Protein AF-A0A534VR44-F1 (afdb_monomer)

Foldseek 3Di:
DDDVVVVVVPDPPVVVVVVVVVVVVVVVVVVCLLVPLPPPPDPLLVQLVVVVVVLLVVQVPADPQQLDDPLLLLLLCLLANVCLQVDDLSDQPFDPVLVVVQVVVVVVVHHGDSDHLLLLLLCLSRDPDDDDDPVNSSNSRSSSSVVSNPDHSVSSSSQSLQQLLLVLLVADRGSGHSLQLSLCQFFVEGPVQADSLLSSVSSCPSNCLVVLQVCQVVSLVSSVSSQVSCVVVVVDDPVDDDLSVVDFPSNLLSPGFPCSSNCSRVVVLPVLLNLLSVLLVLLVVLLVVLCCVVPNPFAKQKKKFKAFALLGTSHIRGSSLSGPWFQFQLLLLLLLLLVCCVQPNLVRQFVDWFFFDFKAFAQDLDPVCNVVDDRIDGDDAPDGDPGIGGLLLCSQQVPLRSSLLSSLLVLVVCVPRPVVVLVVLLVLADPVSLVVLDDLVQLVSLQVSVVSVVDHDHSVRRDSSSRSHSSQLSSLSVSLVVLVVLQAHQPQQDSHSCSSRGDGGTGGQSSSFSSCCVSFADNPQFLAGDSSNLSSQVCCCVGLNVVLCVVVVQARKGWHKHDDQNQQKIKIWIWWQKQRGIMIMIMMMGTPDDDHPPPDYRSSSSSSVSSSVVSCVVVVIDTHHRHYDPVSCVVVPPDDDPPPPPPPDDDDDDDDD

Sequence (657 aa):
MMPLRRAWATFPVWGRCLVAGALGAAAAAAAAELLAPLSLSGEKVHRAAALFREDLDQYRAAPPELRGSALVSAAAAGYEDRSVFTRPGWLPPISPTGFARAIVRNLRGVPEGGSTIPQQLAKLYLRESRRGTIADKLSEASFATWLVRRASPDEMVGLYLNLSAGATLGGDRRPADGLGRLSLALFGLPLRRLSREDQLVLGAAPRGVPWLRAHPALSARRLASAREWLVQQGFWDANVRSYLDEGLDSSSAFGFVDGWIERVASGASDSADLDLVAAIDRFRDGLSEALWREFPGTGVRAAFAALGPGGAVLARSGAESALMAVNYGSVAKLEALDLAVEALGPRTVRERMLPPGGCVRWIWATKSQRGASPASYCPADVTPPARAMSFDEAVARSINSMTVRHALLLPPLLSRWRPDLLHEIAAEVPSCERAALDSPADRALAGGLLAQLGETVAPDQVAPELSYSAAGIALFRYLRARRELAGLPAERLPDDPTSLLGNSSRATAEQIGGYLHRKLLAADGSCTLSDTGALLALHRRAGTLRWLAWRWPKLVFAGKTGSSPHDDSALVGIAVCLDARPVVLVAALRPLQAPLPDGLHGSVLLRGLDAYLRELRRLDRRVTSLALPAWAEEIEAPVAAPEAISVAATPAEKEER

Mean predicted aligned error: 12.69 Å

Radius of gyration: 33.25 Å; Cα contacts (8 Å, |Δi|>4): 1113; chains: 1; bounding box: 74×115×113 Å

Solvent-accessible surface area (backbone atoms only — not comparable to full-atom values): 34466 Å² total; per-residue (Å²): 143,86,70,70,70,64,63,64,72,72,53,55,69,67,58,51,50,50,52,51,48,51,51,48,51,49,49,50,50,53,48,44,42,68,74,40,36,62,80,87,50,55,73,66,55,55,51,31,54,51,53,50,50,56,40,49,51,49,32,66,71,38,57,69,78,46,30,50,51,73,62,27,46,49,24,27,22,43,62,63,26,79,50,59,84,75,52,62,51,86,53,64,64,71,42,71,69,37,43,54,48,21,52,60,32,43,76,69,74,43,91,51,84,35,64,27,63,53,31,55,39,30,42,72,58,70,60,92,68,96,76,78,54,74,66,51,53,50,52,22,46,32,45,15,35,46,47,42,67,76,43,53,58,69,53,50,45,28,38,37,41,6,39,31,16,13,59,67,36,69,41,67,92,23,40,30,45,13,43,32,51,41,30,35,29,58,23,32,35,52,55,90,70,48,51,75,64,44,28,41,52,53,24,58,33,30,90,23,56,72,54,36,53,73,36,17,66,62,41,48,54,46,49,51,55,15,48,55,48,31,34,76,70,68,78,38,68,84,85,60,88,52,78,76,74,72,66,66,61,27,63,36,63,42,60,50,52,82,69,35,37,55,31,54,36,70,64,67,57,50,70,70,46,53,45,53,30,65,22,49,59,39,19,50,52,32,31,50,54,48,38,52,72,78,41,65,90,67,54,65,46,70,24,32,26,32,21,35,62,97,45,39,72,58,22,34,53,37,45,54,11,43,56,48,59,35,44,46,10,46,53,43,40,49,53,56,51,41,52,44,28,74,65,60,34,56,66,54,40,58,70,49,58,41,71,54,63,52,67,43,78,44,72,56,92,45,74,70,49,48,75,75,47,70,66,51,48,64,51,81,43,99,62,74,67,88,52,62,44,18,50,48,54,21,56,35,53,60,31,43,21,50,38,49,55,49,51,68,45,42,57,74,46,26,60,74,74,33,46,69,58,37,52,58,32,45,60,70,38,54,71,70,58,36,60,74,50,48,44,67,71,32,16,38,48,33,24,55,53,41,40,72,77,77,36,90,53,58,35,88,74,47,54,76,75,50,13,36,47,40,32,45,31,8,46,36,48,44,48,35,53,54,33,42,76,45,57,34,60,36,90,56,48,54,63,46,76,61,35,42,54,28,88,64,30,52,38,22,34,58,36,50,20,32,29,48,43,66,53,32,29,40,92,84,54,47,36,33,32,20,67,53,14,35,51,28,32,76,32,24,70,77,21,63,49,21,69,54,32,66,76,38,71,86,53,42,43,26,62,51,54,14,55,31,91,89,76,25,20,24,22,29,35,38,41,38,13,46,72,80,33,32,33,19,42,14,39,35,39,32,45,76,57,82,68,54,59,89,90,72,39,15,59,59,50,44,44,8,52,50,35,22,56,51,40,33,47,75,70,74,43,49,79,43,51,36,42,60,46,71,79,52,44,68,67,69,47,78,76,74,73,75,76,77,76,76,78,75,78,76,82,82,82,85,78,92,131

Structure (mmCIF, N/CA/C/O backbone):
data_AF-A0A534VR44-F1
#
_entry.id   AF-A0A534VR44-F1
#
loop_
_atom_site.group_PDB
_atom_site.id
_atom_site.type_symbol
_atom_site.label_atom_id
_atom_site.label_alt_id
_atom_site.label_comp_id
_atom_site.label_asym_id
_atom_site.label_entity_id
_atom_site.label_seq_id
_atom_site.pdbx_PDB_ins_code
_atom_site.Cartn_x
_atom_site.Cartn_y
_atom_site.Cartn_z
_atom_site.occupancy
_atom_site.B_iso_or_equiv
_atom_site.auth_seq_id
_atom_site.auth_comp_id
_atom_site.auth_asym_id
_atom_site.auth_atom_id
_atom_site.pdbx_PDB_model_num
ATOM 1 N N . MET A 1 1 ? -1.382 37.190 54.140 1.00 41.72 1 MET A N 1
ATOM 2 C CA . MET A 1 1 ? -2.811 37.187 54.538 1.00 41.72 1 MET A CA 1
ATOM 3 C C . MET A 1 1 ? -3.157 38.518 55.206 1.00 41.72 1 MET A C 1
ATOM 5 O O . MET A 1 1 ? -2.889 38.635 56.385 1.00 41.72 1 MET A O 1
ATOM 9 N N . MET A 1 2 ? -3.675 39.518 54.476 1.00 43.72 2 MET A N 1
ATOM 10 C CA . MET A 1 2 ? -4.367 40.731 54.989 1.00 43.72 2 MET A CA 1
ATOM 11 C C . MET A 1 2 ? -4.528 41.749 53.836 1.00 43.72 2 MET A C 1
ATOM 13 O O . MET A 1 2 ? -3.715 42.653 53.691 1.00 43.72 2 MET A O 1
ATOM 17 N N . PRO A 1 3 ? -5.527 41.575 52.948 1.00 46.56 3 PRO A N 1
ATOM 18 C CA . PRO A 1 3 ? -6.347 42.754 52.621 1.00 46.56 3 PRO A CA 1
ATOM 19 C C . PRO A 1 3 ? -7.860 42.479 52.513 1.00 46.56 3 PRO A C 1
ATOM 21 O O . PRO A 1 3 ? -8.659 43.403 52.617 1.00 46.56 3 PRO A O 1
ATOM 24 N N . LEU A 1 4 ? -8.296 41.218 52.403 1.00 46.31 4 LEU A N 1
ATOM 25 C CA . LEU A 1 4 ? -9.712 40.866 52.188 1.00 46.31 4 LEU A CA 1
ATOM 26 C C . LEU A 1 4 ? -10.613 41.013 53.429 1.00 46.31 4 LEU A C 1
ATOM 28 O O . LEU A 1 4 ? -11.820 41.196 53.292 1.00 46.31 4 LEU A O 1
ATOM 32 N N . ARG A 1 5 ? -10.050 40.989 54.645 1.00 47.09 5 ARG A N 1
ATOM 33 C CA . ARG A 1 5 ? -10.842 41.109 55.886 1.00 47.09 5 ARG A CA 1
ATOM 34 C C . ARG A 1 5 ? -11.399 42.517 56.132 1.00 47.09 5 ARG A C 1
ATOM 36 O O . ARG A 1 5 ? -12.441 42.630 56.767 1.00 47.09 5 ARG A O 1
ATOM 43 N N . ARG A 1 6 ? -10.751 43.579 55.630 1.00 48.47 6 ARG A N 1
ATOM 44 C CA . ARG A 1 6 ? -11.221 44.964 55.843 1.00 48.47 6 ARG A CA 1
ATOM 45 C C . ARG A 1 6 ? -12.400 45.337 54.942 1.00 48.47 6 ARG A C 1
ATOM 47 O O . ARG A 1 6 ? -13.296 46.023 55.411 1.00 48.47 6 ARG A O 1
ATOM 54 N N . ALA A 1 7 ? -12.452 44.820 53.713 1.00 51.16 7 ALA A N 1
ATOM 55 C CA . ALA A 1 7 ? -13.584 45.042 52.809 1.00 51.16 7 ALA A CA 1
ATOM 56 C C . ALA A 1 7 ? -14.850 44.298 53.265 1.00 51.16 7 ALA A C 1
ATOM 58 O O . ALA A 1 7 ? -15.947 44.829 53.166 1.00 51.16 7 ALA A O 1
ATOM 59 N N . TRP A 1 8 ? -14.714 43.098 53.839 1.00 53.06 8 TRP A N 1
ATOM 60 C CA . TRP A 1 8 ? -15.858 42.363 54.389 1.00 53.06 8 TRP A CA 1
ATOM 61 C C . TRP A 1 8 ? -16.483 43.047 55.606 1.00 53.06 8 TRP A C 1
ATOM 63 O O . TRP A 1 8 ? -17.671 42.871 55.825 1.00 53.06 8 TRP A O 1
ATOM 73 N N . ALA A 1 9 ? -15.721 43.835 56.374 1.00 54.81 9 ALA A N 1
ATOM 74 C CA . ALA A 1 9 ? -16.186 44.503 57.590 1.00 54.81 9 ALA A CA 1
ATOM 75 C C . ALA A 1 9 ? -16.973 45.809 57.343 1.00 54.81 9 ALA A C 1
ATOM 77 O O . ALA A 1 9 ? -17.646 46.270 58.264 1.00 54.81 9 ALA A O 1
ATOM 78 N N . THR A 1 10 ? -16.969 46.352 56.121 1.00 54.47 10 THR A N 1
ATOM 79 C CA . THR A 1 10 ? -17.712 47.568 55.734 1.00 54.47 10 THR A CA 1
ATOM 80 C C . THR A 1 10 ? -18.994 47.287 54.943 1.00 54.47 10 THR A C 1
ATOM 82 O O . THR A 1 10 ? -19.771 48.205 54.699 1.00 54.47 10 THR A O 1
ATOM 85 N N . PHE A 1 11 ? -19.276 46.026 54.588 1.00 48.94 11 PHE A N 1
ATOM 86 C CA . PHE A 1 11 ? -20.556 45.653 53.975 1.00 48.94 11 PHE A CA 1
ATOM 87 C C . PHE A 1 11 ? -21.700 45.718 55.002 1.00 48.94 11 PHE A C 1
ATOM 89 O O . PHE A 1 11 ? -21.532 45.153 56.091 1.00 48.94 11 PHE A O 1
ATOM 96 N N . PRO A 1 12 ? -22.857 46.332 54.680 1.00 60.88 12 PRO A N 1
ATOM 97 C CA . PRO A 1 12 ? -24.022 46.357 55.564 1.00 60.88 12 PRO A CA 1
ATOM 98 C C . PRO A 1 12 ? -24.468 44.931 55.915 1.00 60.88 12 PRO A C 1
ATOM 100 O O . PRO A 1 12 ? -24.388 44.026 55.083 1.00 60.88 12 PRO A O 1
ATOM 103 N N . VAL A 1 13 ? -24.934 44.727 57.154 1.00 59.75 13 VAL A N 1
ATOM 104 C CA . VAL A 1 13 ? -25.298 43.404 57.708 1.00 59.75 13 VAL A CA 1
ATOM 105 C C . VAL A 1 13 ? -26.269 42.653 56.788 1.00 59.75 13 VAL A C 1
ATOM 107 O O . VAL A 1 13 ? -26.057 41.478 56.506 1.00 59.75 13 VAL A O 1
ATOM 110 N N . TRP A 1 14 ? -27.245 43.356 56.206 1.00 55.38 14 TRP A N 1
ATOM 111 C CA . TRP A 1 14 ? -28.180 42.798 55.222 1.00 55.38 14 TRP A CA 1
ATOM 112 C C . TRP A 1 14 ? -27.500 42.296 53.939 1.00 55.38 14 TRP A C 1
ATOM 114 O O . TRP A 1 14 ? -27.862 41.239 53.434 1.00 55.38 14 TRP A O 1
ATOM 124 N N . GLY A 1 15 ? -26.469 42.985 53.443 1.00 57.53 15 GLY A N 1
ATOM 125 C CA . GLY A 1 15 ? -25.690 42.544 52.281 1.00 57.53 15 GLY A CA 1
ATOM 126 C C . GLY A 1 15 ? -24.864 41.287 52.565 1.00 57.53 15 GLY A C 1
ATOM 127 O O . GLY A 1 15 ? -24.755 40.414 51.708 1.00 57.53 15 GLY A O 1
ATOM 128 N N . ARG A 1 16 ? -24.343 41.133 53.791 1.00 54.69 16 ARG A N 1
ATOM 129 C CA . ARG A 1 16 ? -23.652 39.898 54.209 1.00 54.69 16 ARG A CA 1
ATOM 130 C C . ARG A 1 16 ? -24.618 38.738 54.392 1.00 54.69 16 ARG A C 1
ATOM 132 O O . ARG A 1 16 ? -24.280 37.629 54.001 1.00 54.69 16 ARG A O 1
ATOM 139 N N . CYS A 1 17 ? -25.809 38.987 54.935 1.00 54.78 17 CYS A N 1
ATOM 140 C CA . CYS A 1 17 ? -26.868 37.985 55.044 1.00 54.78 17 CYS A CA 1
ATOM 141 C C . CYS A 1 17 ? -27.400 37.560 53.669 1.00 54.78 17 CYS A C 1
ATOM 143 O O . CYS A 1 17 ? -27.642 36.377 53.467 1.00 54.78 17 CYS A O 1
ATOM 145 N N . LEU A 1 18 ? -27.511 38.480 52.704 1.00 59.69 18 LEU A N 1
ATOM 146 C CA . LEU A 1 18 ? -27.892 38.164 51.323 1.00 59.69 18 LEU A CA 1
ATOM 147 C C . LEU A 1 18 ? -26.810 37.365 50.593 1.00 59.69 18 LEU A C 1
ATOM 149 O O . LEU A 1 18 ? -27.132 36.387 49.931 1.00 59.69 18 LEU A O 1
ATOM 153 N N . VAL A 1 19 ? -25.531 37.723 50.739 1.00 59.97 19 VAL A N 1
ATOM 154 C CA . VAL A 1 19 ? -24.423 36.961 50.135 1.00 59.97 19 VAL A CA 1
ATOM 155 C C . VAL A 1 19 ? -24.256 35.598 50.810 1.00 59.97 19 VAL A C 1
ATOM 157 O O . VAL A 1 19 ? -24.088 34.603 50.117 1.00 59.97 19 VAL A O 1
ATOM 160 N N . ALA A 1 20 ? -24.355 35.513 52.139 1.00 58.44 20 ALA A N 1
ATOM 161 C CA . ALA A 1 20 ? -24.319 34.244 52.866 1.00 58.44 20 ALA A CA 1
ATOM 162 C C . ALA A 1 20 ? -25.551 33.374 52.575 1.00 58.44 20 ALA A C 1
ATOM 164 O O . ALA A 1 20 ? -25.417 32.164 52.438 1.00 58.44 20 ALA A O 1
ATOM 165 N N . GLY A 1 21 ? -26.730 33.982 52.421 1.00 62.00 21 GLY A N 1
ATOM 166 C CA . GLY A 1 21 ? -27.963 33.312 52.012 1.00 62.00 21 GLY A CA 1
ATOM 167 C C . GLY A 1 21 ? -27.903 32.822 50.568 1.00 62.00 21 GLY A C 1
ATOM 168 O O . GLY A 1 21 ? -28.275 31.687 50.300 1.00 62.00 21 GLY A O 1
ATOM 169 N N . ALA A 1 22 ? -27.351 33.618 49.649 1.00 59.81 22 ALA A N 1
ATOM 170 C CA . ALA A 1 22 ? -27.112 33.216 48.265 1.00 59.81 22 ALA A CA 1
ATOM 171 C C . ALA A 1 22 ? -26.053 32.108 48.166 1.00 59.81 22 ALA A C 1
ATOM 173 O O . ALA A 1 22 ? -26.239 31.155 47.417 1.00 59.81 22 ALA A O 1
ATOM 174 N N . LEU A 1 23 ? -24.974 32.182 48.953 1.00 57.00 23 LEU A N 1
ATOM 175 C CA . LEU A 1 23 ? -23.962 31.124 49.050 1.00 57.00 23 LEU A CA 1
ATOM 176 C C . LEU A 1 23 ? -24.525 29.853 49.696 1.00 57.00 23 LEU A C 1
ATOM 178 O O . LEU A 1 23 ? -24.211 28.759 49.241 1.00 57.00 23 LEU A O 1
ATOM 182 N N . GLY A 1 24 ? -25.374 29.982 50.716 1.00 61.19 24 GLY A N 1
ATOM 183 C CA . GLY A 1 24 ? -26.063 28.867 51.364 1.00 61.19 24 GLY A CA 1
ATOM 184 C C . GLY A 1 24 ? -27.078 28.196 50.440 1.00 61.19 24 GLY A C 1
ATOM 185 O O . GLY A 1 24 ? -27.099 26.974 50.344 1.00 61.19 24 GLY A O 1
ATOM 186 N N . ALA A 1 25 ? -27.856 28.981 49.692 1.00 57.78 25 ALA A N 1
ATOM 187 C CA . ALA A 1 25 ? -28.774 28.483 48.671 1.00 57.78 25 ALA A CA 1
ATOM 188 C C . ALA A 1 25 ? -28.023 27.829 47.502 1.00 57.78 25 ALA A C 1
ATOM 190 O O . ALA A 1 25 ? -28.418 26.760 47.048 1.00 57.78 25 ALA A O 1
ATOM 191 N N . ALA A 1 26 ? -26.903 28.408 47.058 1.00 57.94 26 ALA A N 1
ATOM 192 C CA . ALA A 1 26 ? -26.040 27.809 46.043 1.00 57.94 26 ALA A CA 1
ATOM 193 C C . ALA A 1 26 ? -25.388 26.506 46.535 1.00 57.94 26 ALA A C 1
ATOM 195 O O . ALA A 1 26 ? -25.323 25.538 45.784 1.00 57.94 26 ALA A O 1
ATOM 196 N N . ALA A 1 27 ? -24.955 26.445 47.797 1.00 58.84 27 ALA A N 1
ATOM 197 C CA . ALA A 1 27 ? -24.413 25.233 48.407 1.00 58.84 27 ALA A CA 1
ATOM 198 C C . ALA A 1 27 ? -25.485 24.145 48.576 1.00 58.84 27 ALA A C 1
ATOM 200 O O . ALA A 1 27 ? -25.212 22.981 48.301 1.00 58.84 27 ALA A O 1
ATOM 201 N N . ALA A 1 28 ? -26.708 24.514 48.967 1.00 59.69 28 ALA A N 1
ATOM 202 C CA . ALA A 1 28 ? -27.840 23.597 49.066 1.00 59.69 28 ALA A CA 1
ATOM 203 C C . ALA A 1 28 ? -28.291 23.086 47.688 1.00 59.69 28 ALA A C 1
ATOM 205 O O . ALA A 1 28 ? -28.551 21.897 47.542 1.00 59.69 28 ALA A O 1
ATOM 206 N N . ALA A 1 29 ? -28.318 23.945 46.666 1.00 57.84 29 ALA A N 1
ATOM 207 C CA . ALA A 1 29 ? -28.605 23.555 45.287 1.00 57.84 29 ALA A CA 1
ATOM 208 C C . ALA A 1 29 ? -27.511 22.638 44.716 1.00 57.84 29 ALA A C 1
ATOM 210 O O . ALA A 1 29 ? -27.826 21.612 44.123 1.00 57.84 29 ALA A O 1
ATOM 211 N N . ALA A 1 30 ? -26.234 22.941 44.970 1.00 59.69 30 ALA A N 1
ATOM 212 C CA . ALA A 1 30 ? -25.114 22.081 44.589 1.00 59.69 30 ALA A CA 1
ATOM 213 C C . ALA A 1 30 ? -25.139 20.733 45.332 1.00 59.69 30 ALA A C 1
ATOM 215 O O . ALA A 1 30 ? -24.843 19.698 44.740 1.00 59.69 30 ALA A O 1
ATOM 216 N N . ALA A 1 31 ? -25.528 20.720 46.612 1.00 60.84 31 ALA A N 1
ATOM 217 C CA . ALA A 1 31 ? -25.722 19.496 47.388 1.00 60.84 31 ALA A CA 1
ATOM 218 C C . ALA A 1 31 ? -26.926 18.679 46.884 1.00 60.84 31 ALA A C 1
ATOM 220 O O . ALA A 1 31 ? -26.843 17.454 46.806 1.00 60.84 31 ALA A O 1
ATOM 221 N N . ALA A 1 32 ? -28.019 19.339 46.492 1.00 59.31 32 ALA A N 1
ATOM 222 C CA . ALA A 1 32 ? -29.187 18.706 45.889 1.00 59.31 32 ALA A CA 1
ATOM 223 C C . ALA A 1 32 ? -28.876 18.125 44.499 1.00 59.31 32 ALA A C 1
ATOM 225 O O . ALA A 1 32 ? -29.267 16.994 44.232 1.00 59.31 32 ALA A O 1
ATOM 226 N N . GLU A 1 33 ? -28.105 18.817 43.652 1.00 60.16 33 GLU A N 1
ATOM 227 C CA . GLU A 1 33 ? -27.577 18.256 42.396 1.00 60.16 33 GLU A CA 1
ATOM 228 C C . GLU A 1 33 ? -26.651 17.057 42.643 1.00 60.16 33 GLU A C 1
ATOM 230 O O . GLU A 1 33 ? -26.674 16.078 41.899 1.00 60.16 33 GLU A O 1
ATOM 235 N N . LEU A 1 34 ? -25.853 17.093 43.712 1.00 63.38 34 LEU A N 1
ATOM 236 C CA . LEU A 1 34 ? -25.020 15.965 44.114 1.00 63.38 34 LEU A CA 1
ATOM 237 C C . LEU A 1 34 ? -25.857 14.777 44.590 1.00 63.38 34 LEU A C 1
ATOM 239 O O . LEU A 1 34 ? -25.494 13.642 44.311 1.00 63.38 34 LEU A O 1
ATOM 243 N N . LEU A 1 35 ? -26.964 14.979 45.297 1.00 64.62 35 LEU A N 1
ATOM 244 C CA . LEU A 1 35 ? -27.775 13.882 45.836 1.00 64.62 35 LEU A CA 1
ATOM 245 C C . LEU A 1 35 ? -28.780 13.339 44.810 1.00 64.62 35 LEU A C 1
ATOM 247 O O . LEU A 1 35 ? -28.947 12.124 44.700 1.00 64.62 35 LEU A O 1
ATOM 251 N N . ALA A 1 36 ? -29.375 14.216 44.006 1.00 65.75 36 ALA A N 1
ATOM 252 C CA . ALA A 1 36 ? -30.397 13.908 43.016 1.00 65.75 36 ALA A CA 1
ATOM 253 C C . ALA A 1 36 ? -30.119 14.648 41.685 1.00 65.75 36 ALA A C 1
ATOM 255 O O . ALA A 1 36 ? -30.848 15.562 41.308 1.00 65.75 36 ALA A O 1
ATOM 256 N N . PRO A 1 37 ? -29.098 14.229 40.912 1.00 65.38 37 PRO A N 1
ATOM 257 C CA . PRO A 1 37 ? -28.629 14.950 39.717 1.00 65.38 37 PRO A CA 1
ATOM 258 C C . PRO A 1 37 ? -29.663 15.116 38.589 1.00 65.38 37 PRO A C 1
ATOM 260 O O . PRO A 1 37 ? -29.436 15.886 37.660 1.00 65.38 37 PRO A O 1
ATOM 263 N N . LEU A 1 38 ? -30.798 14.410 38.659 1.00 69.50 38 LEU A N 1
ATOM 264 C CA . LEU A 1 38 ? -31.913 14.537 37.717 1.00 69.50 38 LEU A CA 1
ATOM 265 C C . LEU A 1 38 ? -33.116 15.321 38.266 1.00 69.50 38 LEU A C 1
ATOM 267 O O . LEU A 1 38 ? -33.980 15.695 37.480 1.00 69.50 38 LEU A O 1
ATOM 271 N N . SER A 1 39 ? -33.218 15.576 39.576 1.00 62.72 39 SER A N 1
ATOM 272 C CA . SER A 1 39 ? -34.452 16.126 40.171 1.00 62.72 39 SER A CA 1
ATOM 273 C C . SER A 1 39 ? -34.733 17.577 39.785 1.00 62.72 39 SER A C 1
ATOM 275 O O . SER A 1 39 ? -35.862 18.035 39.912 1.00 62.72 39 SER A O 1
ATOM 277 N N . LEU A 1 40 ? -33.710 18.298 39.326 1.00 58.19 40 LEU A N 1
ATOM 278 C CA . LEU A 1 40 ? -33.795 19.683 38.851 1.00 58.19 40 LEU A CA 1
ATOM 279 C C . LEU A 1 40 ? -33.622 19.779 37.326 1.00 58.19 40 LEU A C 1
ATOM 281 O O . LEU A 1 40 ? -33.444 20.868 36.783 1.00 58.19 40 LEU A O 1
ATOM 285 N N . SER A 1 41 ? -33.628 18.637 36.630 1.00 68.94 41 SER A N 1
ATOM 286 C CA . SER A 1 41 ? -33.313 18.559 35.207 1.00 68.94 41 SER A CA 1
ATOM 287 C C . SER A 1 41 ? -34.573 18.621 34.336 1.00 68.94 41 SER A C 1
ATOM 289 O O . SER A 1 41 ? -35.623 18.099 34.696 1.00 68.94 41 SER A O 1
ATOM 291 N N . GLY A 1 42 ? -34.489 19.293 33.185 1.00 74.81 42 GLY A N 1
ATOM 292 C CA . GLY A 1 42 ? -35.625 19.426 32.268 1.00 74.81 42 GLY A CA 1
ATOM 293 C C . GLY A 1 42 ? -35.975 18.123 31.538 1.00 74.81 42 GLY A C 1
ATOM 294 O O . GLY A 1 42 ? -35.191 17.174 31.499 1.00 74.81 42 GLY A O 1
ATOM 295 N N . GLU A 1 43 ? -37.127 18.108 30.864 1.00 81.12 43 GLU A N 1
ATOM 296 C CA . GLU A 1 43 ? -37.656 16.964 30.094 1.00 81.12 43 GLU A CA 1
ATOM 297 C C . GLU A 1 43 ? -36.626 16.334 29.135 1.00 81.12 43 GLU A C 1
ATOM 299 O O . GLU A 1 43 ? -36.5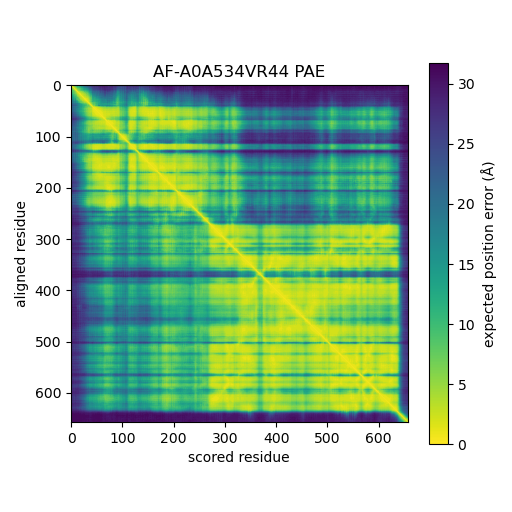74 15.120 28.941 1.00 81.12 43 GLU A O 1
ATOM 304 N N . LYS A 1 44 ? -35.746 17.161 28.564 1.00 80.31 44 LYS A N 1
ATOM 305 C CA . LYS A 1 44 ? -34.645 16.729 27.699 1.00 80.31 44 LYS A CA 1
ATOM 306 C C . LYS A 1 44 ? -33.672 15.769 28.392 1.00 80.31 44 LYS A C 1
ATOM 308 O O . LYS A 1 44 ? -33.281 14.766 27.801 1.00 80.31 44 LYS A O 1
ATOM 313 N N . VAL A 1 45 ? -33.287 16.055 29.636 1.00 82.44 45 VAL A N 1
ATOM 314 C CA . VAL A 1 45 ? -32.365 15.205 30.406 1.00 82.44 45 VAL A CA 1
ATOM 315 C C . VAL A 1 45 ? -33.061 13.904 30.809 1.00 82.44 45 VAL A C 1
ATOM 317 O O . VAL A 1 45 ? -32.448 12.841 30.765 1.00 82.44 45 VAL A O 1
ATOM 320 N N . HIS A 1 46 ? -34.363 13.948 31.104 1.00 84.56 46 HIS A N 1
ATOM 321 C CA . HIS A 1 46 ? -35.154 12.742 31.354 1.00 84.56 46 HIS A CA 1
ATOM 322 C C . HIS A 1 46 ? -35.262 11.833 30.121 1.00 84.56 46 HIS A C 1
ATOM 324 O O . HIS A 1 46 ? -35.080 10.620 30.247 1.00 84.56 46 HIS A O 1
ATOM 330 N N . ARG A 1 47 ? -35.476 12.398 28.924 1.00 86.38 47 ARG A N 1
ATOM 331 C CA . ARG A 1 47 ? -35.427 11.643 27.659 1.00 86.38 47 ARG A CA 1
ATOM 332 C C . ARG A 1 47 ? -34.042 11.045 27.407 1.00 86.38 47 ARG A C 1
ATOM 334 O O . ARG A 1 47 ? -33.938 9.860 27.108 1.00 86.38 47 ARG A O 1
ATOM 341 N N . ALA A 1 48 ? -32.980 11.821 27.625 1.00 88.19 48 ALA A N 1
ATOM 342 C CA . ALA A 1 48 ? -31.602 11.332 27.559 1.00 88.19 48 ALA A CA 1
ATOM 343 C C . ALA A 1 48 ? -31.332 10.180 28.547 1.00 88.19 48 ALA A C 1
ATOM 345 O O . ALA A 1 48 ? -30.660 9.215 28.195 1.00 88.19 48 ALA A O 1
ATOM 346 N N . ALA A 1 49 ? -31.880 10.245 29.763 1.00 90.12 49 ALA A N 1
ATOM 347 C CA . ALA A 1 49 ? -31.756 9.193 30.771 1.00 90.12 49 ALA A CA 1
ATOM 348 C C . ALA A 1 49 ? -32.532 7.914 30.408 1.00 90.12 49 ALA A C 1
ATOM 350 O O . ALA A 1 49 ? -32.121 6.817 30.790 1.00 90.12 49 ALA A O 1
ATOM 351 N N . ALA A 1 50 ? -33.667 8.029 29.710 1.00 90.06 50 ALA A N 1
ATOM 352 C CA . ALA A 1 50 ? -34.383 6.878 29.157 1.00 90.06 50 ALA A CA 1
ATOM 353 C C . ALA A 1 50 ? -33.564 6.215 28.042 1.00 90.06 50 ALA A C 1
ATOM 355 O O . ALA A 1 50 ? -33.236 5.038 28.165 1.00 90.06 50 ALA A O 1
ATOM 356 N N . LEU A 1 51 ? -33.116 7.003 27.061 1.00 91.62 51 LEU A N 1
ATOM 357 C CA . LEU A 1 51 ? -32.290 6.515 25.955 1.00 91.62 51 LEU A CA 1
ATOM 358 C C . LEU A 1 51 ? -30.983 5.872 26.444 1.00 91.62 51 LEU A C 1
ATOM 360 O O . LEU A 1 51 ? -30.587 4.821 25.958 1.00 91.62 51 LEU A O 1
ATOM 364 N N . PHE A 1 52 ? -30.325 6.458 27.451 1.00 94.06 52 PHE A N 1
ATOM 365 C CA . PHE A 1 52 ? -29.120 5.871 28.042 1.00 94.06 52 PHE A CA 1
ATOM 366 C C . PHE A 1 52 ? -29.373 4.497 28.663 1.00 94.06 52 PHE A C 1
ATOM 368 O O . PHE A 1 52 ? -28.512 3.626 28.574 1.00 94.06 52 PHE A O 1
ATOM 375 N N . ARG A 1 53 ? -30.526 4.290 29.310 1.00 94.38 53 ARG A N 1
ATOM 376 C CA . ARG A 1 53 ? -30.859 2.981 29.887 1.00 94.38 53 ARG A CA 1
ATOM 377 C C . ARG A 1 53 ? -31.042 1.935 28.794 1.00 94.38 53 ARG A C 1
ATOM 379 O O . ARG A 1 53 ? -30.469 0.862 28.916 1.00 94.38 53 ARG A O 1
ATOM 386 N N . GLU A 1 54 ? -31.756 2.279 27.727 1.00 94.38 54 GLU A N 1
ATOM 387 C CA . GLU A 1 54 ? -31.939 1.398 26.568 1.00 94.38 54 GLU A CA 1
ATOM 388 C C . GLU A 1 54 ? -30.597 1.032 25.922 1.00 94.38 54 GLU A C 1
ATOM 390 O O . GLU A 1 54 ? -30.308 -0.144 25.710 1.00 94.38 54 GLU A O 1
ATOM 395 N N . ASP A 1 55 ? -29.740 2.025 25.677 1.00 94.94 55 ASP A N 1
ATOM 396 C CA . ASP A 1 55 ? -28.402 1.818 25.122 1.00 94.94 55 ASP A CA 1
ATOM 397 C C . ASP A 1 55 ? -27.519 0.953 26.034 1.00 94.94 55 ASP A C 1
ATOM 399 O O . ASP A 1 55 ? -26.777 0.093 25.557 1.00 94.94 55 ASP A O 1
ATOM 403 N N . LEU A 1 56 ? -27.587 1.169 27.352 1.00 95.00 56 LEU A N 1
ATOM 404 C CA . LEU A 1 56 ? -26.837 0.391 28.335 1.00 95.00 56 LEU A CA 1
ATOM 405 C C . LEU A 1 56 ? -27.307 -1.068 28.373 1.00 95.00 56 LEU A C 1
ATOM 407 O O . LEU A 1 56 ? -26.475 -1.972 28.460 1.00 95.00 56 LEU A O 1
ATOM 411 N N . ASP A 1 57 ? -28.613 -1.308 28.280 1.00 95.00 57 ASP A N 1
ATOM 412 C CA . ASP A 1 57 ? -29.174 -2.658 28.240 1.00 95.00 57 ASP A CA 1
ATOM 413 C C . ASP A 1 57 ? -28.783 -3.376 26.938 1.00 95.00 57 ASP A C 1
ATOM 415 O O . ASP A 1 57 ? -28.340 -4.526 26.983 1.00 95.00 57 ASP A O 1
ATOM 419 N N . GLN A 1 58 ? -28.812 -2.682 25.794 1.00 93.44 58 GLN A N 1
ATOM 420 C CA . GLN A 1 58 ? -28.294 -3.213 24.525 1.00 93.44 58 GLN A CA 1
ATOM 421 C C . GLN A 1 58 ? -26.795 -3.542 24.605 1.00 93.44 58 GLN A C 1
ATOM 423 O O . GLN A 1 58 ? -26.368 -4.614 24.176 1.00 93.44 58 GLN A O 1
ATOM 428 N N . TYR A 1 59 ? -25.989 -2.655 25.194 1.00 93.31 59 TYR A N 1
ATOM 429 C CA . TYR A 1 59 ? -24.554 -2.875 25.396 1.00 93.31 59 TYR A CA 1
ATOM 430 C C . TYR A 1 59 ? -24.263 -4.078 26.306 1.00 93.31 59 TYR A C 1
ATOM 432 O O . TYR A 1 59 ? -23.289 -4.803 26.094 1.00 93.31 59 TYR A O 1
ATOM 440 N N . ARG A 1 60 ? -25.095 -4.308 27.328 1.00 93.88 60 ARG A N 1
ATOM 441 C CA . ARG A 1 60 ? -24.985 -5.466 28.230 1.00 93.88 60 ARG A CA 1
ATOM 442 C C . ARG A 1 60 ? -25.425 -6.771 27.577 1.00 93.88 60 ARG A C 1
ATOM 444 O O . ARG A 1 60 ? -24.834 -7.803 27.876 1.00 93.88 60 ARG A O 1
ATOM 451 N N . ALA A 1 61 ? -26.430 -6.724 26.705 1.00 92.94 61 ALA A N 1
ATOM 452 C CA . ALA A 1 61 ? -26.912 -7.886 25.963 1.00 92.94 61 ALA A CA 1
ATOM 453 C C . ALA A 1 61 ? -25.936 -8.337 24.860 1.00 92.94 61 ALA A C 1
ATOM 455 O O . ALA A 1 61 ? -25.945 -9.501 24.460 1.00 92.94 61 ALA A O 1
ATOM 456 N N . ALA A 1 62 ? -25.093 -7.429 24.363 1.00 88.69 62 ALA A N 1
ATOM 457 C CA . ALA A 1 62 ? -24.132 -7.727 23.313 1.00 88.69 62 ALA A CA 1
ATOM 458 C C . ALA A 1 62 ? -22.962 -8.612 23.803 1.00 88.69 62 ALA A C 1
ATOM 460 O O . ALA A 1 62 ? -22.439 -8.403 24.903 1.00 88.69 62 ALA A O 1
ATOM 461 N N . PRO A 1 63 ? -22.476 -9.553 22.969 1.00 86.94 63 PRO A N 1
ATOM 462 C CA . PRO A 1 63 ? -21.267 -10.321 23.245 1.00 86.94 63 PRO A CA 1
ATOM 463 C C . PRO A 1 63 ? -20.065 -9.427 23.610 1.00 86.94 63 PRO A C 1
ATOM 465 O O . PRO A 1 63 ? -19.857 -8.394 22.961 1.00 86.94 63 PRO A O 1
ATOM 468 N N . PRO A 1 64 ? -19.218 -9.828 24.583 1.00 82.38 64 PRO A N 1
ATOM 469 C CA . PRO A 1 64 ? -18.064 -9.037 25.018 1.00 82.38 64 PRO A CA 1
ATOM 470 C C . PRO A 1 64 ? -17.134 -8.590 23.882 1.00 82.38 64 PRO A C 1
ATOM 472 O O . PRO A 1 64 ? -16.626 -7.474 23.913 1.00 82.38 64 PRO A O 1
ATOM 475 N N . GLU A 1 65 ? -16.960 -9.434 22.865 1.00 77.00 65 GLU A N 1
ATOM 476 C CA . GLU A 1 65 ? -16.085 -9.184 21.714 1.00 77.00 65 GLU A CA 1
ATOM 477 C C . GLU A 1 65 ? -16.612 -8.110 20.752 1.00 77.00 65 GLU A C 1
ATOM 479 O O . GLU A 1 65 ? -15.829 -7.488 20.035 1.00 77.00 65 GLU A O 1
ATOM 484 N N . LEU A 1 66 ? -17.933 -7.903 20.715 1.00 75.19 66 LEU A N 1
ATOM 485 C CA . LEU A 1 66 ? -18.565 -6.895 19.862 1.00 75.19 66 LEU A CA 1
ATOM 486 C C . LEU A 1 66 ? -18.564 -5.524 20.535 1.00 75.19 66 LEU A C 1
ATOM 488 O O . LEU A 1 66 ? -18.317 -4.515 19.876 1.00 75.19 66 LEU A O 1
ATOM 492 N N . ARG A 1 67 ? -18.779 -5.506 21.855 1.00 80.25 67 ARG A N 1
ATOM 493 C CA . ARG A 1 67 ? -18.983 -4.274 22.617 1.00 80.25 67 ARG A CA 1
ATOM 494 C C . ARG A 1 67 ? -17.699 -3.527 22.979 1.00 80.25 67 ARG A C 1
ATOM 496 O O . ARG A 1 67 ? -17.765 -2.327 23.221 1.00 80.25 67 ARG A O 1
ATOM 503 N N . GLY A 1 68 ? -16.523 -4.159 23.004 1.00 84.06 68 GLY A N 1
ATOM 504 C CA . GLY A 1 68 ? -15.295 -3.410 23.283 1.00 84.06 68 GLY A CA 1
ATOM 505 C C . GLY A 1 68 ? -14.003 -4.215 23.365 1.00 84.06 68 GLY A C 1
ATOM 506 O O . GLY A 1 68 ? -13.984 -5.436 23.267 1.00 84.06 68 GLY A O 1
ATOM 507 N N . SER A 1 69 ? -12.902 -3.491 23.573 1.00 89.00 69 SER A N 1
ATOM 508 C CA . SER A 1 69 ? -11.590 -4.041 23.924 1.00 89.00 69 SER A CA 1
ATOM 509 C C . SER A 1 69 ? -11.079 -3.335 25.178 1.00 89.00 69 SER A C 1
ATOM 511 O O . SER A 1 69 ? -11.161 -2.105 25.282 1.00 89.00 69 SER A O 1
ATOM 513 N N . ALA A 1 70 ? -10.531 -4.106 26.120 1.00 89.88 70 ALA A N 1
ATOM 514 C CA . ALA A 1 70 ? -9.926 -3.568 27.335 1.00 89.88 70 ALA A CA 1
ATOM 515 C C . ALA A 1 70 ? -8.761 -2.620 27.008 1.00 89.88 70 ALA A C 1
ATOM 517 O O . ALA A 1 70 ? -8.674 -1.533 27.573 1.00 89.88 70 ALA A O 1
ATOM 518 N N . LEU A 1 71 ? -7.917 -2.981 26.034 1.00 90.88 71 LEU A N 1
ATOM 519 C CA . LEU A 1 71 ? -6.792 -2.143 25.623 1.00 90.88 71 LEU A CA 1
ATOM 520 C C . LEU A 1 71 ? -7.259 -0.868 24.912 1.00 90.88 71 LEU A C 1
ATOM 522 O O . LEU A 1 71 ? -6.698 0.191 25.165 1.00 90.88 71 LEU A O 1
ATOM 526 N N . VAL A 1 72 ? -8.304 -0.932 24.081 1.00 92.50 72 VAL A N 1
ATOM 527 C CA . VAL A 1 72 ? -8.865 0.274 23.438 1.00 92.50 72 VAL A CA 1
ATOM 528 C C . VAL A 1 72 ? -9.495 1.208 24.473 1.00 92.50 72 VAL A C 1
ATOM 530 O O . VAL A 1 72 ? -9.322 2.423 24.398 1.00 92.50 72 VAL A O 1
ATOM 533 N N . SER A 1 73 ? -10.164 0.649 25.481 1.00 92.56 73 SER A N 1
ATOM 534 C CA . SER A 1 73 ? -10.736 1.412 26.597 1.00 92.56 73 SER A CA 1
ATOM 535 C C . SER A 1 73 ? -9.646 2.075 27.443 1.00 92.56 73 SER A C 1
ATOM 537 O O . SER A 1 73 ? -9.727 3.266 27.748 1.00 92.56 73 SER A O 1
ATOM 539 N N . ALA A 1 74 ? -8.577 1.338 27.753 1.00 92.12 74 ALA A N 1
ATOM 540 C CA . ALA A 1 74 ? -7.402 1.877 28.425 1.00 92.12 74 ALA A CA 1
ATOM 541 C C . ALA A 1 74 ? -6.702 2.949 27.574 1.00 92.12 74 ALA A C 1
ATOM 543 O O . ALA A 1 74 ? -6.293 3.980 28.104 1.00 92.12 74 ALA A O 1
ATOM 544 N N . ALA A 1 75 ? -6.598 2.757 26.257 1.00 91.62 75 ALA A N 1
ATOM 545 C CA . ALA A 1 75 ? -6.015 3.734 25.343 1.00 91.62 75 ALA A CA 1
ATOM 546 C C . ALA A 1 75 ? -6.825 5.037 25.306 1.00 91.62 75 ALA A C 1
ATOM 548 O O . ALA A 1 75 ? -6.244 6.116 25.418 1.00 91.62 75 ALA A O 1
ATOM 549 N N . ALA A 1 76 ? -8.156 4.946 25.238 1.00 91.50 76 ALA A N 1
ATOM 550 C CA . ALA A 1 76 ? -9.045 6.103 25.324 1.00 91.50 76 ALA A CA 1
ATOM 551 C C . ALA A 1 76 ? -8.901 6.838 26.664 1.00 91.50 76 ALA A C 1
ATOM 553 O O . ALA A 1 76 ? -8.846 8.065 26.694 1.00 91.50 76 ALA A O 1
ATOM 554 N N . ALA A 1 77 ? -8.750 6.112 27.775 1.00 90.50 77 ALA A N 1
ATOM 555 C CA . ALA A 1 77 ? -8.441 6.717 29.068 1.00 90.50 77 ALA A CA 1
ATOM 556 C C . ALA A 1 77 ? -7.067 7.411 29.066 1.00 90.50 77 ALA A C 1
ATOM 558 O O . ALA A 1 77 ? -6.952 8.567 29.466 1.00 90.50 77 ALA A O 1
ATOM 559 N N . GLY A 1 78 ? -6.024 6.752 28.559 1.00 88.56 78 GLY A N 1
ATOM 560 C CA . GLY A 1 78 ? -4.677 7.317 28.452 1.00 88.56 78 GLY A CA 1
ATOM 561 C C . GLY A 1 78 ? -4.619 8.598 27.613 1.00 88.56 78 GLY A C 1
ATOM 562 O O . GLY A 1 78 ? -3.861 9.519 27.949 1.00 88.56 78 GLY A O 1
ATOM 563 N N . TYR A 1 79 ? -5.439 8.650 26.557 1.00 86.88 79 TYR A N 1
ATOM 564 C CA . TYR A 1 79 ? -5.537 9.749 25.598 1.00 86.88 79 TYR A CA 1
ATOM 565 C C . TYR A 1 79 ? -6.463 10.890 26.065 1.00 86.88 79 TYR A C 1
ATOM 567 O O . TYR A 1 79 ? -6.110 12.056 25.883 1.00 86.88 79 TYR A O 1
ATOM 575 N N . GLU A 1 80 ? -7.612 10.585 26.685 1.00 85.44 80 GLU A N 1
ATOM 576 C CA . GLU A 1 80 ? -8.664 11.566 27.017 1.00 85.44 80 GLU A CA 1
ATOM 577 C C . GLU A 1 80 ? -8.920 11.765 28.526 1.00 85.44 80 GLU A C 1
ATOM 579 O O . GLU A 1 80 ? -9.066 12.904 28.969 1.00 85.44 80 GLU A O 1
ATOM 584 N N . ASP A 1 81 ? -8.981 10.701 29.338 1.00 88.69 81 ASP A N 1
ATOM 585 C CA . ASP A 1 81 ? -9.285 10.777 30.783 1.00 88.69 81 ASP A CA 1
ATOM 586 C C . ASP A 1 81 ? -8.569 9.684 31.598 1.00 88.69 81 ASP A C 1
ATOM 588 O O . ASP A 1 81 ? -9.134 8.636 31.915 1.00 88.69 81 ASP A O 1
ATOM 592 N N . ARG A 1 82 ? -7.325 9.963 32.016 1.00 89.12 82 ARG A N 1
ATOM 593 C CA . ARG A 1 82 ? -6.466 9.021 32.771 1.00 89.12 82 ARG A CA 1
ATOM 594 C C . ARG A 1 82 ? -7.029 8.601 34.131 1.00 89.12 82 ARG A C 1
ATOM 596 O O . ARG A 1 82 ? -6.509 7.679 34.747 1.00 89.12 82 ARG A O 1
ATOM 603 N N . SER A 1 83 ? -8.047 9.303 34.626 1.00 86.69 83 SER A N 1
ATOM 604 C CA . SER A 1 83 ? -8.648 9.049 35.938 1.00 86.69 83 SER A CA 1
ATOM 605 C C . SER A 1 83 ? -9.974 8.293 35.865 1.00 86.69 83 SER A C 1
ATOM 607 O O . SER A 1 83 ? -10.566 8.030 36.906 1.00 86.69 83 SER A O 1
ATOM 609 N N . VAL A 1 84 ? -10.460 7.937 34.670 1.00 88.38 84 VAL A N 1
ATOM 610 C CA . VAL A 1 84 ? -11.800 7.346 34.500 1.00 88.38 84 VAL A CA 1
ATOM 611 C C . VAL A 1 84 ? -11.993 6.044 35.288 1.00 88.38 84 VAL A C 1
ATOM 613 O O . VAL A 1 84 ? -13.065 5.838 35.849 1.00 88.38 84 VAL A O 1
ATOM 616 N N . PHE A 1 85 ? -10.951 5.213 35.398 1.00 88.88 85 PHE A N 1
ATOM 617 C CA . PHE A 1 85 ? -11.001 3.923 36.101 1.00 88.88 85 PHE A CA 1
ATOM 618 C C . PHE A 1 85 ? -10.711 4.016 37.604 1.00 88.88 85 PHE A C 1
ATOM 620 O O . PHE A 1 85 ? -11.051 3.105 38.350 1.00 88.88 85 PHE A O 1
ATOM 627 N N . THR A 1 86 ? -10.087 5.102 38.063 1.00 86.81 86 THR A N 1
ATOM 628 C CA . THR A 1 86 ? -9.699 5.289 39.473 1.00 86.81 86 THR A CA 1
ATOM 629 C C . THR A 1 86 ? -10.601 6.272 40.214 1.00 86.81 86 THR A C 1
ATOM 631 O O . THR A 1 86 ? -10.573 6.337 41.443 1.00 86.81 86 THR A O 1
ATOM 634 N N . ARG A 1 87 ? -11.412 7.053 39.490 1.00 85.44 87 ARG A N 1
ATOM 635 C CA . ARG A 1 87 ? -12.326 8.036 40.073 1.00 85.44 87 ARG A CA 1
ATOM 636 C C . ARG A 1 87 ? -13.455 7.333 40.844 1.00 85.44 87 ARG A C 1
ATOM 638 O O . ARG A 1 87 ? -14.108 6.453 40.286 1.00 85.44 87 ARG A O 1
ATOM 645 N N . PRO A 1 88 ? -13.767 7.760 42.081 1.00 80.62 88 PRO A N 1
ATOM 646 C CA . PRO A 1 88 ? -14.911 7.227 42.812 1.00 80.62 88 PRO A CA 1
ATOM 647 C C . PRO A 1 88 ? -16.233 7.538 42.093 1.00 80.62 88 PRO A C 1
ATOM 649 O O . PRO A 1 88 ? -16.500 8.695 41.770 1.00 80.62 88 PRO A O 1
ATOM 652 N N . GLY A 1 89 ? -17.089 6.531 41.893 1.00 71.06 89 GLY A N 1
ATOM 653 C CA . GLY A 1 89 ? -18.354 6.659 41.144 1.00 71.06 89 GLY A CA 1
ATOM 654 C C . GLY A 1 89 ? -19.430 7.548 41.790 1.00 71.06 89 GLY A C 1
ATOM 655 O O . GLY A 1 89 ? -20.455 7.831 41.179 1.00 71.06 89 GLY A O 1
ATOM 656 N N . TRP A 1 90 ? -19.213 8.014 43.021 1.00 71.62 90 TRP A N 1
ATOM 657 C CA . TRP A 1 90 ? -20.092 8.971 43.701 1.00 71.62 90 TRP A CA 1
ATOM 658 C C . TRP A 1 90 ? -19.671 10.432 43.491 1.00 71.62 90 TRP A C 1
ATOM 660 O O . TRP A 1 90 ? -20.487 11.331 43.720 1.00 71.62 90 TRP A O 1
ATOM 670 N N . LEU A 1 91 ? -18.429 10.668 43.051 1.00 74.00 91 LEU A N 1
ATOM 671 C CA . LEU A 1 91 ? -17.870 11.999 42.850 1.00 74.00 91 LEU A CA 1
ATOM 672 C C . LEU A 1 91 ? -18.260 12.536 41.459 1.00 74.00 91 LEU A C 1
ATOM 674 O O . LEU A 1 91 ? -18.132 11.805 40.473 1.00 74.00 91 LEU A O 1
ATOM 678 N N . PRO A 1 92 ? -18.678 13.812 41.338 1.00 73.75 92 PRO A N 1
ATOM 679 C CA . PRO A 1 92 ? -18.932 14.433 40.045 1.00 73.75 92 PRO A CA 1
ATOM 680 C C . PRO A 1 92 ? -17.708 14.289 39.125 1.00 73.75 92 PRO A C 1
ATOM 682 O O . PRO A 1 92 ? -16.589 14.590 39.557 1.00 73.75 92 PRO A O 1
ATOM 685 N N . PRO A 1 93 ? -17.871 13.847 37.863 1.00 73.88 93 PRO A N 1
ATOM 686 C CA . PRO A 1 93 ? -16.765 13.577 36.948 1.00 73.88 93 PRO A CA 1
ATOM 687 C C . PRO A 1 93 ? -16.214 14.874 36.339 1.00 73.88 93 PRO A C 1
ATOM 689 O O . PRO A 1 93 ? -16.196 15.062 35.124 1.00 73.88 93 PRO A O 1
ATOM 692 N N . ILE A 1 94 ? -15.768 15.786 37.195 1.00 73.38 94 ILE A N 1
ATOM 693 C CA . ILE A 1 94 ? -15.106 17.037 36.839 1.00 73.38 94 ILE A CA 1
ATOM 694 C C . ILE A 1 94 ? -13.606 16.819 37.043 1.00 73.38 94 ILE A C 1
ATOM 696 O O . ILE A 1 94 ? -13.197 16.224 38.036 1.00 73.38 94 ILE A O 1
ATOM 700 N N . SER A 1 95 ? -12.777 17.287 36.107 1.00 67.06 95 SER A N 1
ATOM 701 C CA . SER A 1 95 ? -11.317 17.253 36.240 1.00 67.06 95 SER A CA 1
ATOM 702 C C . SER A 1 95 ? -10.795 18.646 36.615 1.00 67.06 95 SER A C 1
ATOM 704 O O . SER A 1 95 ? -10.658 19.488 35.724 1.00 67.06 95 SER A O 1
ATOM 706 N N . PRO A 1 96 ? -10.482 18.934 37.897 1.00 61.97 96 PRO A N 1
ATOM 707 C CA . PRO A 1 96 ? -9.955 20.241 38.300 1.00 61.97 96 PRO A CA 1
ATOM 708 C C . PRO A 1 96 ? -8.608 20.541 37.634 1.00 61.97 96 PRO A C 1
ATOM 710 O O . PRO A 1 96 ? -8.355 21.658 37.184 1.00 61.97 96 PRO A O 1
ATOM 713 N N . THR A 1 97 ? -7.763 19.515 37.501 1.00 61.22 97 THR A N 1
ATOM 714 C CA . THR A 1 97 ? -6.464 19.605 36.826 1.00 61.22 97 THR A CA 1
ATOM 715 C C . THR A 1 97 ? -6.621 19.765 35.316 1.00 61.22 97 THR A C 1
ATOM 717 O O . THR A 1 97 ? -5.881 20.539 34.719 1.00 61.22 97 THR A O 1
ATOM 720 N N . GLY A 1 98 ? -7.584 19.082 34.685 1.00 59.53 98 GLY A N 1
ATOM 721 C CA . GLY A 1 98 ? -7.916 19.244 33.265 1.00 59.53 98 GLY A CA 1
ATOM 722 C C . GLY A 1 98 ? -8.470 20.633 32.949 1.00 59.53 98 GLY A C 1
ATOM 723 O O . GLY A 1 98 ? -8.047 21.259 31.981 1.00 59.53 98 GLY A O 1
ATOM 724 N N . PHE A 1 99 ? -9.339 21.157 33.813 1.00 63.81 99 PHE A N 1
ATOM 725 C CA . PHE A 1 99 ? -9.894 22.504 33.704 1.00 63.81 99 PHE A CA 1
ATOM 726 C C . PHE A 1 99 ? -8.817 23.590 33.850 1.00 63.81 99 PHE A C 1
ATOM 728 O O . PHE A 1 99 ? -8.719 24.476 33.001 1.00 63.81 99 PHE A O 1
ATOM 735 N N . ALA A 1 100 ? -7.947 23.487 34.862 1.00 59.12 100 ALA A N 1
ATOM 736 C CA . ALA A 1 100 ? -6.843 24.428 35.062 1.00 59.12 100 ALA A CA 1
ATOM 737 C C . ALA A 1 100 ? -5.839 24.417 33.891 1.00 59.12 100 ALA A C 1
ATOM 739 O O . ALA A 1 100 ? -5.418 25.476 33.422 1.00 59.12 100 ALA A O 1
ATOM 740 N N . ARG A 1 101 ? -5.499 23.232 33.360 1.00 63.78 101 ARG A N 1
ATOM 741 C CA . ARG A 1 101 ? -4.621 23.087 32.182 1.00 63.78 101 ARG A CA 1
ATOM 742 C C . ARG A 1 101 ? -5.233 23.702 30.930 1.00 63.78 101 ARG A C 1
ATOM 744 O O . ARG A 1 101 ? -4.547 24.433 30.220 1.00 63.78 101 ARG A O 1
ATOM 751 N N . ALA A 1 102 ? -6.517 23.428 30.697 1.00 61.47 102 ALA A N 1
ATOM 752 C CA . ALA A 1 102 ? -7.259 23.953 29.561 1.00 61.47 102 ALA A CA 1
ATOM 753 C C . ALA A 1 102 ? -7.303 25.484 29.586 1.00 61.47 102 ALA A C 1
ATOM 755 O O . ALA A 1 102 ? -7.081 26.109 28.556 1.00 61.47 102 ALA A O 1
ATOM 756 N N . ILE A 1 103 ? -7.504 26.103 30.755 1.00 64.19 103 ILE A N 1
ATOM 757 C CA . ILE A 1 103 ? -7.437 27.565 30.900 1.00 64.19 103 ILE A CA 1
ATOM 758 C C . ILE A 1 103 ? -6.042 28.080 30.528 1.00 64.19 103 ILE A C 1
ATOM 760 O O . ILE A 1 103 ? -5.922 28.939 29.658 1.00 64.19 103 ILE A O 1
ATOM 764 N N . VAL A 1 104 ? -4.980 27.530 31.126 1.00 65.31 104 VAL A N 1
ATOM 765 C CA . VAL A 1 104 ? -3.600 27.988 30.884 1.00 65.31 104 VAL A CA 1
ATOM 766 C C . VAL A 1 104 ? -3.180 27.818 29.419 1.00 65.31 104 VAL A C 1
ATOM 768 O O . VAL A 1 104 ? -2.499 28.684 28.874 1.00 65.31 104 VAL A O 1
ATOM 771 N N . ARG A 1 105 ? -3.571 26.720 28.761 1.00 61.56 105 ARG A N 1
ATOM 772 C CA . ARG A 1 105 ? -3.190 26.444 27.366 1.00 61.56 105 ARG A CA 1
ATOM 773 C C . ARG A 1 105 ? -4.067 27.157 26.343 1.00 61.56 105 ARG A C 1
ATOM 775 O O . ARG A 1 105 ? -3.509 27.663 25.372 1.00 61.56 105 ARG A O 1
ATOM 782 N N . ASN A 1 106 ? -5.364 27.334 26.604 1.00 56.50 106 ASN A N 1
ATOM 783 C CA . ASN A 1 106 ? -6.222 28.184 25.771 1.00 56.50 106 ASN A CA 1
ATOM 784 C C . ASN A 1 106 ? -5.765 29.652 25.812 1.00 56.50 106 ASN A C 1
ATOM 786 O O . ASN A 1 106 ? -5.752 30.303 24.774 1.00 56.50 106 ASN A O 1
ATOM 790 N N . LEU A 1 107 ? -5.303 30.153 26.968 1.00 60.09 107 LEU A N 1
ATOM 791 C CA . LEU A 1 107 ? -4.690 31.488 27.081 1.00 60.09 107 LEU A CA 1
ATOM 792 C C . LEU A 1 107 ? -3.387 31.626 26.272 1.00 60.09 107 LEU A C 1
ATOM 794 O O . LEU A 1 107 ? -3.013 32.729 25.893 1.00 60.09 107 LEU A O 1
ATOM 798 N N . ARG A 1 108 ? -2.710 30.509 25.976 1.00 56.28 108 ARG A N 1
ATOM 799 C CA . ARG A 1 108 ? -1.531 30.434 25.095 1.00 56.28 108 ARG A CA 1
ATOM 800 C C . ARG A 1 108 ? -1.889 30.090 23.641 1.00 56.28 108 ARG A C 1
ATOM 802 O O . ARG A 1 108 ? -1.001 29.752 22.867 1.00 56.28 108 ARG A O 1
ATOM 809 N N . GLY A 1 109 ? -3.174 30.123 23.278 1.00 36.97 109 GLY A N 1
ATOM 810 C CA . GLY A 1 109 ? -3.652 29.833 21.924 1.00 36.97 109 GLY A CA 1
ATOM 811 C C . GLY A 1 109 ? -3.630 28.352 21.528 1.00 36.97 109 GLY A C 1
ATOM 812 O O . GLY A 1 109 ? -3.788 28.048 20.351 1.00 36.97 109 GLY A O 1
ATOM 813 N N . VAL A 1 110 ? -3.446 27.421 22.474 1.00 44.00 110 VAL A N 1
ATOM 814 C CA . VAL A 1 110 ? -3.458 25.971 22.213 1.00 44.00 110 VAL A CA 1
ATOM 815 C C . VAL A 1 110 ? -4.767 25.370 22.735 1.00 44.00 110 VAL A C 1
ATOM 817 O O . VAL A 1 110 ? -4.903 25.234 23.953 1.00 44.00 110 VAL A O 1
ATOM 820 N N . PRO A 1 111 ? -5.710 24.971 21.856 1.00 41.69 111 PRO A N 1
ATOM 821 C CA . PRO A 1 111 ? -6.964 24.354 22.270 1.00 41.69 111 PRO A CA 1
ATOM 822 C C . PRO A 1 111 ? -6.719 23.041 23.023 1.00 41.69 111 PRO A C 1
ATOM 824 O O . PRO A 1 111 ? -6.280 22.044 22.443 1.00 41.69 111 PRO A O 1
ATOM 827 N N . GLU A 1 112 ? -7.025 23.018 24.320 1.00 50.16 112 GLU A N 1
ATOM 828 C CA . GLU A 1 112 ? -7.067 21.788 25.116 1.00 50.16 112 GLU A CA 1
ATOM 829 C C . GLU A 1 112 ? -8.442 21.580 25.750 1.00 50.16 112 GLU A C 1
ATOM 831 O O . GLU A 1 112 ? -9.012 22.477 26.374 1.00 50.16 112 GLU A O 1
ATOM 836 N N . GLY A 1 113 ? -8.984 20.371 25.586 1.00 57.38 113 GLY A N 1
ATOM 837 C CA . GLY A 1 113 ? -10.226 19.952 26.225 1.00 57.38 113 GLY A CA 1
ATOM 838 C C . GLY A 1 113 ? -9.957 19.412 27.627 1.00 57.38 113 GLY A C 1
ATOM 839 O O . GLY A 1 113 ? -9.156 18.502 27.791 1.00 57.38 113 GLY A O 1
ATOM 840 N N . GLY A 1 114 ? -10.641 19.958 28.634 1.00 62.88 114 GLY A N 1
ATOM 841 C CA . GLY A 1 114 ? -10.629 19.445 30.013 1.00 62.88 114 GLY A CA 1
ATOM 842 C C . GLY A 1 114 ? -11.798 18.505 30.342 1.00 62.88 114 GLY A C 1
ATOM 843 O O . GLY A 1 114 ? -12.046 18.253 31.519 1.00 62.88 114 GLY A O 1
ATOM 844 N N . SER A 1 115 ? -12.560 18.060 29.335 1.00 74.31 115 SER A N 1
ATOM 845 C CA . SER A 1 115 ? -13.779 17.262 29.517 1.00 74.31 115 SER A CA 1
ATOM 846 C C . SER A 1 115 ? -13.467 15.787 29.752 1.00 74.31 115 SER A C 1
ATOM 848 O O . SER A 1 115 ? -12.697 15.186 29.011 1.00 74.31 115 SER A O 1
ATOM 850 N N . THR A 1 116 ? -14.105 15.199 30.759 1.00 87.38 116 THR A N 1
ATOM 851 C CA . THR A 1 116 ? -13.950 13.783 31.126 1.00 87.38 116 THR A CA 1
ATOM 852 C C . THR A 1 116 ? -14.771 12.870 30.212 1.00 87.38 116 THR A C 1
ATOM 854 O O . THR A 1 116 ? -15.746 13.321 29.607 1.00 87.38 116 THR A O 1
ATOM 857 N N . ILE A 1 117 ? -14.432 11.579 30.119 1.00 89.75 117 ILE A N 1
ATOM 858 C CA . ILE A 1 117 ? -15.207 10.616 29.308 1.00 89.75 117 ILE A CA 1
ATOM 859 C C . ILE A 1 117 ? -16.704 10.603 29.698 1.00 89.75 117 ILE A C 1
ATOM 861 O O . ILE A 1 117 ? -17.539 10.700 28.799 1.00 89.75 117 ILE A O 1
ATOM 865 N N . PRO A 1 118 ? -17.095 10.606 30.992 1.00 90.81 118 PRO A N 1
ATOM 866 C CA . PRO A 1 118 ? -18.506 10.713 31.375 1.00 90.81 118 PRO A CA 1
ATOM 867 C C . PRO A 1 118 ? -19.196 11.995 30.884 1.00 90.81 118 PRO A C 1
ATOM 869 O O . PRO A 1 118 ? -20.339 11.943 30.435 1.00 90.81 118 PRO A O 1
ATOM 872 N N . GLN A 1 119 ? -18.511 13.145 30.906 1.00 87.88 119 GLN A N 1
ATOM 873 C CA . GLN A 1 119 ? -19.043 14.397 30.343 1.00 87.88 119 GLN A CA 1
ATOM 874 C C . GLN A 1 119 ? -19.183 14.312 28.822 1.00 87.88 119 GLN A C 1
ATOM 876 O O . GLN A 1 119 ? -20.150 14.797 28.233 1.00 87.88 119 GLN A O 1
ATOM 881 N N . GLN A 1 120 ? -18.223 13.669 28.167 1.00 88.12 120 GLN A N 1
ATOM 882 C CA . GLN A 1 120 ? -18.254 13.459 26.731 1.00 88.12 120 GLN A CA 1
ATOM 883 C C . GLN A 1 120 ? -19.370 12.506 26.295 1.00 88.12 120 GLN A C 1
ATOM 885 O O . GLN A 1 120 ? -19.973 12.755 25.244 1.00 88.12 120 GLN A O 1
ATOM 890 N N . LEU A 1 121 ? -19.661 11.483 27.102 1.00 91.25 121 LEU A N 1
ATOM 891 C CA . LEU A 1 121 ? -20.800 10.586 26.949 1.00 91.25 121 LEU A CA 1
ATOM 892 C C . LEU A 1 121 ? -22.113 11.342 27.164 1.00 91.25 121 LEU A C 1
ATOM 894 O O . LEU A 1 121 ? -22.962 11.315 26.281 1.00 91.25 121 LEU A O 1
ATOM 898 N N . ALA A 1 122 ? -22.249 12.101 28.257 1.00 90.12 122 ALA A N 1
ATOM 899 C CA . ALA A 1 122 ? -23.415 12.951 28.516 1.00 90.12 122 ALA A CA 1
ATOM 900 C C . ALA A 1 122 ? -23.728 13.873 27.327 1.00 90.12 122 ALA A C 1
ATOM 902 O O . ALA A 1 122 ? -24.868 13.963 26.869 1.00 90.12 122 ALA A O 1
ATOM 903 N N . LYS A 1 123 ? -22.689 14.478 26.746 1.00 87.75 123 LYS A N 1
ATOM 904 C CA . LYS A 1 123 ? -22.793 15.305 25.543 1.00 87.75 123 LYS A CA 1
ATOM 905 C C . LYS A 1 123 ? -23.395 14.564 24.335 1.00 87.75 123 LYS A C 1
ATOM 907 O O . LYS A 1 123 ? -24.104 15.202 23.565 1.00 87.75 123 LYS A O 1
ATOM 912 N N . LEU A 1 124 ? -23.149 13.258 24.152 1.00 88.50 124 LEU A N 1
ATOM 913 C CA . LEU A 1 124 ? -23.740 12.466 23.049 1.00 88.50 124 LEU A CA 1
ATOM 914 C C . LEU A 1 124 ? -25.251 12.263 23.185 1.00 88.50 124 LEU A C 1
ATOM 916 O O . LEU A 1 124 ? -25.909 11.996 22.185 1.00 88.50 124 LEU A O 1
ATOM 920 N N . TYR A 1 125 ? -25.791 12.349 24.401 1.00 89.19 125 TYR A N 1
ATOM 921 C CA . TYR A 1 125 ? -27.230 12.235 24.647 1.00 89.19 125 TYR A CA 1
ATOM 922 C C . TYR A 1 125 ? -27.928 13.595 24.684 1.00 89.19 125 TYR A C 1
ATOM 924 O O . TYR A 1 125 ? -29.115 13.689 24.394 1.00 89.19 125 TYR A O 1
ATOM 932 N N . LEU A 1 126 ? -27.207 14.652 25.071 1.00 84.06 126 LEU A N 1
ATOM 933 C CA . LEU A 1 126 ? -27.798 15.966 25.318 1.00 84.06 126 LEU A CA 1
ATOM 934 C C . LEU A 1 126 ? -27.686 16.944 24.142 1.00 84.06 126 LEU A C 1
ATOM 936 O O . LEU A 1 126 ? -28.410 17.938 24.126 1.00 84.06 126 LEU A O 1
ATOM 940 N N . ARG A 1 127 ? -26.785 16.758 23.172 1.00 73.75 127 ARG A N 1
ATOM 941 C CA . ARG A 1 127 ? -26.601 17.754 22.101 1.00 73.75 127 ARG A CA 1
ATOM 942 C C . ARG A 1 127 ? -27.401 17.460 20.832 1.00 73.75 127 ARG A C 1
ATOM 944 O O . ARG A 1 127 ? -27.197 16.436 20.200 1.00 73.75 127 ARG A O 1
ATOM 951 N N . GLU A 1 128 ? -28.152 18.474 20.398 1.00 57.38 128 GLU A N 1
ATOM 952 C CA . GLU A 1 128 ? -28.716 18.620 19.042 1.00 57.38 128 GLU A CA 1
ATOM 953 C C . GLU A 1 128 ? -28.020 19.753 18.242 1.00 57.38 128 GLU A C 1
ATOM 955 O O . GLU A 1 128 ? -28.160 19.825 17.026 1.00 57.38 128 GLU A O 1
ATOM 960 N N . SER A 1 129 ? -27.226 20.636 18.882 1.00 45.31 129 SER A N 1
ATOM 961 C CA . SER A 1 129 ? -26.617 21.822 18.240 1.00 45.31 129 SER A CA 1
ATOM 962 C C . SER A 1 129 ? -25.105 22.004 18.517 1.00 45.31 129 SER A C 1
ATOM 964 O O . SER A 1 129 ? -24.548 21.535 19.518 1.00 45.31 129 SER A O 1
ATOM 966 N N . ARG A 1 130 ? -24.403 22.695 17.594 1.00 48.53 130 ARG A N 1
ATOM 967 C CA . ARG A 1 130 ? -22.923 22.806 17.553 1.00 48.53 130 ARG A CA 1
ATOM 968 C C . ARG A 1 130 ? -22.297 23.780 18.571 1.00 48.53 130 ARG A C 1
ATOM 970 O O . ARG A 1 130 ? -21.112 23.635 18.864 1.00 48.53 130 ARG A O 1
ATOM 977 N N . ARG A 1 131 ? -23.034 24.734 19.160 1.00 48.03 131 ARG A N 1
ATOM 978 C CA . ARG A 1 131 ? -22.505 25.689 20.168 1.00 48.03 131 ARG A CA 1
ATOM 979 C C . ARG A 1 131 ? -23.171 25.451 21.521 1.00 48.03 131 ARG A C 1
ATOM 981 O O . ARG A 1 131 ? -24.386 25.454 21.598 1.00 48.03 131 ARG A O 1
ATOM 988 N N . GLY A 1 132 ? -22.370 25.203 22.559 1.00 58.19 132 GLY A N 1
ATOM 989 C CA . GLY A 1 132 ? -22.877 24.968 23.915 1.00 58.19 132 GLY A CA 1
ATOM 990 C C . GLY A 1 132 ? -22.797 26.239 24.750 1.00 58.19 132 GLY A C 1
ATOM 991 O O . GLY A 1 132 ? -21.748 26.884 24.778 1.00 58.19 132 GLY A O 1
ATOM 992 N N . THR A 1 133 ? -23.890 26.580 25.419 1.00 67.50 133 THR A N 1
ATOM 993 C CA . THR A 1 133 ? -23.961 27.625 26.444 1.00 67.50 133 THR A CA 1
ATOM 994 C C . THR A 1 133 ? -23.343 27.137 27.765 1.00 67.50 133 THR A C 1
ATOM 996 O O . THR A 1 133 ? -23.040 25.954 27.935 1.00 67.50 133 THR A O 1
ATOM 999 N N . ILE A 1 134 ? -23.136 28.038 28.732 1.00 68.81 134 ILE A N 1
ATOM 1000 C CA . ILE A 1 134 ? -22.687 27.656 30.087 1.00 68.81 134 ILE A CA 1
ATOM 1001 C C . ILE A 1 134 ? -23.715 26.727 30.760 1.00 68.81 134 ILE A C 1
ATOM 1003 O O . ILE A 1 134 ? -23.325 25.772 31.429 1.00 68.81 134 ILE A O 1
ATOM 1007 N N . ALA A 1 135 ? -25.011 26.950 30.518 1.00 70.56 135 ALA A N 1
ATOM 1008 C CA . ALA A 1 135 ? -26.092 26.105 31.022 1.00 70.56 135 ALA A CA 1
ATOM 1009 C C . ALA A 1 135 ? -26.045 24.677 30.444 1.00 70.56 135 ALA A C 1
ATOM 1011 O O . ALA A 1 135 ? -26.268 23.709 31.174 1.00 70.56 135 ALA A O 1
ATOM 1012 N N . ASP A 1 136 ? -25.670 24.527 29.168 1.00 72.62 136 ASP A N 1
ATOM 1013 C CA . ASP A 1 136 ? -25.479 23.206 28.554 1.00 72.62 136 ASP A CA 1
ATOM 1014 C C . ASP A 1 136 ? -24.326 22.445 29.214 1.00 72.62 136 ASP A C 1
ATOM 1016 O O . ASP A 1 136 ? -24.438 21.250 29.462 1.00 72.62 136 ASP A O 1
ATOM 1020 N N . LYS A 1 137 ? -23.228 23.133 29.559 1.00 74.69 137 LYS A N 1
ATOM 1021 C CA . LYS A 1 137 ? -22.102 22.509 30.273 1.00 74.69 137 LYS A CA 1
ATOM 1022 C C . LYS A 1 137 ? -22.463 22.075 31.690 1.00 74.69 137 LYS A C 1
ATOM 1024 O O . LYS A 1 137 ? -21.961 21.047 32.142 1.00 74.69 137 LYS A O 1
ATOM 1029 N N . LEU A 1 138 ? -23.306 22.840 32.385 1.00 75.00 138 LEU A N 1
ATOM 1030 C CA . LEU A 1 138 ? -23.801 22.448 33.704 1.00 75.00 138 LEU A CA 1
ATOM 1031 C C . LEU A 1 138 ? -24.704 21.214 33.583 1.00 75.00 138 LEU A C 1
ATOM 1033 O O . LEU A 1 138 ? -24.479 20.227 34.271 1.00 75.00 138 LEU A O 1
ATOM 1037 N N . SER A 1 139 ? -25.613 21.210 32.604 1.00 78.19 139 SER A N 1
ATOM 1038 C CA . SER A 1 139 ? -26.471 20.055 32.303 1.00 78.19 139 SER A CA 1
ATOM 1039 C C . SER A 1 139 ? -25.660 18.806 31.924 1.00 78.19 139 SER A C 1
ATOM 1041 O O . SER A 1 139 ? -25.966 17.709 32.388 1.00 78.19 139 SER A O 1
ATOM 1043 N N . GLU A 1 140 ? -24.593 18.961 31.128 1.00 82.62 140 GLU A N 1
ATOM 1044 C CA . GLU A 1 140 ? -23.640 17.889 30.806 1.00 82.62 140 GLU A CA 1
ATOM 1045 C C . GLU A 1 140 ? -22.958 17.342 32.073 1.00 82.62 140 GLU A C 1
ATOM 1047 O O . GLU A 1 140 ? -22.818 16.128 32.210 1.00 82.62 140 GLU A O 1
ATOM 1052 N N . ALA A 1 141 ? -22.556 18.203 33.015 1.00 80.19 141 ALA A N 1
ATOM 1053 C CA . ALA A 1 141 ? -21.904 17.792 34.260 1.00 80.19 141 ALA A CA 1
ATOM 1054 C C . ALA A 1 141 ? -22.864 17.085 35.236 1.00 80.19 141 ALA A C 1
ATOM 1056 O O . ALA A 1 141 ? -22.501 16.048 35.804 1.00 80.19 141 ALA A O 1
ATOM 1057 N N . SER A 1 142 ? -24.087 17.594 35.399 1.00 80.56 142 SER A N 1
ATOM 1058 C CA . SER A 1 142 ? -25.112 16.992 36.263 1.00 80.56 142 SER A CA 1
ATOM 1059 C C . SER A 1 142 ? -25.564 15.646 35.697 1.00 80.56 142 SER A C 1
ATOM 1061 O O . SER A 1 142 ? -25.557 14.638 36.407 1.00 80.56 142 SER A O 1
ATOM 1063 N N . PHE A 1 143 ? -25.809 15.566 34.383 1.00 87.12 143 PHE A N 1
ATOM 1064 C CA . PHE A 1 143 ? -26.122 14.295 33.732 1.00 87.12 143 PHE A CA 1
ATOM 1065 C C . PHE A 1 143 ? -24.950 13.308 33.807 1.00 87.12 143 PHE A C 1
ATOM 1067 O O . PHE A 1 143 ? -25.157 12.150 34.152 1.00 87.12 143 PHE A O 1
ATOM 1074 N N . ALA A 1 144 ? -23.704 13.749 33.602 1.00 88.00 144 ALA A N 1
ATOM 1075 C CA . ALA A 1 144 ? -22.531 12.889 33.770 1.00 88.00 144 ALA A CA 1
ATOM 1076 C C . ALA A 1 144 ? -22.397 12.332 35.196 1.00 88.00 144 ALA A C 1
ATOM 1078 O O . ALA A 1 144 ? -22.002 11.181 35.367 1.00 88.00 144 ALA A O 1
ATOM 1079 N N . THR A 1 145 ? -22.767 13.115 36.213 1.00 86.19 145 THR A N 1
ATOM 1080 C CA . THR A 1 145 ? -22.814 12.661 37.614 1.00 86.19 145 THR A CA 1
ATOM 1081 C C . THR A 1 145 ? -23.872 11.577 37.827 1.00 86.19 145 THR A C 1
ATOM 1083 O O . THR A 1 145 ? -23.665 10.646 38.601 1.00 86.19 145 THR A O 1
ATOM 1086 N N . TRP A 1 146 ? -24.997 11.651 37.116 1.00 88.69 146 TRP A N 1
ATOM 1087 C CA . TRP A 1 146 ? -25.982 10.574 37.118 1.00 88.69 146 TRP A CA 1
ATOM 1088 C C . TRP A 1 146 ? -25.467 9.313 36.400 1.00 88.69 146 TRP A C 1
ATOM 1090 O O . TRP A 1 146 ? -25.624 8.208 36.921 1.00 88.69 146 TRP A O 1
ATOM 1100 N N . LEU A 1 147 ? -24.793 9.467 35.252 1.00 90.62 147 LEU A N 1
ATOM 1101 C CA . LEU A 1 147 ? -24.247 8.351 34.466 1.00 90.62 147 LEU A CA 1
ATOM 1102 C C . LEU A 1 147 ? -23.257 7.492 35.270 1.00 90.62 147 LEU A C 1
ATOM 1104 O O . LEU A 1 147 ? -23.398 6.269 35.294 1.00 90.62 147 LEU A O 1
ATOM 1108 N N . VAL A 1 148 ? -22.314 8.122 35.988 1.00 89.94 148 VAL A N 1
ATOM 1109 C CA . VAL A 1 148 ? -21.289 7.415 36.791 1.00 89.94 148 VAL A CA 1
ATOM 1110 C C . VAL A 1 148 ? -21.863 6.579 37.937 1.00 89.94 148 VAL A C 1
ATOM 1112 O O . VAL A 1 148 ? -21.182 5.697 38.451 1.00 89.94 148 VAL A O 1
ATOM 1115 N N . ARG A 1 149 ? -23.119 6.824 38.331 1.00 88.56 149 ARG A N 1
ATOM 1116 C CA . ARG A 1 149 ? -23.824 6.039 39.356 1.00 88.56 149 ARG A CA 1
ATOM 1117 C C . ARG A 1 149 ? -24.582 4.848 38.786 1.00 88.56 149 ARG A C 1
ATOM 1119 O O . ARG A 1 149 ? -25.003 3.981 39.548 1.00 88.56 149 ARG A O 1
ATOM 1126 N N . ARG A 1 150 ? -24.821 4.822 37.472 1.00 90.56 150 ARG A N 1
ATOM 1127 C CA . ARG A 1 150 ? -25.695 3.833 36.827 1.00 90.56 150 ARG A CA 1
ATOM 1128 C C . ARG A 1 150 ? -24.934 2.751 36.063 1.00 90.56 150 ARG A C 1
ATOM 1130 O O . ARG A 1 150 ? -25.464 1.647 35.926 1.00 90.56 150 ARG A O 1
ATOM 1137 N N . ALA A 1 151 ? -23.730 3.066 35.593 1.00 91.12 151 ALA A N 1
ATOM 1138 C CA . ALA A 1 151 ? -22.871 2.175 34.821 1.00 91.12 151 ALA A CA 1
ATOM 1139 C C . ALA A 1 151 ? -21.462 2.097 35.422 1.00 91.12 151 ALA A C 1
ATOM 1141 O O . ALA A 1 151 ? -20.980 3.062 36.020 1.00 91.12 151 ALA A O 1
ATOM 1142 N N . SER A 1 152 ? -20.797 0.953 35.253 1.00 92.44 152 SER A N 1
ATOM 1143 C CA . SER A 1 152 ? -19.397 0.796 35.658 1.00 92.44 152 SER A CA 1
ATOM 1144 C C . SER A 1 152 ? -18.461 1.646 34.779 1.00 92.44 152 SER A C 1
ATOM 1146 O O . SER A 1 152 ? -18.839 2.030 33.667 1.00 92.44 152 SER A O 1
ATOM 1148 N N . PRO A 1 153 ? -17.223 1.942 35.225 1.00 91.06 153 PRO A N 1
ATOM 1149 C CA . PRO A 1 153 ? -16.233 2.629 34.393 1.00 91.06 153 PRO A CA 1
ATOM 1150 C C . PRO A 1 153 ? -16.026 1.979 33.018 1.00 91.06 153 PRO A C 1
ATOM 1152 O O . PRO A 1 153 ? -16.007 2.687 32.012 1.00 91.06 153 PRO A O 1
ATOM 1155 N N . ASP A 1 154 ? -15.962 0.648 32.959 1.00 91.56 154 ASP A N 1
ATOM 1156 C CA . ASP A 1 154 ? -15.806 -0.095 31.703 1.00 91.56 154 ASP A CA 1
ATOM 1157 C C . ASP A 1 154 ? -17.022 0.053 30.785 1.00 91.56 154 ASP A C 1
ATOM 1159 O O . ASP A 1 154 ? -16.875 0.246 29.578 1.00 91.56 154 ASP A O 1
ATOM 1163 N N . GLU A 1 155 ? -18.233 0.005 31.347 1.00 93.69 155 GLU A N 1
ATOM 1164 C CA . GLU A 1 155 ? -19.472 0.220 30.597 1.00 93.69 155 GLU A CA 1
ATOM 1165 C C . GLU A 1 155 ? -19.550 1.649 30.055 1.00 93.69 155 GLU A C 1
ATOM 1167 O O . GLU A 1 155 ? -19.909 1.850 28.898 1.00 93.69 155 GLU A O 1
ATOM 1172 N N . MET A 1 156 ? -19.163 2.649 30.853 1.00 92.25 156 MET A N 1
ATOM 1173 C CA . MET A 1 156 ? -19.152 4.045 30.417 1.00 92.25 156 MET A CA 1
ATOM 1174 C C . MET A 1 156 ? -18.168 4.286 29.277 1.00 92.25 156 MET A C 1
ATOM 1176 O O . MET A 1 156 ? -18.526 4.934 28.292 1.00 92.25 156 MET A O 1
ATOM 1180 N N . VAL A 1 157 ? -16.936 3.786 29.404 1.00 93.25 157 VAL A N 1
ATOM 1181 C CA . VAL A 1 157 ? -15.910 3.946 28.367 1.00 93.25 157 VAL A CA 1
ATOM 1182 C C . VAL A 1 157 ? -16.314 3.180 27.110 1.00 93.25 157 VAL A C 1
ATOM 1184 O O . VAL A 1 157 ? -16.297 3.755 26.025 1.00 93.25 157 VAL A O 1
ATOM 1187 N N . GLY A 1 158 ? -16.752 1.926 27.239 1.00 93.12 158 GLY A N 1
ATOM 1188 C CA . GLY A 1 158 ? -17.199 1.122 26.104 1.00 93.12 158 GLY A CA 1
ATOM 1189 C C . GLY A 1 158 ? -18.381 1.746 25.363 1.00 93.12 158 GLY A C 1
ATOM 1190 O O . GLY A 1 158 ? -18.347 1.873 24.138 1.00 93.12 158 GLY A O 1
ATOM 1191 N N . LEU A 1 159 ? -19.396 2.224 26.085 1.00 93.69 159 LEU A N 1
ATOM 1192 C CA . LEU A 1 159 ? -20.549 2.881 25.472 1.00 93.69 159 LEU A CA 1
ATOM 1193 C C . LEU A 1 159 ? -20.159 4.210 24.809 1.00 93.69 159 LEU A C 1
ATOM 1195 O O . LEU A 1 159 ? -20.600 4.505 23.699 1.00 93.69 159 LEU A O 1
ATOM 1199 N N . TYR A 1 160 ? -19.280 4.993 25.444 1.00 93.06 160 TYR A N 1
ATOM 1200 C CA . TYR A 1 160 ? -18.712 6.207 24.851 1.00 93.06 160 TYR A CA 1
ATOM 1201 C C . TYR A 1 160 ? -17.997 5.9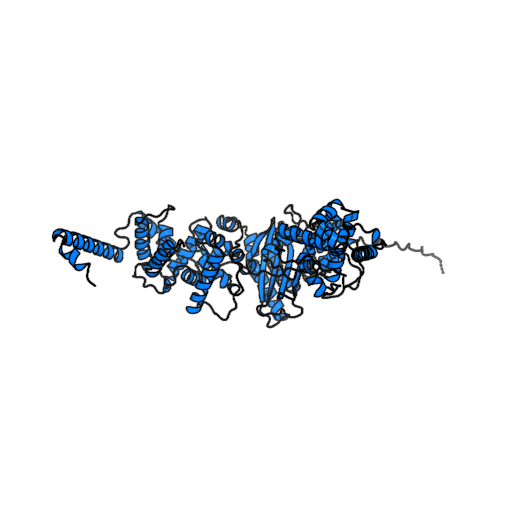29 23.527 1.00 93.06 160 TYR A C 1
ATOM 1203 O O . TYR A 1 160 ? -18.246 6.634 22.544 1.00 93.06 160 TYR A O 1
ATOM 1211 N N . LEU A 1 161 ? -17.144 4.905 23.497 1.00 92.94 161 LEU A N 1
ATOM 1212 C CA . LEU A 1 161 ? -16.398 4.491 22.313 1.00 92.94 161 LEU A CA 1
ATOM 1213 C C . LEU A 1 161 ? -17.339 4.094 21.170 1.00 92.94 161 LEU A C 1
ATOM 1215 O O . LEU A 1 161 ? -17.193 4.603 20.062 1.00 92.94 161 LEU A O 1
ATOM 1219 N N . ASN A 1 162 ? -18.327 3.239 21.443 1.00 92.12 162 ASN A N 1
ATOM 1220 C CA . ASN A 1 162 ? -19.268 2.751 20.431 1.00 92.12 162 ASN A CA 1
ATOM 1221 C C . ASN A 1 162 ? -20.146 3.863 19.853 1.00 92.12 162 ASN A C 1
ATOM 1223 O O . ASN A 1 162 ? -20.250 4.007 18.635 1.00 92.12 162 ASN A O 1
ATOM 1227 N N . LEU A 1 163 ? -20.729 4.696 20.716 1.00 91.06 163 LEU A N 1
ATOM 1228 C CA . LEU A 1 163 ? -21.605 5.780 20.278 1.00 91.06 163 LEU A CA 1
ATOM 1229 C C . LEU A 1 163 ? -20.842 6.868 19.518 1.00 91.06 163 LEU A C 1
ATOM 1231 O O . LEU A 1 163 ? -21.334 7.388 18.518 1.00 91.06 163 LEU A O 1
ATOM 1235 N N . SER A 1 164 ? -19.631 7.203 19.968 1.00 88.44 164 SER A N 1
ATOM 1236 C CA . SER A 1 164 ? -18.771 8.157 19.262 1.00 88.44 164 SER A CA 1
ATOM 1237 C C . SER A 1 164 ? -18.334 7.607 17.903 1.00 88.44 164 SER A C 1
ATOM 1239 O O . SER A 1 164 ? -18.386 8.321 16.903 1.00 88.44 164 SER A O 1
ATOM 1241 N N . ALA A 1 165 ? -17.983 6.322 17.846 1.00 85.31 165 ALA A N 1
ATOM 1242 C CA . ALA A 1 165 ? -17.646 5.636 16.609 1.00 85.31 165 ALA A CA 1
ATOM 1243 C C . ALA A 1 165 ? -18.809 5.629 15.601 1.00 85.31 165 ALA A C 1
ATOM 1245 O O . ALA A 1 165 ? -18.601 5.984 14.442 1.00 85.31 165 ALA A O 1
ATOM 1246 N N . GLY A 1 166 ? -20.034 5.320 16.042 1.00 78.25 166 GLY A N 1
ATOM 1247 C CA . GLY A 1 166 ? -21.235 5.411 15.203 1.00 78.25 166 GLY A CA 1
ATOM 1248 C C . GLY A 1 166 ? -21.471 6.827 14.668 1.00 78.25 166 GLY A C 1
ATOM 1249 O O . GLY A 1 166 ? -21.699 7.009 13.473 1.00 78.25 166 GLY A O 1
ATOM 1250 N N . ALA A 1 167 ? -21.305 7.843 15.522 1.00 78.50 167 ALA A N 1
ATOM 1251 C CA . ALA A 1 167 ? -21.407 9.243 15.110 1.00 78.50 167 ALA A CA 1
ATOM 1252 C C . ALA A 1 167 ? -20.329 9.651 14.088 1.00 78.50 167 ALA A C 1
ATOM 1254 O O . ALA A 1 167 ? -20.621 10.419 13.176 1.00 78.50 167 ALA A O 1
ATOM 1255 N N . THR A 1 168 ? -19.101 9.136 14.216 1.00 77.19 168 THR A N 1
ATOM 1256 C CA . THR A 1 168 ? -18.011 9.366 13.249 1.00 77.19 168 THR A CA 1
ATOM 1257 C C . THR A 1 168 ? -18.291 8.715 11.897 1.00 77.19 168 THR A C 1
ATOM 1259 O O . THR A 1 168 ? -17.951 9.289 10.868 1.00 77.19 168 THR A O 1
ATOM 1262 N N . LEU A 1 169 ? -18.922 7.540 11.891 1.00 74.12 169 LEU A N 1
ATOM 1263 C CA . LEU A 1 169 ? -19.332 6.862 10.662 1.00 74.12 169 LEU A CA 1
ATOM 1264 C C . LEU A 1 169 ? -20.492 7.600 9.966 1.00 74.12 169 LEU A C 1
ATOM 1266 O O . LEU A 1 169 ? -20.602 7.544 8.751 1.00 74.12 169 LEU A O 1
ATOM 1270 N N . GLY A 1 170 ? -21.328 8.337 10.703 1.00 71.12 170 GLY A N 1
ATOM 1271 C CA . GLY A 1 170 ? -22.480 9.047 10.132 1.00 71.12 170 GLY A CA 1
ATOM 1272 C C . GLY A 1 170 ? -23.701 8.152 9.887 1.00 71.12 170 GLY A C 1
ATOM 1273 O O . GLY A 1 170 ? -24.571 8.520 9.102 1.00 71.12 170 GLY A O 1
ATOM 1274 N N . GLY A 1 171 ? -23.760 6.989 10.546 1.00 69.00 171 GLY A N 1
ATOM 1275 C CA . GLY A 1 171 ? -24.890 6.055 10.505 1.00 69.00 171 GLY A CA 1
ATOM 1276 C C . GLY A 1 171 ? -25.750 6.083 11.774 1.00 69.00 171 GLY A C 1
ATOM 1277 O O . GLY A 1 171 ? -25.637 6.990 12.602 1.00 69.00 171 GLY A O 1
ATOM 1278 N N . ASP A 1 172 ? -26.597 5.061 11.937 1.00 76.44 172 ASP A N 1
ATOM 1279 C CA . ASP A 1 172 ? -27.476 4.911 13.103 1.00 76.44 172 ASP A CA 1
ATOM 1280 C C . ASP A 1 172 ? -26.715 4.889 14.435 1.00 76.44 172 ASP A C 1
ATOM 1282 O O . ASP A 1 172 ? -25.527 4.563 14.520 1.00 76.44 172 ASP A O 1
ATOM 1286 N N . ARG A 1 173 ? -27.444 5.180 15.514 1.00 85.25 173 ARG A N 1
ATOM 1287 C CA . ARG A 1 173 ? -26.947 5.052 16.882 1.00 85.25 173 ARG A CA 1
ATOM 1288 C C . ARG A 1 173 ? -26.630 3.584 17.189 1.00 85.25 173 ARG A C 1
ATOM 1290 O O . ARG A 1 173 ? -27.504 2.729 17.131 1.00 85.25 173 ARG A O 1
ATOM 1297 N N . ARG A 1 174 ? -25.365 3.300 17.510 1.00 87.56 174 ARG A N 1
ATOM 1298 C CA . ARG A 1 174 ? -24.820 1.935 17.619 1.00 87.56 174 ARG A CA 1
ATOM 1299 C C . ARG A 1 174 ? -24.174 1.731 18.988 1.00 87.56 174 ARG A C 1
ATOM 1301 O O . ARG A 1 174 ? -22.962 1.900 19.101 1.00 87.56 174 ARG A O 1
ATOM 1308 N N . PRO A 1 175 ? -24.946 1.418 20.043 1.00 90.31 175 PRO A N 1
ATOM 1309 C CA . PRO A 1 175 ? -24.397 1.267 21.388 1.00 90.31 175 PRO A CA 1
ATOM 1310 C C . PRO A 1 175 ? -23.516 0.020 21.533 1.00 90.31 175 PRO A C 1
ATOM 1312 O O . PRO A 1 175 ? -22.620 0.029 22.368 1.00 90.31 175 PRO A O 1
ATOM 1315 N N . ALA A 1 176 ? -23.724 -1.017 20.714 1.00 88.50 176 ALA A N 1
ATOM 1316 C CA . ALA A 1 176 ? -23.098 -2.330 20.884 1.00 88.50 176 ALA A CA 1
ATOM 1317 C C . ALA A 1 176 ? -21.983 -2.686 19.882 1.00 88.50 176 ALA A C 1
ATOM 1319 O O . ALA A 1 176 ? -21.109 -3.464 20.238 1.00 88.50 176 ALA A O 1
ATOM 1320 N N . ASP A 1 177 ? -22.014 -2.182 18.643 1.00 86.44 177 ASP A N 1
ATOM 1321 C CA . ASP A 1 177 ? -21.099 -2.602 17.562 1.00 86.44 177 ASP A CA 1
ATOM 1322 C C . ASP A 1 177 ? -20.386 -1.432 16.853 1.00 86.44 177 ASP A C 1
ATOM 1324 O O . ASP A 1 177 ? -19.615 -1.645 15.911 1.00 86.44 177 ASP A O 1
ATOM 1328 N N . GLY A 1 178 ? -20.609 -0.189 17.293 1.00 88.00 178 GLY A N 1
ATOM 1329 C CA . GLY A 1 178 ? -20.055 1.009 16.657 1.00 88.00 178 GLY A CA 1
ATOM 1330 C C . GLY A 1 178 ? -18.525 1.014 16.612 1.00 88.00 178 GLY A C 1
ATOM 1331 O O . GLY A 1 178 ? -17.934 1.325 15.577 1.00 88.00 178 GLY A O 1
ATOM 1332 N N . LEU A 1 179 ? -17.867 0.600 17.699 1.00 88.56 179 LEU A N 1
ATOM 1333 C CA . LEU A 1 179 ? -16.407 0.539 17.783 1.00 88.56 179 LEU A CA 1
ATOM 1334 C C . LEU A 1 179 ? -15.829 -0.521 16.837 1.00 88.56 179 LEU A C 1
ATOM 1336 O O . LEU A 1 179 ? -14.823 -0.276 16.171 1.00 88.56 179 LEU A O 1
ATOM 1340 N N . GLY A 1 180 ? -16.480 -1.683 16.745 1.00 85.19 180 GLY A N 1
ATOM 1341 C CA . GLY A 1 180 ? -16.096 -2.747 15.817 1.00 85.19 180 GLY A CA 1
ATOM 1342 C C . GLY A 1 180 ? -16.204 -2.307 14.356 1.00 85.19 180 GLY A C 1
ATOM 1343 O O . GLY A 1 180 ? -15.304 -2.574 13.560 1.00 85.19 180 GLY A O 1
ATOM 1344 N N . ARG A 1 181 ? -17.254 -1.554 14.012 1.00 81.00 181 ARG A N 1
ATOM 1345 C CA . ARG A 1 181 ? -17.414 -0.962 12.676 1.00 81.00 181 ARG A CA 1
ATOM 1346 C C . ARG A 1 181 ? -16.363 0.094 12.380 1.00 81.00 181 ARG A C 1
ATOM 1348 O O . ARG A 1 181 ? -15.813 0.091 11.286 1.00 81.00 181 ARG A O 1
ATOM 1355 N N . LEU A 1 182 ? -16.039 0.958 13.341 1.00 82.88 182 LEU A N 1
ATOM 1356 C CA . LEU A 1 182 ? -14.974 1.944 13.157 1.00 82.88 182 LEU A CA 1
ATOM 1357 C C . LEU A 1 182 ? -13.607 1.269 13.001 1.00 82.88 182 LEU A C 1
ATOM 1359 O O . LEU A 1 182 ? -12.808 1.709 12.185 1.00 82.88 182 LEU A O 1
ATOM 1363 N N . SER A 1 183 ? -13.355 0.168 13.712 1.00 83.00 183 SER A N 1
ATOM 1364 C CA . SER A 1 183 ? -12.162 -0.658 13.503 1.00 83.00 183 SER A CA 1
ATOM 1365 C C . SER A 1 183 ? -12.064 -1.141 12.053 1.00 83.00 183 SER A C 1
ATOM 1367 O O . SER A 1 183 ? -11.049 -0.928 11.392 1.00 83.00 183 SER A O 1
ATOM 1369 N N . LEU A 1 184 ? -13.143 -1.720 11.518 1.00 76.81 184 LEU A N 1
ATOM 1370 C CA . LEU A 1 184 ? -13.209 -2.131 10.113 1.00 76.81 184 LEU A CA 1
ATOM 1371 C C . LEU A 1 184 ? -13.059 -0.937 9.161 1.00 76.81 184 LEU A C 1
ATOM 1373 O O . LEU A 1 184 ? -12.395 -1.051 8.135 1.00 76.81 184 LEU A O 1
ATOM 1377 N N . ALA A 1 185 ? -13.627 0.215 9.517 1.00 74.38 185 ALA A N 1
ATOM 1378 C CA . ALA A 1 185 ? -13.580 1.418 8.701 1.00 74.38 185 ALA A CA 1
ATOM 1379 C C . ALA A 1 185 ? -12.182 2.069 8.650 1.00 74.38 185 ALA A C 1
ATOM 1381 O O . ALA A 1 185 ? -11.779 2.634 7.639 1.00 74.38 185 ALA A O 1
ATOM 1382 N N . LEU A 1 186 ? -11.419 2.014 9.739 1.00 76.12 186 LEU A N 1
ATOM 1383 C CA . LEU A 1 186 ? -10.098 2.644 9.797 1.00 76.12 186 LEU A CA 1
ATOM 1384 C C . LEU A 1 186 ? -8.983 1.689 9.385 1.00 76.12 186 LEU A C 1
ATOM 1386 O O . LEU A 1 186 ? -8.012 2.109 8.757 1.00 76.12 186 LEU A O 1
ATOM 1390 N N . PHE A 1 187 ? -9.110 0.413 9.734 1.00 73.88 187 PHE A N 1
ATOM 1391 C CA . PHE A 1 187 ? -8.019 -0.555 9.654 1.00 73.88 187 PHE A CA 1
ATOM 1392 C C . PHE A 1 187 ? -8.300 -1.700 8.692 1.00 73.88 187 PHE A C 1
ATOM 1394 O O . PHE A 1 187 ? -7.378 -2.450 8.396 1.00 73.88 187 PHE A O 1
ATOM 1401 N N . GLY A 1 188 ? -9.543 -1.856 8.224 1.00 70.00 188 GLY A N 1
ATOM 1402 C CA . GLY A 1 188 ? -9.942 -3.042 7.473 1.00 70.00 188 GLY A CA 1
ATOM 1403 C C . GLY A 1 188 ? -9.770 -4.313 8.300 1.00 70.00 188 GLY A C 1
ATOM 1404 O O . GLY A 1 188 ? -9.455 -5.347 7.742 1.00 70.00 188 GLY A O 1
ATOM 1405 N N . LEU A 1 189 ? -9.896 -4.245 9.631 1.00 74.44 189 LEU A N 1
ATOM 1406 C CA . LEU A 1 189 ? -9.737 -5.386 10.533 1.00 74.44 189 LEU A CA 1
ATOM 1407 C C . LEU A 1 189 ? -10.770 -5.312 11.667 1.00 74.44 189 LEU A C 1
ATOM 1409 O O . LEU A 1 189 ? -11.053 -4.218 12.168 1.00 74.44 189 LEU A O 1
ATOM 1413 N N . PRO A 1 190 ? -11.337 -6.449 12.109 1.00 77.56 190 PRO A N 1
ATOM 1414 C CA . PRO A 1 190 ? -12.213 -6.468 13.273 1.00 77.56 190 PRO A CA 1
ATOM 1415 C C . PRO A 1 190 ? -11.421 -6.161 14.551 1.00 77.56 190 PRO A C 1
ATOM 1417 O O . PRO A 1 190 ? -10.246 -6.510 14.663 1.00 77.56 190 PRO A O 1
ATOM 1420 N N . LEU A 1 191 ? -12.096 -5.577 15.545 1.00 81.50 191 LEU A N 1
ATOM 1421 C CA . LEU A 1 191 ? -11.503 -5.079 16.794 1.00 81.50 191 LEU A CA 1
ATOM 1422 C C . LEU A 1 191 ? -10.558 -6.082 17.479 1.00 81.50 191 LEU A C 1
ATOM 1424 O O . LEU A 1 191 ? -9.445 -5.732 17.860 1.00 81.50 191 LEU A O 1
ATOM 1428 N N . ARG A 1 192 ? -10.981 -7.348 17.582 1.00 81.25 192 ARG A N 1
ATOM 1429 C CA . ARG A 1 192 ? -10.211 -8.436 18.212 1.00 81.25 192 ARG A CA 1
ATOM 1430 C C . ARG A 1 192 ? -8.894 -8.780 17.501 1.00 81.25 192 ARG A C 1
ATOM 1432 O O . ARG A 1 192 ? -8.073 -9.489 18.068 1.00 81.25 192 ARG A O 1
ATOM 1439 N N . ARG A 1 193 ? -8.720 -8.335 16.251 1.00 76.69 193 ARG A N 1
ATOM 1440 C CA . ARG A 1 193 ? -7.557 -8.630 15.396 1.00 76.69 193 ARG A CA 1
ATOM 1441 C C . ARG A 1 193 ? -6.630 -7.437 15.197 1.00 76.69 193 ARG A C 1
ATOM 1443 O O . ARG A 1 193 ? -5.597 -7.585 14.546 1.00 76.69 193 ARG A O 1
ATOM 1450 N N . LEU A 1 194 ? -6.988 -6.274 15.733 1.00 79.38 194 LEU A N 1
ATOM 1451 C CA . LEU A 1 194 ? -6.114 -5.114 15.697 1.00 79.38 194 LEU A CA 1
ATOM 1452 C C . LEU A 1 194 ? -4.829 -5.385 16.478 1.00 79.38 194 LEU A C 1
ATOM 1454 O O . LEU A 1 194 ? -4.868 -5.937 17.585 1.00 79.38 194 LEU A O 1
ATOM 1458 N N . SER A 1 195 ? -3.700 -4.940 15.921 1.00 78.50 195 SER A N 1
ATOM 1459 C CA . SER A 1 195 ? -2.446 -4.862 16.672 1.00 78.50 195 SER A CA 1
ATOM 1460 C C . SER A 1 195 ? -2.642 -4.002 17.926 1.00 78.50 195 SER A C 1
ATOM 1462 O O . SER A 1 195 ? -3.588 -3.212 18.020 1.00 78.50 195 SER A O 1
ATOM 1464 N N . ARG A 1 196 ? -1.773 -4.149 18.931 1.00 84.62 196 ARG A N 1
ATOM 1465 C CA . ARG A 1 196 ? -1.882 -3.330 20.149 1.00 84.62 196 ARG A CA 1
ATOM 1466 C C . ARG A 1 196 ? -1.795 -1.842 19.810 1.00 84.62 196 ARG A C 1
ATOM 1468 O O . ARG A 1 196 ? -2.487 -1.020 20.404 1.00 84.62 196 ARG A O 1
ATOM 1475 N N . GLU A 1 197 ? -0.982 -1.509 18.823 1.00 81.56 197 GLU A N 1
ATOM 1476 C CA . GLU A 1 197 ? -0.785 -0.162 18.321 1.00 81.56 197 GLU A CA 1
ATOM 1477 C C . GLU A 1 197 ? -2.001 0.365 17.563 1.00 81.56 197 GLU A C 1
ATOM 1479 O O . GLU A 1 197 ? -2.417 1.498 17.805 1.00 81.56 197 GLU A O 1
ATOM 1484 N N . ASP A 1 198 ? -2.628 -0.454 16.718 1.00 82.25 198 ASP A N 1
ATOM 1485 C CA . ASP A 1 198 ? -3.883 -0.085 16.059 1.00 82.25 198 ASP A CA 1
ATOM 1486 C C . ASP A 1 198 ? -5.001 0.117 17.083 1.00 82.25 198 ASP A C 1
ATOM 1488 O O . ASP A 1 198 ? -5.816 1.022 16.938 1.00 82.25 198 ASP A O 1
ATOM 1492 N N . GLN A 1 199 ? -5.025 -0.678 18.158 1.00 88.31 199 GLN A N 1
ATOM 1493 C CA . GLN A 1 199 ? -5.951 -0.484 19.277 1.00 88.31 199 GLN A CA 1
ATOM 1494 C C . GLN A 1 199 ? -5.687 0.836 20.013 1.00 88.31 199 GLN A C 1
ATOM 1496 O O . GLN A 1 199 ? -6.631 1.527 20.401 1.00 88.31 199 GLN A O 1
ATOM 1501 N N . LEU A 1 200 ? -4.419 1.224 20.166 1.00 87.44 200 LEU A N 1
ATOM 1502 C CA . LEU A 1 200 ? -4.038 2.526 20.709 1.00 87.44 200 LEU A CA 1
ATOM 1503 C C . LEU A 1 200 ? -4.497 3.676 19.795 1.00 87.44 200 LEU A C 1
ATOM 1505 O O . LEU A 1 200 ? -5.068 4.650 20.288 1.00 87.44 200 LEU A O 1
ATOM 1509 N N . VAL A 1 201 ? -4.321 3.552 18.474 1.00 85.50 201 VAL A N 1
ATOM 1510 C CA . VAL A 1 201 ? -4.827 4.530 17.494 1.00 85.50 201 VAL A CA 1
ATOM 1511 C C . VAL A 1 201 ? -6.358 4.586 17.519 1.00 85.50 201 VAL A C 1
ATOM 1513 O O . VAL A 1 201 ? -6.931 5.675 17.566 1.00 85.50 201 VAL A O 1
ATOM 1516 N N . LEU A 1 202 ? -7.030 3.430 17.554 1.00 87.62 202 LEU A N 1
ATOM 1517 C CA . LEU A 1 202 ? -8.487 3.329 17.621 1.00 87.62 202 LEU A CA 1
ATOM 1518 C C . LEU A 1 202 ? -9.043 3.975 18.892 1.00 87.62 202 LEU A C 1
ATOM 1520 O O . LEU A 1 202 ? -10.088 4.611 18.824 1.00 87.62 202 LEU A O 1
ATOM 1524 N N . GLY A 1 203 ? -8.347 3.862 20.027 1.00 88.81 203 GLY A N 1
ATOM 1525 C CA . GLY A 1 203 ? -8.741 4.509 21.282 1.00 88.81 203 GLY A CA 1
ATOM 1526 C C . GLY A 1 203 ? -8.755 6.040 21.206 1.00 88.81 203 GLY A C 1
ATOM 1527 O O . GLY A 1 203 ? -9.531 6.675 21.913 1.00 88.81 203 GLY A O 1
ATOM 1528 N N . ALA A 1 204 ? -7.955 6.634 20.315 1.00 83.69 204 ALA A N 1
ATOM 1529 C CA . ALA A 1 204 ? -7.920 8.079 20.066 1.00 83.69 204 ALA A CA 1
ATOM 1530 C C . ALA A 1 204 ? -8.855 8.547 18.929 1.00 83.69 204 ALA A C 1
ATOM 1532 O O . ALA A 1 204 ? -9.059 9.747 18.737 1.00 83.69 204 ALA A O 1
ATOM 1533 N N . ALA A 1 205 ? -9.404 7.617 18.144 1.00 76.06 205 ALA A N 1
ATOM 1534 C CA . ALA A 1 205 ? -10.220 7.886 16.962 1.00 76.06 205 ALA A CA 1
ATOM 1535 C C . ALA A 1 205 ? -11.706 8.285 17.157 1.00 76.06 205 ALA A C 1
ATOM 1537 O O . ALA A 1 205 ? -12.206 8.994 16.282 1.00 76.06 205 ALA A O 1
ATOM 1538 N N . PRO A 1 206 ? -12.454 7.921 18.222 1.00 62.28 206 PRO A N 1
ATOM 1539 C CA . PRO A 1 206 ? -13.925 7.908 18.189 1.00 62.28 206 PRO A CA 1
ATOM 1540 C C . PRO A 1 206 ? -14.617 9.258 17.961 1.00 62.28 206 PRO A C 1
ATOM 1542 O O . PRO A 1 206 ? -15.746 9.275 17.491 1.00 62.28 206 PRO A O 1
ATOM 1545 N N . ARG A 1 207 ? -13.981 10.397 18.263 1.00 61.06 207 ARG A N 1
ATOM 1546 C CA . ARG A 1 207 ? -14.448 11.744 17.850 1.00 61.06 207 ARG A CA 1
ATOM 1547 C C . ARG A 1 207 ? -13.443 12.488 16.975 1.00 61.06 207 ARG A C 1
ATOM 1549 O O . ARG A 1 207 ? -13.632 13.657 16.639 1.00 61.06 207 ARG A O 1
ATOM 1556 N N . GLY A 1 208 ? -12.337 11.823 16.683 1.00 62.59 208 GLY A N 1
ATOM 1557 C CA . GLY A 1 208 ? -11.081 12.442 16.330 1.00 62.59 208 GLY A CA 1
ATOM 1558 C C . GLY A 1 208 ? -10.623 12.140 14.922 1.00 62.59 208 GLY A C 1
ATOM 1559 O O . GLY A 1 208 ? -9.639 12.743 14.544 1.00 62.59 208 GLY A O 1
ATOM 1560 N N . VAL A 1 209 ? -11.275 11.285 14.126 1.00 71.25 209 VAL A N 1
ATOM 1561 C CA . VAL A 1 209 ? -10.747 10.921 12.792 1.00 71.25 209 VAL A CA 1
ATOM 1562 C C . VAL A 1 209 ? -10.384 12.153 11.938 1.00 71.25 209 VAL A C 1
ATOM 1564 O O . VAL A 1 209 ? -9.235 12.225 11.493 1.00 71.25 209 VAL A O 1
ATOM 1567 N N . PRO A 1 210 ? -11.246 13.186 11.795 1.00 72.88 210 PRO A N 1
ATOM 1568 C CA . PRO A 1 210 ? -10.856 14.417 11.101 1.00 72.88 210 PRO A CA 1
ATOM 1569 C C . PRO A 1 210 ? -9.709 15.174 11.790 1.00 72.88 210 PRO A C 1
ATOM 1571 O O . PRO A 1 210 ? -8.858 15.749 11.122 1.00 72.88 210 PRO A O 1
ATOM 1574 N N . TRP A 1 211 ? -9.655 15.169 13.126 1.00 76.06 211 TRP A N 1
ATOM 1575 C CA . TRP A 1 211 ? -8.606 15.840 13.904 1.00 76.06 211 TRP A CA 1
ATOM 1576 C C . TRP A 1 211 ? -7.248 15.133 13.812 1.00 76.06 211 TRP A C 1
ATOM 1578 O O . TRP A 1 211 ? -6.225 15.798 13.666 1.00 76.06 211 TRP A O 1
ATOM 1588 N N . LEU A 1 212 ? -7.249 13.801 13.871 1.00 75.31 212 LEU A N 1
ATOM 1589 C CA . LEU A 1 212 ? -6.097 12.927 13.698 1.00 75.31 212 LEU A CA 1
ATOM 1590 C C . LEU A 1 212 ? -5.487 13.148 12.309 1.00 75.31 212 LEU A C 1
ATOM 1592 O O . LEU A 1 212 ? -4.281 13.359 12.211 1.00 75.31 212 LEU A O 1
ATOM 1596 N N . ARG A 1 213 ? -6.334 13.212 11.267 1.00 71.56 213 ARG A N 1
ATOM 1597 C CA . ARG A 1 213 ? -5.936 13.557 9.891 1.00 71.56 213 ARG A CA 1
ATOM 1598 C C . ARG A 1 213 ? -5.391 14.983 9.771 1.00 71.56 213 ARG A C 1
ATOM 1600 O O . ARG A 1 213 ? -4.372 15.189 9.126 1.00 71.56 213 ARG A O 1
ATOM 1607 N N . ALA A 1 214 ? -6.050 15.967 10.386 1.00 77.31 214 ALA A N 1
ATOM 1608 C CA . ALA A 1 214 ? -5.667 17.376 10.264 1.00 77.31 214 ALA A CA 1
ATOM 1609 C C . ALA A 1 214 ? -4.404 17.746 11.065 1.00 77.31 214 ALA A C 1
ATOM 1611 O O . ALA A 1 214 ? -3.677 18.658 10.683 1.00 77.31 214 ALA A O 1
ATOM 1612 N N . HIS A 1 215 ? -4.135 17.054 12.178 1.00 79.62 215 HIS A N 1
ATOM 1613 C CA . HIS A 1 215 ? -3.012 17.347 13.077 1.00 79.62 215 HIS A CA 1
ATOM 1614 C C . HIS A 1 215 ? -2.189 16.092 13.384 1.00 79.62 215 HIS A C 1
ATOM 1616 O O . HIS A 1 215 ? -2.079 15.688 14.551 1.00 79.62 215 HIS A O 1
ATOM 1622 N N . PRO A 1 216 ? -1.578 15.475 12.364 1.00 73.81 216 PRO A N 1
ATOM 1623 C CA . PRO A 1 216 ? -0.919 14.188 12.502 1.00 73.81 216 PRO A CA 1
ATOM 1624 C C . PRO A 1 216 ? 0.222 14.235 13.528 1.00 73.81 216 PRO A C 1
ATOM 1626 O O . PRO A 1 216 ? 0.258 13.436 14.465 1.00 73.81 216 PRO A O 1
ATOM 1629 N N . ALA A 1 217 ? 1.110 15.230 13.449 1.00 76.06 217 ALA A N 1
ATOM 1630 C CA . ALA A 1 217 ? 2.266 15.328 14.344 1.00 76.06 217 ALA A CA 1
ATOM 1631 C C . ALA A 1 217 ? 1.867 15.494 15.822 1.00 76.06 217 ALA A C 1
ATOM 1633 O O . ALA A 1 217 ? 2.465 14.894 16.718 1.00 76.06 217 ALA A O 1
ATOM 1634 N N . LEU A 1 218 ? 0.828 16.292 16.093 1.00 78.44 218 LEU A N 1
ATOM 1635 C CA . LEU A 1 218 ? 0.303 16.464 17.449 1.00 78.44 218 LEU A CA 1
ATOM 1636 C C . LEU A 1 218 ? -0.356 15.175 17.952 1.00 78.44 218 LEU A C 1
ATOM 1638 O O . LEU A 1 218 ? -0.185 14.803 19.113 1.00 78.44 218 LEU A O 1
ATOM 1642 N N . SER A 1 219 ? -1.093 14.496 17.077 1.00 79.06 219 SER A N 1
ATOM 1643 C CA . SER A 1 219 ? -1.787 13.250 17.387 1.00 79.06 219 SER A CA 1
ATOM 1644 C C . SER A 1 219 ? -0.804 12.127 17.708 1.00 79.06 219 SER A C 1
ATOM 1646 O O . SER A 1 219 ? -0.968 11.462 18.728 1.00 79.06 219 SER A O 1
ATOM 1648 N N . ALA A 1 220 ? 0.278 12.001 16.937 1.00 77.62 220 ALA A N 1
ATOM 1649 C CA . ALA A 1 220 ? 1.367 11.066 17.205 1.00 77.62 220 ALA A CA 1
ATOM 1650 C C . ALA A 1 220 ? 2.014 11.308 18.581 1.00 77.62 220 ALA A C 1
ATOM 1652 O O . ALA A 1 220 ? 2.171 10.374 19.366 1.00 77.62 220 ALA A O 1
ATOM 1653 N N . ARG A 1 221 ? 2.304 12.570 18.937 1.00 79.31 221 ARG A N 1
ATOM 1654 C CA . ARG A 1 221 ? 2.843 12.921 20.268 1.00 79.31 221 ARG A CA 1
ATOM 1655 C C . ARG A 1 221 ? 1.885 12.557 21.405 1.00 79.31 221 ARG A C 1
ATOM 1657 O O . ARG A 1 221 ? 2.320 12.093 22.457 1.00 79.31 221 ARG A O 1
ATOM 1664 N N . ARG A 1 222 ? 0.578 12.762 21.214 1.00 81.44 222 ARG A N 1
ATOM 1665 C CA . ARG A 1 222 ? -0.437 12.387 22.211 1.00 81.44 222 ARG A CA 1
ATOM 1666 C C . ARG A 1 222 ? -0.560 10.871 22.363 1.00 81.44 222 ARG A C 1
ATOM 1668 O O . ARG A 1 222 ? -0.644 10.401 23.493 1.00 81.44 222 ARG A O 1
ATOM 1675 N N . LEU A 1 223 ? -0.513 10.119 21.262 1.00 83.25 223 LEU A N 1
ATOM 1676 C CA . LEU A 1 223 ? -0.500 8.653 21.290 1.00 83.25 223 LEU A CA 1
ATOM 1677 C C . LEU A 1 223 ? 0.743 8.107 21.995 1.00 83.25 223 LEU A C 1
ATOM 1679 O O . LEU A 1 223 ? 0.613 7.199 22.810 1.00 83.25 223 LEU A O 1
ATOM 1683 N N . ALA A 1 224 ? 1.921 8.693 21.758 1.00 83.19 224 ALA A N 1
ATOM 1684 C CA . ALA A 1 224 ? 3.142 8.324 22.474 1.00 83.19 224 ALA A CA 1
ATOM 1685 C C . ALA A 1 224 ? 2.982 8.516 23.993 1.00 83.19 224 ALA A C 1
ATOM 1687 O O . ALA A 1 224 ? 3.239 7.594 24.763 1.00 83.19 224 ALA A O 1
ATOM 1688 N N . SER A 1 225 ? 2.439 9.660 24.428 1.00 85.50 225 SER A N 1
ATOM 1689 C CA . SER A 1 225 ? 2.174 9.894 25.855 1.00 85.50 225 SER A CA 1
ATOM 1690 C C . SER A 1 225 ? 1.095 8.966 26.433 1.00 85.50 225 SER A C 1
ATOM 1692 O O . SER A 1 225 ? 1.167 8.580 27.600 1.00 85.50 225 SER A O 1
ATOM 1694 N N . ALA A 1 226 ? 0.081 8.597 25.645 1.00 87.88 226 ALA A N 1
ATOM 1695 C CA . ALA A 1 226 ? -0.912 7.607 26.053 1.00 87.88 226 ALA A CA 1
ATOM 1696 C C . ALA A 1 226 ? -0.279 6.214 26.203 1.00 87.88 226 ALA A C 1
ATOM 1698 O O . ALA A 1 226 ? -0.556 5.534 27.187 1.00 87.88 226 ALA A O 1
ATOM 1699 N N . ARG A 1 227 ? 0.629 5.818 25.300 1.00 88.50 227 ARG A N 1
ATOM 1700 C CA . ARG A 1 227 ? 1.399 4.569 25.407 1.00 88.50 227 ARG A CA 1
ATOM 1701 C C . ARG A 1 227 ? 2.280 4.540 26.648 1.00 88.50 227 ARG A C 1
ATOM 1703 O O . ARG A 1 227 ? 2.243 3.553 27.369 1.00 88.50 227 ARG A O 1
ATOM 1710 N N . GLU A 1 228 ? 3.029 5.604 26.927 1.00 88.31 228 GLU A N 1
ATOM 1711 C CA . GLU A 1 228 ? 3.836 5.709 28.154 1.00 88.31 228 GLU A CA 1
ATOM 1712 C C . GLU A 1 228 ? 2.978 5.496 29.404 1.00 88.31 228 GLU A C 1
ATOM 1714 O O . GLU A 1 228 ? 3.359 4.766 30.318 1.00 88.31 228 GLU A O 1
ATOM 1719 N N . TRP A 1 229 ? 1.785 6.094 29.426 1.00 91.00 229 TRP A N 1
ATOM 1720 C CA . TRP A 1 229 ? 0.834 5.876 30.507 1.00 91.00 229 TRP A CA 1
ATOM 1721 C C . TRP A 1 229 ? 0.348 4.419 30.561 1.00 91.00 229 TRP A C 1
ATOM 1723 O O . TRP A 1 229 ? 0.336 3.835 31.640 1.00 91.00 229 TRP A O 1
ATOM 1733 N N . LEU A 1 230 ? 0.017 3.793 29.425 1.00 91.19 230 LEU A N 1
ATOM 1734 C CA . LEU A 1 230 ? -0.373 2.376 29.372 1.00 91.19 230 LEU A CA 1
ATOM 1735 C C . LEU A 1 230 ? 0.731 1.441 29.881 1.00 91.19 230 LEU A C 1
ATOM 1737 O O . LEU A 1 230 ? 0.424 0.474 30.575 1.00 91.19 230 LEU A O 1
ATOM 1741 N N . VAL A 1 231 ? 1.996 1.742 29.576 1.00 90.50 231 VAL A N 1
ATOM 1742 C CA . VAL A 1 231 ? 3.160 1.015 30.104 1.00 90.50 231 VAL A CA 1
ATOM 1743 C C . VAL A 1 231 ? 3.211 1.128 31.626 1.00 90.50 231 VAL A C 1
ATOM 1745 O O . VAL A 1 231 ? 3.302 0.116 32.313 1.00 90.50 231 VAL A O 1
ATOM 1748 N N . GLN A 1 232 ? 3.072 2.342 32.169 1.00 90.50 232 GLN A N 1
ATOM 1749 C CA . GLN A 1 232 ? 3.061 2.571 33.621 1.00 90.50 232 GLN A CA 1
ATOM 1750 C C . GLN A 1 232 ? 1.914 1.841 34.331 1.00 90.50 232 GLN A C 1
ATOM 1752 O O . GLN A 1 232 ? 2.066 1.433 35.477 1.00 90.50 232 GLN A O 1
ATOM 1757 N N . GLN A 1 233 ? 0.767 1.694 33.667 1.00 90.81 233 GLN A N 1
ATOM 1758 C CA . GLN A 1 233 ? -0.387 0.967 34.200 1.00 90.81 233 GLN A CA 1
ATOM 1759 C C . GLN A 1 233 ? -0.317 -0.556 33.971 1.00 90.81 233 GLN A C 1
ATOM 1761 O O . GLN A 1 233 ? -1.227 -1.268 34.382 1.00 90.81 233 GLN A O 1
ATOM 1766 N N . GLY A 1 234 ? 0.719 -1.073 33.299 1.00 89.69 234 GLY A N 1
ATOM 1767 C CA . GLY A 1 234 ? 0.858 -2.502 32.995 1.00 89.69 234 GLY A CA 1
ATOM 1768 C C . GLY A 1 234 ? -0.040 -3.016 31.861 1.00 89.69 234 GLY A C 1
ATOM 1769 O O . GLY A 1 234 ? -0.084 -4.217 31.611 1.00 89.69 234 GLY A O 1
ATOM 1770 N N . PHE A 1 235 ? -0.730 -2.130 31.133 1.00 87.44 235 PHE A N 1
ATOM 1771 C CA . PHE A 1 235 ? -1.524 -2.493 29.950 1.00 87.44 235 PHE A CA 1
ATOM 1772 C C . PHE A 1 235 ? -0.669 -2.665 28.685 1.00 87.44 235 PHE A C 1
ATOM 1774 O O . PHE A 1 235 ? -1.156 -3.175 27.674 1.00 87.44 235 PHE A O 1
ATOM 1781 N N . TRP A 1 236 ? 0.602 -2.254 28.722 1.00 86.00 236 TRP A N 1
ATOM 1782 C CA . TRP A 1 236 ? 1.533 -2.340 27.600 1.00 86.00 236 TRP A CA 1
ATOM 1783 C C . TRP A 1 236 ? 2.919 -2.813 28.053 1.00 86.00 236 TRP A C 1
ATOM 1785 O O . TRP A 1 236 ? 3.473 -2.273 29.004 1.00 86.00 236 TRP A O 1
ATOM 1795 N N . ASP A 1 237 ? 3.500 -3.789 27.349 1.00 83.38 237 ASP A N 1
ATOM 1796 C CA . ASP A 1 237 ? 4.863 -4.263 27.621 1.00 83.38 237 ASP A CA 1
ATOM 1797 C C . ASP A 1 237 ? 5.885 -3.373 26.901 1.00 83.38 237 ASP A C 1
ATOM 1799 O O . ASP A 1 237 ? 5.875 -3.268 25.672 1.00 83.38 237 ASP A O 1
ATOM 1803 N N . ALA A 1 238 ? 6.752 -2.718 27.673 1.00 80.06 238 ALA A N 1
ATOM 1804 C CA . ALA A 1 238 ? 7.788 -1.826 27.158 1.00 80.06 238 ALA A CA 1
ATOM 1805 C C . ALA A 1 238 ? 8.856 -2.551 26.321 1.00 80.06 238 ALA A C 1
ATOM 1807 O O . ALA A 1 238 ? 9.512 -1.914 25.502 1.00 80.06 238 ALA A O 1
ATOM 1808 N N . ASN A 1 239 ? 9.026 -3.864 26.503 1.00 76.50 239 ASN A N 1
ATOM 1809 C CA . ASN A 1 239 ? 10.047 -4.643 25.799 1.00 76.50 239 ASN A CA 1
ATOM 1810 C C . ASN A 1 239 ? 9.635 -5.016 24.367 1.00 76.50 239 ASN A C 1
ATOM 1812 O O . ASN A 1 239 ? 10.478 -5.405 23.557 1.00 76.50 239 ASN A O 1
ATOM 1816 N N . VAL A 1 240 ? 8.348 -4.891 24.032 1.00 66.38 240 VAL A N 1
ATOM 1817 C CA . VAL A 1 240 ? 7.849 -5.139 22.678 1.00 66.38 240 VAL A CA 1
ATOM 1818 C C . VAL A 1 240 ? 8.114 -3.904 21.818 1.00 66.38 240 VAL A C 1
ATOM 1820 O O . VAL A 1 240 ? 7.500 -2.852 22.018 1.00 66.38 240 VAL A O 1
ATOM 1823 N N . ARG A 1 241 ? 9.023 -4.043 20.841 1.00 64.06 241 ARG A N 1
ATOM 1824 C CA . ARG A 1 241 ? 9.315 -2.998 19.845 1.00 64.06 241 ARG A CA 1
ATOM 1825 C C . ARG A 1 241 ? 8.049 -2.634 19.074 1.00 64.06 241 ARG A C 1
ATOM 1827 O O . ARG A 1 241 ? 7.510 -3.457 18.333 1.00 64.06 241 ARG A O 1
ATOM 1834 N N . SER A 1 242 ? 7.627 -1.383 19.197 1.00 65.81 242 SER A N 1
ATOM 1835 C CA . SER A 1 242 ? 6.457 -0.851 18.510 1.00 65.81 242 SER A CA 1
ATOM 1836 C C . SER A 1 242 ? 6.860 -0.156 17.212 1.00 65.81 242 SER A C 1
ATOM 1838 O O . SER A 1 242 ? 7.950 0.404 17.117 1.00 65.81 242 SER A O 1
ATOM 1840 N N . TYR A 1 243 ? 5.984 -0.125 16.201 1.00 63.19 243 TYR A N 1
ATOM 1841 C CA . TYR A 1 243 ? 6.233 0.735 15.033 1.00 63.19 243 TYR A CA 1
ATOM 1842 C C . TYR A 1 243 ? 6.196 2.221 15.402 1.00 63.19 243 TYR A C 1
ATOM 1844 O O . TYR A 1 243 ? 6.744 3.056 14.689 1.00 63.19 243 TYR A O 1
ATOM 1852 N N . LEU A 1 244 ? 5.585 2.554 16.542 1.00 63.69 244 LEU A N 1
ATOM 1853 C CA . LEU A 1 244 ? 5.574 3.905 17.090 1.00 63.69 244 LEU A CA 1
ATOM 1854 C C . LEU A 1 244 ? 6.977 4.370 17.531 1.00 63.69 244 LEU A C 1
ATOM 1856 O O . LEU A 1 244 ? 7.187 5.573 17.668 1.00 63.69 244 LEU A O 1
ATOM 1860 N N . ASP A 1 245 ? 7.927 3.445 17.726 1.00 63.53 245 ASP A N 1
ATOM 1861 C CA . ASP A 1 245 ? 9.301 3.741 18.157 1.00 63.53 245 ASP A CA 1
ATOM 1862 C C . ASP A 1 245 ? 10.220 4.170 16.995 1.00 63.53 245 ASP A C 1
ATOM 1864 O O . ASP A 1 245 ? 11.267 4.770 17.226 1.00 63.53 245 ASP A O 1
ATOM 1868 N N . GLU A 1 246 ? 9.839 3.907 15.739 1.00 59.72 246 GLU A N 1
ATOM 1869 C CA . GLU A 1 246 ? 10.699 4.093 14.553 1.00 59.72 246 GLU A CA 1
ATOM 1870 C C . GLU A 1 246 ? 10.601 5.483 13.897 1.00 59.72 246 GLU A C 1
ATOM 1872 O O . GLU A 1 246 ? 11.013 5.664 12.753 1.00 59.72 246 GLU A O 1
ATOM 1877 N N . GLY A 1 247 ? 10.097 6.489 14.618 1.00 54.38 247 GLY A N 1
ATOM 1878 C CA . GLY A 1 247 ? 9.899 7.830 14.067 1.00 54.38 247 GLY A CA 1
ATOM 1879 C C . GLY A 1 247 ? 8.721 7.843 13.096 1.00 54.38 247 GLY A C 1
ATOM 1880 O O . GLY A 1 247 ? 8.882 7.718 11.887 1.00 54.38 247 GLY A O 1
ATOM 1881 N N . LEU A 1 248 ? 7.517 7.991 13.647 1.00 53.91 248 LEU A N 1
ATOM 1882 C CA . LEU A 1 248 ? 6.278 8.067 12.878 1.00 53.91 248 LEU A CA 1
ATOM 1883 C C . LEU A 1 248 ? 6.359 9.174 11.824 1.00 53.91 248 LEU A C 1
ATOM 1885 O O . LEU A 1 248 ? 6.409 10.356 12.179 1.00 53.91 248 LEU A O 1
ATOM 1889 N N . ASP A 1 249 ? 6.236 8.819 10.543 1.00 60.72 249 ASP A N 1
ATOM 1890 C CA . ASP A 1 249 ? 5.597 9.744 9.618 1.00 60.72 249 ASP A CA 1
ATOM 1891 C C . ASP A 1 249 ? 4.138 9.853 10.056 1.00 60.72 249 ASP A C 1
ATOM 1893 O O . ASP A 1 249 ? 3.277 9.013 9.805 1.00 60.72 249 ASP A O 1
ATOM 1897 N N . SER A 1 250 ? 3.884 10.894 10.833 1.00 58.78 250 SER A N 1
ATOM 1898 C CA . SER A 1 250 ? 2.590 11.078 11.457 1.00 58.78 250 SER A CA 1
ATOM 1899 C C . SER A 1 250 ? 1.455 11.189 10.433 1.00 58.78 250 SER A C 1
ATOM 1901 O O . SER A 1 250 ? 0.317 10.895 10.782 1.00 58.78 250 SER A O 1
ATOM 1903 N N . SER A 1 251 ? 1.739 11.599 9.190 1.00 61.19 251 SER A N 1
ATOM 1904 C CA . SER A 1 251 ? 0.719 11.751 8.150 1.00 61.19 251 SER A CA 1
ATOM 1905 C C . SER A 1 251 ? 0.187 10.399 7.665 1.00 61.19 251 SER A C 1
ATOM 1907 O O . SER A 1 251 ? -1.025 10.227 7.541 1.00 61.19 251 SER A O 1
ATOM 1909 N N . SER A 1 252 ? 1.061 9.404 7.514 1.00 59.06 252 SER A N 1
ATOM 1910 C CA . SER A 1 252 ? 0.688 8.044 7.123 1.00 59.06 252 SER A CA 1
ATOM 1911 C C . SER A 1 252 ? 0.001 7.259 8.248 1.00 59.06 252 SER A C 1
ATOM 1913 O O . SER A 1 252 ? -0.901 6.472 7.962 1.00 59.06 252 SER A O 1
ATOM 1915 N N . ALA A 1 253 ? 0.293 7.551 9.526 1.00 60.53 253 ALA A N 1
ATOM 1916 C CA . ALA A 1 253 ? -0.402 6.953 10.684 1.00 60.53 253 ALA A CA 1
ATOM 1917 C C . ALA A 1 253 ? -1.922 7.165 10.657 1.00 60.53 253 ALA A C 1
ATOM 1919 O O . ALA A 1 253 ? -2.693 6.342 11.154 1.00 60.53 253 ALA A O 1
ATOM 1920 N N . PHE A 1 254 ? -2.333 8.304 10.101 1.00 67.44 254 PHE A N 1
ATOM 1921 C CA . PHE A 1 254 ? -3.724 8.733 10.001 1.00 67.44 254 PHE A CA 1
ATOM 1922 C C . PHE A 1 254 ? -4.191 8.814 8.543 1.00 67.44 254 PHE A C 1
ATOM 1924 O O . PHE A 1 254 ? -5.263 9.357 8.268 1.00 67.44 254 PHE A O 1
ATOM 1931 N N . GLY A 1 255 ? -3.421 8.222 7.620 1.00 57.78 255 GLY A N 1
ATOM 1932 C CA . GLY A 1 255 ? -3.821 7.903 6.253 1.00 57.78 255 GLY A CA 1
ATOM 1933 C C . GLY A 1 255 ? -4.876 6.799 6.275 1.00 57.78 255 GLY A C 1
ATOM 1934 O O . GLY A 1 255 ? -4.610 5.625 6.002 1.00 57.78 255 GLY A O 1
ATOM 1935 N N . PHE A 1 256 ? -6.074 7.152 6.727 1.00 64.25 256 PHE A N 1
ATOM 1936 C CA . PHE A 1 256 ? -7.233 6.269 6.724 1.00 64.25 256 PHE A CA 1
ATOM 1937 C C . PHE A 1 256 ? -7.807 6.206 5.310 1.00 64.25 256 PHE A C 1
ATOM 1939 O O . PHE A 1 256 ? -7.812 7.220 4.621 1.00 64.25 256 PHE A O 1
ATOM 1946 N N . VAL A 1 257 ? -8.326 5.048 4.908 1.00 54.91 257 VAL A N 1
ATOM 1947 C CA . VAL A 1 257 ? -8.857 4.817 3.559 1.00 54.91 257 VAL A CA 1
ATOM 1948 C C . VAL A 1 257 ? -9.948 5.836 3.214 1.00 54.91 257 VAL A C 1
ATOM 1950 O O . VAL A 1 257 ? -10.972 5.911 3.895 1.00 54.91 257 VAL A O 1
ATOM 1953 N N . ASP A 1 258 ? -9.745 6.621 2.158 1.00 50.53 258 ASP A N 1
ATOM 1954 C CA . ASP A 1 258 ? -10.742 7.593 1.711 1.00 50.53 258 ASP A CA 1
ATOM 1955 C C . ASP A 1 258 ? -11.985 6.902 1.126 1.00 50.53 258 ASP A C 1
ATOM 1957 O O . ASP A 1 258 ? -11.912 5.911 0.389 1.00 50.53 258 ASP A O 1
ATOM 1961 N N . GLY A 1 259 ? -13.162 7.401 1.511 1.00 53.00 259 GLY A N 1
ATOM 1962 C CA . GLY A 1 259 ? -14.460 6.868 1.099 1.00 53.00 259 GLY A CA 1
ATOM 1963 C C . GLY A 1 259 ? -14.899 5.586 1.820 1.00 53.00 259 GLY A C 1
ATOM 1964 O O . GLY A 1 259 ? -16.022 5.132 1.617 1.00 53.00 259 GLY A O 1
ATOM 1965 N N . TRP A 1 260 ? -14.035 4.943 2.614 1.00 59.84 260 TRP A N 1
ATOM 1966 C CA . TRP A 1 260 ? -14.357 3.655 3.241 1.00 59.84 260 TRP A CA 1
ATOM 1967 C C . TRP A 1 260 ? -15.172 3.802 4.528 1.00 59.84 260 TRP A C 1
ATOM 1969 O O . TRP A 1 260 ? -16.018 2.958 4.812 1.00 59.84 260 TRP A O 1
ATOM 1979 N N . ILE A 1 261 ? -14.986 4.901 5.267 1.00 60.78 261 ILE A N 1
ATOM 1980 C CA . ILE A 1 261 ? -15.855 5.262 6.398 1.00 60.78 261 ILE A CA 1
ATOM 1981 C C . ILE A 1 261 ? -17.294 5.391 5.894 1.00 60.78 261 ILE A C 1
ATOM 1983 O O . ILE A 1 261 ? -18.191 4.786 6.471 1.00 60.78 261 ILE A O 1
ATOM 1987 N N . GLU A 1 262 ? -17.496 6.070 4.765 1.00 61.66 262 GLU A N 1
ATOM 1988 C CA . GLU A 1 262 ? -18.792 6.253 4.117 1.00 61.66 262 GLU A CA 1
ATOM 1989 C C . GLU A 1 262 ? -19.375 4.925 3.589 1.00 61.66 262 GLU A C 1
ATOM 1991 O O . GLU A 1 262 ? -20.569 4.660 3.762 1.00 61.66 262 GLU A O 1
ATOM 1996 N N . ARG A 1 263 ? -18.548 4.041 3.002 1.00 61.69 263 ARG A N 1
ATOM 1997 C CA . ARG A 1 263 ? -18.973 2.699 2.536 1.00 61.69 263 ARG A CA 1
ATOM 1998 C C . ARG A 1 263 ? -19.388 1.772 3.684 1.00 61.69 263 ARG A C 1
ATOM 2000 O O . ARG A 1 263 ? -20.415 1.103 3.596 1.00 61.69 263 ARG A O 1
ATOM 2007 N N . VAL A 1 264 ? -18.631 1.748 4.782 1.00 62.69 264 VAL A N 1
ATOM 2008 C CA . VAL A 1 264 ? -18.972 0.950 5.974 1.00 62.69 264 VAL A CA 1
ATOM 2009 C C . VAL A 1 264 ? -20.190 1.533 6.696 1.00 62.69 264 VAL A C 1
ATOM 2011 O O . VAL A 1 264 ? -21.039 0.778 7.175 1.00 62.69 264 VAL A O 1
ATOM 2014 N N . ALA A 1 265 ? -20.305 2.861 6.760 1.00 58.91 265 ALA A N 1
ATOM 2015 C CA . ALA A 1 265 ? -21.414 3.553 7.411 1.00 58.91 265 ALA A CA 1
ATOM 2016 C C . ALA A 1 265 ? -22.759 3.349 6.711 1.00 58.91 265 ALA A C 1
ATOM 2018 O O . ALA A 1 265 ? -23.766 3.126 7.379 1.00 58.91 265 ALA A O 1
ATOM 2019 N N . SER A 1 266 ? -22.765 3.384 5.378 1.00 57.81 266 SER A N 1
ATOM 2020 C CA . SER A 1 266 ? -23.960 3.138 4.561 1.00 57.81 266 SER A CA 1
ATOM 2021 C C . SER A 1 266 ? -24.385 1.666 4.530 1.00 57.81 266 SER A C 1
ATOM 2023 O O . SER A 1 266 ? -25.448 1.351 4.003 1.00 57.81 266 SER A O 1
ATOM 2025 N N . GLY A 1 267 ? -23.568 0.754 5.071 1.00 55.69 267 GLY A N 1
ATOM 2026 C CA . GLY A 1 267 ? -23.786 -0.687 4.933 1.00 55.69 267 GLY A CA 1
ATOM 2027 C C . GLY A 1 267 ? -23.582 -1.200 3.503 1.00 55.69 267 GLY A C 1
ATOM 2028 O O . GLY A 1 267 ? -23.890 -2.356 3.241 1.00 55.69 267 GLY A O 1
ATOM 2029 N N . ALA A 1 268 ? -23.046 -0.367 2.604 1.00 53.22 268 ALA A N 1
ATOM 2030 C CA . ALA A 1 268 ? -22.781 -0.681 1.200 1.00 53.22 268 ALA A CA 1
ATOM 2031 C C . ALA A 1 268 ? -21.409 -1.339 0.976 1.00 53.22 268 ALA A C 1
ATOM 2033 O O . ALA A 1 268 ? -20.949 -1.458 -0.156 1.00 53.22 268 ALA A O 1
ATOM 2034 N N . SER A 1 269 ? -20.715 -1.726 2.049 1.00 56.00 269 SER A N 1
ATOM 2035 C CA . SER A 1 269 ? -19.540 -2.584 1.934 1.00 56.00 269 SER A CA 1
ATOM 2036 C C . SER A 1 269 ? -20.019 -3.971 1.516 1.00 56.00 269 SER A C 1
ATOM 2038 O O . SER A 1 269 ? -20.592 -4.702 2.327 1.00 56.00 269 SER A O 1
ATOM 2040 N N . ASP A 1 270 ? -19.835 -4.295 0.237 1.00 58.50 270 ASP A N 1
ATOM 2041 C CA . ASP A 1 270 ? -20.215 -5.592 -0.311 1.00 58.50 270 ASP A CA 1
ATOM 2042 C C . ASP A 1 270 ? -19.555 -6.715 0.500 1.00 58.50 270 ASP A C 1
ATOM 2044 O O . ASP A 1 270 ? -18.412 -6.589 0.947 1.00 58.50 270 ASP A O 1
ATOM 2048 N N . SER A 1 271 ? -20.236 -7.853 0.664 1.00 61.69 271 SER A N 1
ATOM 2049 C CA . SER A 1 271 ? -19.676 -9.009 1.385 1.00 61.69 271 SER A CA 1
ATOM 2050 C C . SER A 1 271 ? -18.293 -9.415 0.856 1.00 61.69 271 SER A C 1
ATOM 2052 O O . SER A 1 271 ? -17.431 -9.826 1.626 1.00 61.69 271 SER A O 1
ATOM 2054 N N . ALA A 1 272 ? -18.058 -9.218 -0.445 1.00 58.97 272 ALA A N 1
ATOM 2055 C CA . ALA A 1 272 ? -16.785 -9.480 -1.108 1.00 58.97 272 ALA A CA 1
ATOM 2056 C C . ALA A 1 272 ? -15.613 -8.675 -0.517 1.00 58.97 272 ALA A C 1
ATOM 2058 O O . ALA A 1 272 ? -14.491 -9.171 -0.437 1.00 58.97 272 ALA A O 1
ATOM 2059 N N . ASP A 1 273 ? -15.869 -7.447 -0.076 1.00 71.06 273 ASP A N 1
ATOM 2060 C CA . ASP A 1 273 ? -14.865 -6.562 0.505 1.00 71.06 273 ASP A CA 1
ATOM 2061 C C . ASP A 1 273 ? -14.567 -6.941 1.973 1.00 71.06 273 ASP A C 1
ATOM 2063 O O . ASP A 1 273 ? -13.427 -6.851 2.436 1.00 71.06 273 ASP A O 1
ATOM 2067 N N . LEU A 1 274 ? -15.559 -7.473 2.695 1.00 72.94 274 LEU A N 1
ATOM 2068 C CA . LEU A 1 274 ? -15.354 -8.079 4.017 1.00 72.94 274 LEU A CA 1
ATOM 2069 C C . LEU A 1 274 ? -14.572 -9.400 3.934 1.00 72.94 274 LEU A C 1
ATOM 2071 O O . LEU A 1 274 ? -13.750 -9.676 4.810 1.00 72.94 274 LEU A O 1
ATOM 2075 N N . ASP A 1 275 ? -14.772 -10.191 2.879 1.00 80.12 275 ASP A N 1
ATOM 2076 C CA . ASP A 1 275 ? -14.026 -11.434 2.646 1.00 80.12 275 ASP A CA 1
ATOM 2077 C C . ASP A 1 275 ? -12.536 -11.164 2.371 1.00 80.12 275 ASP A C 1
ATOM 2079 O O . ASP A 1 275 ? -11.668 -11.886 2.874 1.00 80.12 275 ASP A O 1
ATOM 2083 N N . LEU A 1 276 ? -12.218 -10.076 1.652 1.00 84.00 276 LEU A N 1
ATOM 2084 C CA . LEU A 1 276 ? -10.841 -9.597 1.468 1.00 84.00 276 LEU A CA 1
ATOM 2085 C C . LEU A 1 276 ? -10.145 -9.331 2.807 1.00 84.00 276 LEU A C 1
ATOM 2087 O O . LEU A 1 276 ? -8.983 -9.699 2.995 1.00 84.00 276 LEU A O 1
ATOM 2091 N N . VAL A 1 277 ? -10.856 -8.711 3.744 1.00 79.19 277 VAL A N 1
ATOM 2092 C CA . VAL A 1 277 ? -10.382 -8.462 5.109 1.00 79.19 277 VAL A CA 1
ATOM 2093 C C . VAL A 1 277 ? -10.247 -9.767 5.896 1.00 79.19 277 VAL A C 1
ATOM 2095 O O . VAL A 1 277 ? -9.231 -10.000 6.557 1.00 79.19 277 VAL A O 1
ATOM 2098 N N . ALA A 1 278 ? -11.250 -10.642 5.818 1.00 80.19 278 ALA A N 1
ATOM 2099 C CA . ALA A 1 278 ? -11.274 -11.902 6.551 1.00 80.19 278 ALA A CA 1
ATOM 2100 C C . ALA A 1 278 ? -10.093 -12.815 6.180 1.00 80.19 278 ALA A C 1
ATOM 2102 O O . ALA A 1 278 ? -9.552 -13.496 7.060 1.00 80.19 278 ALA A O 1
ATOM 2103 N N . ALA A 1 279 ? -9.661 -12.775 4.915 1.00 87.88 279 ALA A N 1
ATOM 2104 C CA . ALA A 1 279 ? -8.569 -13.584 4.388 1.00 87.88 279 ALA A CA 1
ATOM 2105 C C . ALA A 1 279 ? -7.162 -13.158 4.850 1.00 87.88 279 ALA A C 1
ATOM 2107 O O . ALA A 1 279 ? -6.222 -13.953 4.747 1.00 87.88 279 ALA A O 1
ATOM 2108 N N . ILE A 1 280 ? -6.993 -11.951 5.410 1.00 87.31 280 ILE A N 1
ATOM 2109 C CA . ILE A 1 280 ? -5.681 -11.429 5.845 1.00 87.31 280 ILE A CA 1
ATOM 2110 C C . ILE A 1 280 ? -5.031 -12.335 6.902 1.00 87.31 280 ILE A C 1
ATOM 2112 O O . ILE A 1 280 ? -3.812 -12.489 6.922 1.00 87.31 280 ILE A O 1
ATOM 2116 N N . ASP A 1 281 ? -5.816 -13.004 7.746 1.00 83.81 281 ASP A N 1
ATOM 2117 C CA . ASP A 1 281 ? -5.271 -13.961 8.717 1.00 83.81 281 ASP A CA 1
ATOM 2118 C C . ASP A 1 281 ? -4.531 -15.108 8.025 1.00 83.81 281 ASP A C 1
ATOM 2120 O O . ASP A 1 281 ? -3.449 -15.496 8.453 1.00 83.81 281 ASP A O 1
ATOM 2124 N N . ARG A 1 282 ? -5.074 -15.621 6.915 1.00 92.19 282 ARG A N 1
ATOM 2125 C CA . ARG A 1 282 ? -4.432 -16.712 6.174 1.00 92.19 282 ARG A CA 1
ATOM 2126 C C . ARG A 1 282 ? -3.168 -16.239 5.475 1.00 92.19 282 ARG A C 1
ATOM 2128 O O . ARG A 1 282 ? -2.207 -17.001 5.421 1.00 92.19 282 ARG A O 1
ATOM 2135 N N . PHE A 1 283 ? -3.126 -14.981 5.025 1.00 93.19 283 PHE A N 1
ATOM 2136 C CA . PHE A 1 283 ? -1.877 -14.359 4.581 1.00 93.19 283 PHE A CA 1
ATOM 2137 C C . PHE A 1 283 ? -0.805 -14.417 5.678 1.00 93.19 283 PHE A C 1
ATOM 2139 O O . PHE A 1 283 ? 0.308 -14.883 5.426 1.00 93.19 283 PHE A O 1
ATOM 2146 N N . ARG A 1 284 ? -1.145 -13.964 6.892 1.00 89.12 284 ARG A N 1
ATOM 2147 C CA . ARG A 1 284 ? -0.211 -13.906 8.026 1.00 89.12 284 ARG A CA 1
ATOM 2148 C C . ARG A 1 284 ? 0.255 -15.297 8.427 1.00 89.12 284 ARG A C 1
ATOM 2150 O O . ARG A 1 284 ? 1.457 -15.501 8.530 1.00 89.12 284 ARG A O 1
ATOM 2157 N N . ASP A 1 285 ? -0.664 -16.248 8.559 1.00 90.00 285 ASP A N 1
ATOM 2158 C CA . ASP A 1 285 ? -0.346 -17.631 8.917 1.00 90.00 285 ASP A CA 1
ATOM 2159 C C . ASP A 1 285 ? 0.608 -18.266 7.894 1.00 90.00 285 ASP A C 1
ATOM 2161 O O . ASP A 1 285 ? 1.640 -18.821 8.270 1.00 90.00 285 ASP A O 1
ATOM 2165 N N . GLY A 1 286 ? 0.319 -18.117 6.594 1.00 91.44 286 GLY A N 1
ATOM 2166 C CA . GLY A 1 286 ? 1.172 -18.649 5.528 1.00 91.44 286 GLY A CA 1
ATOM 2167 C C . GLY A 1 286 ? 2.555 -17.994 5.472 1.00 91.44 286 GLY A C 1
ATOM 2168 O O . GLY A 1 286 ? 3.551 -18.663 5.189 1.00 91.44 286 GLY A O 1
ATOM 2169 N N . LEU A 1 287 ? 2.642 -16.693 5.766 1.00 92.31 287 LEU A N 1
ATOM 2170 C CA . LEU A 1 287 ? 3.922 -15.996 5.882 1.00 92.31 287 LEU A CA 1
ATOM 2171 C C . LEU A 1 287 ? 4.702 -16.456 7.122 1.00 92.31 287 LEU A C 1
ATOM 2173 O O . LEU A 1 287 ? 5.890 -16.753 7.015 1.00 92.31 287 LEU A O 1
ATOM 2177 N N . SER A 1 288 ? 4.050 -16.541 8.282 1.00 91.00 288 SER A N 1
ATOM 2178 C CA . SER A 1 288 ? 4.661 -16.980 9.538 1.00 91.00 288 SER A CA 1
ATOM 2179 C C . SER A 1 288 ? 5.187 -18.410 9.453 1.00 91.00 288 SER A C 1
ATOM 2181 O O . SER A 1 288 ? 6.304 -18.664 9.897 1.00 91.00 288 SER A O 1
ATOM 2183 N N . GLU A 1 289 ? 4.446 -19.328 8.830 1.00 91.81 289 GLU A N 1
ATOM 2184 C CA . GLU A 1 289 ? 4.902 -20.701 8.589 1.00 91.81 289 GLU A CA 1
ATOM 2185 C C . GLU A 1 289 ? 6.147 -20.730 7.686 1.00 91.81 289 GLU A C 1
ATOM 2187 O O . GLU A 1 289 ? 7.122 -21.428 7.976 1.00 91.81 289 GLU A O 1
ATOM 2192 N N . ALA A 1 290 ? 6.150 -19.936 6.608 1.00 91.31 290 ALA A N 1
ATOM 2193 C CA . ALA A 1 290 ? 7.291 -19.842 5.703 1.00 91.31 290 ALA A CA 1
ATOM 2194 C C . ALA A 1 290 ? 8.538 -19.289 6.404 1.00 91.31 290 ALA A C 1
ATOM 2196 O O . ALA A 1 290 ? 9.623 -19.842 6.237 1.00 91.31 290 ALA A O 1
ATOM 2197 N N . LEU A 1 291 ? 8.380 -18.240 7.213 1.00 91.69 291 LEU A N 1
ATOM 2198 C CA . LEU A 1 291 ? 9.469 -17.647 7.988 1.00 91.69 291 LEU A CA 1
ATOM 2199 C C . LEU A 1 291 ? 9.991 -18.604 9.055 1.00 91.69 291 LEU A C 1
ATOM 2201 O O . LEU A 1 291 ? 11.197 -18.762 9.177 1.00 91.69 291 LEU A O 1
ATOM 2205 N N . TRP A 1 292 ? 9.112 -19.289 9.786 1.00 90.88 292 TRP A N 1
ATOM 2206 C CA . TRP A 1 292 ? 9.527 -20.258 10.798 1.00 90.88 292 TRP A CA 1
ATOM 2207 C C . TRP A 1 292 ? 10.327 -21.418 10.191 1.00 90.88 292 TRP A C 1
ATOM 2209 O O . TRP A 1 292 ? 11.326 -21.844 10.766 1.00 90.88 292 TRP A O 1
ATOM 2219 N N . ARG A 1 293 ? 9.919 -21.898 9.010 1.00 92.00 293 ARG A N 1
ATOM 2220 C CA . ARG A 1 293 ? 10.556 -23.027 8.320 1.00 92.00 293 ARG A CA 1
ATOM 2221 C C . ARG A 1 293 ? 11.858 -22.655 7.609 1.00 92.00 293 ARG A C 1
ATOM 2223 O O . ARG A 1 293 ? 12.800 -23.438 7.642 1.00 92.00 293 ARG A O 1
ATOM 2230 N N . GLU A 1 294 ? 11.892 -21.520 6.911 1.00 90.69 294 GLU A N 1
ATOM 2231 C CA . GLU A 1 294 ? 13.030 -21.127 6.061 1.00 90.69 294 GLU A CA 1
ATOM 2232 C C . GLU A 1 294 ? 14.017 -20.192 6.789 1.00 90.69 294 GLU A C 1
ATOM 2234 O O . GLU A 1 294 ? 15.196 -20.179 6.450 1.00 90.69 294 GLU A O 1
ATOM 2239 N N . PHE A 1 295 ? 13.562 -19.447 7.803 1.00 89.38 295 PHE A N 1
ATOM 2240 C CA . PHE A 1 295 ? 14.339 -18.426 8.522 1.00 89.38 295 PHE A CA 1
ATOM 2241 C C . PHE A 1 295 ? 14.057 -18.451 10.044 1.00 89.38 295 PHE A C 1
ATOM 2243 O O . PHE A 1 295 ? 13.629 -17.436 10.615 1.00 89.38 295 PHE A O 1
ATOM 2250 N N . PRO A 1 296 ? 14.263 -19.594 10.730 1.00 87.94 296 PRO A N 1
ATOM 2251 C CA . PRO A 1 296 ? 13.899 -19.759 12.137 1.00 87.94 296 PRO A CA 1
ATOM 2252 C C . PRO A 1 296 ? 14.567 -18.706 13.031 1.00 87.94 296 PRO A C 1
ATOM 2254 O O . PRO A 1 296 ? 15.738 -18.377 12.867 1.00 87.94 296 PRO A O 1
ATOM 2257 N N . GLY A 1 297 ? 13.807 -18.170 13.991 1.00 83.50 297 GLY A N 1
ATOM 2258 C CA . GLY A 1 297 ? 14.276 -17.117 14.902 1.00 83.50 297 GLY A CA 1
ATOM 2259 C C . GLY A 1 297 ? 14.213 -15.693 14.332 1.00 83.50 297 GLY A C 1
ATOM 2260 O O . GLY A 1 297 ? 14.435 -14.739 15.074 1.00 83.50 297 GLY A O 1
ATOM 2261 N N . THR A 1 298 ? 13.847 -15.521 13.057 1.00 82.69 298 THR A N 1
ATOM 2262 C CA . THR A 1 298 ? 13.706 -14.192 12.446 1.00 82.69 298 THR A CA 1
ATOM 2263 C C . THR A 1 298 ? 12.369 -13.562 12.826 1.00 82.69 298 THR A C 1
ATOM 2265 O O . THR A 1 298 ? 11.314 -13.937 12.314 1.00 82.69 298 THR A O 1
ATOM 2268 N N . GLY A 1 299 ? 12.402 -12.561 13.706 1.00 82.19 299 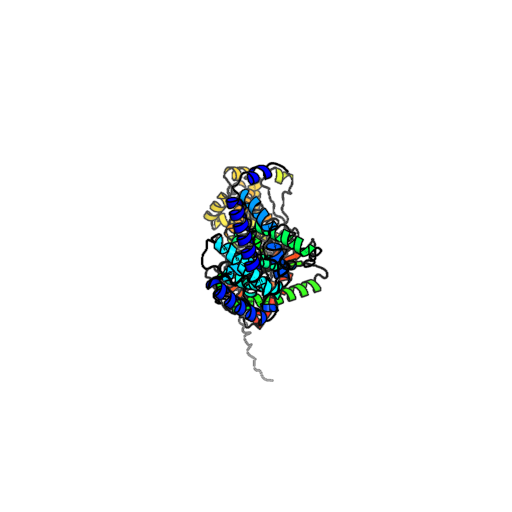GLY A N 1
ATOM 2269 C CA . GLY A 1 299 ? 11.250 -11.695 13.947 1.00 82.19 299 GLY A CA 1
ATOM 2270 C C . GLY A 1 299 ? 11.099 -10.681 12.817 1.00 82.19 299 GLY A C 1
ATOM 2271 O O . GLY A 1 299 ? 12.051 -9.962 12.521 1.00 82.19 299 GLY A O 1
ATOM 2272 N N . VAL A 1 300 ? 9.915 -10.579 12.210 1.00 82.56 300 VAL A N 1
ATOM 2273 C CA . VAL A 1 300 ? 9.619 -9.572 11.176 1.00 82.56 300 VAL A CA 1
ATOM 2274 C C . VAL A 1 300 ? 8.353 -8.787 11.497 1.00 82.56 300 VAL A C 1
ATOM 2276 O O . VAL A 1 300 ? 7.448 -9.279 12.170 1.00 82.56 300 VAL A O 1
ATOM 2279 N N . ARG A 1 301 ? 8.295 -7.571 10.966 1.00 82.75 301 ARG A N 1
ATOM 2280 C CA . ARG A 1 301 ? 7.095 -6.759 10.788 1.00 82.75 301 ARG A CA 1
ATOM 2281 C C . ARG A 1 301 ? 6.602 -6.929 9.352 1.00 82.75 301 ARG A C 1
ATOM 2283 O O . ARG A 1 301 ? 7.442 -6.993 8.452 1.00 82.75 301 ARG A O 1
ATOM 2290 N N . ALA A 1 302 ? 5.292 -7.018 9.130 1.00 86.94 302 ALA A N 1
ATOM 2291 C CA . ALA A 1 302 ? 4.737 -7.274 7.804 1.00 86.94 302 ALA A CA 1
ATOM 2292 C C . ALA A 1 302 ? 3.502 -6.414 7.517 1.00 86.94 302 ALA A C 1
ATOM 2294 O O . ALA A 1 302 ? 2.548 -6.373 8.283 1.00 86.94 302 ALA A O 1
ATOM 2295 N N . ALA A 1 303 ? 3.500 -5.789 6.347 1.00 87.31 303 ALA A N 1
ATOM 2296 C CA . ALA A 1 303 ? 2.397 -5.003 5.823 1.00 87.31 303 ALA A CA 1
ATOM 2297 C C . ALA A 1 303 ? 1.704 -5.769 4.704 1.00 87.31 303 ALA A C 1
ATOM 2299 O O . ALA A 1 303 ? 2.363 -6.410 3.881 1.00 87.31 303 ALA A O 1
ATOM 2300 N N . PHE A 1 304 ? 0.386 -5.640 4.634 1.00 91.06 304 PHE A N 1
ATOM 2301 C CA . PHE A 1 304 ? -0.421 -6.135 3.532 1.00 91.06 304 PHE A CA 1
ATOM 2302 C C . PHE A 1 304 ? -1.481 -5.107 3.144 1.00 91.06 304 PHE A C 1
ATOM 2304 O O . PHE A 1 304 ? -2.152 -4.553 4.015 1.00 91.06 304 PHE A O 1
ATOM 2311 N N . ALA A 1 305 ? -1.678 -4.920 1.841 1.00 89.81 305 ALA A N 1
ATOM 2312 C CA . ALA A 1 305 ? -2.752 -4.119 1.274 1.00 89.81 305 ALA A CA 1
ATOM 2313 C C . ALA A 1 305 ? -3.307 -4.772 -0.003 1.00 89.81 305 ALA A C 1
ATOM 2315 O O . ALA A 1 305 ? -2.559 -5.314 -0.815 1.00 89.81 305 ALA A O 1
ATOM 2316 N N . ALA A 1 306 ? -4.618 -4.677 -0.202 1.00 91.31 306 ALA A N 1
ATOM 2317 C CA . ALA A 1 306 ? -5.326 -5.005 -1.431 1.00 91.31 306 ALA A CA 1
ATOM 2318 C C . ALA A 1 306 ? -5.911 -3.716 -2.015 1.00 91.31 306 ALA A C 1
ATOM 2320 O O . ALA A 1 306 ? -6.647 -3.002 -1.331 1.00 91.31 306 ALA A O 1
ATOM 2321 N N . LEU A 1 307 ? -5.559 -3.406 -3.259 1.00 89.62 307 LEU A N 1
ATOM 2322 C CA . LEU A 1 307 ? -5.887 -2.156 -3.935 1.00 89.62 307 LEU A CA 1
ATOM 2323 C C . LEU A 1 307 ? -6.739 -2.451 -5.169 1.00 89.62 307 LEU A C 1
ATOM 2325 O O . LEU A 1 307 ? -6.356 -3.276 -5.990 1.00 89.62 307 LEU A O 1
ATOM 2329 N N . GLY A 1 308 ? -7.873 -1.780 -5.310 1.00 88.25 308 GLY A N 1
ATOM 2330 C CA . GLY A 1 308 ? -8.740 -1.830 -6.482 1.00 88.25 308 GLY A CA 1
ATOM 2331 C C . GLY A 1 308 ? -8.484 -0.684 -7.469 1.00 88.25 308 GLY A C 1
ATOM 2332 O O . GLY A 1 308 ? -7.493 0.049 -7.330 1.00 88.25 308 GLY A O 1
ATOM 2333 N N . PRO A 1 309 ? -9.408 -0.487 -8.431 1.00 83.75 309 PRO A N 1
ATOM 2334 C CA . PRO A 1 309 ? -9.353 0.583 -9.425 1.00 83.75 309 PRO A CA 1
ATOM 2335 C C . PRO A 1 309 ? -9.069 1.960 -8.826 1.00 83.75 309 PRO A C 1
ATOM 2337 O O . PRO A 1 309 ? -9.580 2.314 -7.762 1.00 83.75 309 PRO A O 1
ATOM 2340 N N . GLY A 1 310 ? -8.234 2.744 -9.510 1.00 73.75 310 GLY A N 1
ATOM 2341 C CA . GLY A 1 310 ? -7.873 4.097 -9.074 1.00 73.75 310 GLY A CA 1
ATOM 2342 C C . GLY A 1 310 ? -7.035 4.153 -7.790 1.00 73.75 310 GLY A C 1
ATOM 2343 O O . GLY A 1 310 ? -6.870 5.233 -7.231 1.00 73.75 310 GLY A O 1
ATOM 2344 N N . GLY A 1 311 ? -6.506 3.019 -7.312 1.00 72.88 311 GLY A N 1
ATOM 2345 C CA . GLY A 1 311 ? -5.750 2.943 -6.061 1.00 72.88 311 GLY A CA 1
ATOM 2346 C C . GLY A 1 311 ? -6.632 2.872 -4.811 1.00 72.88 311 GLY A C 1
ATOM 2347 O O . GLY A 1 311 ? -6.143 3.118 -3.709 1.00 72.88 311 GLY A O 1
ATOM 2348 N N . ALA A 1 312 ? -7.918 2.536 -4.956 1.00 77.94 312 ALA A N 1
ATOM 2349 C CA . ALA A 1 312 ? -8.825 2.372 -3.826 1.00 77.94 312 ALA A CA 1
ATOM 2350 C C . ALA A 1 312 ? -8.343 1.243 -2.903 1.00 77.94 312 ALA A C 1
ATOM 2352 O O . ALA A 1 312 ? -8.198 0.107 -3.341 1.00 77.94 312 ALA A O 1
ATOM 2353 N N . VAL A 1 313 ? -8.122 1.517 -1.617 1.00 79.62 313 VAL A N 1
ATOM 2354 C CA . VAL A 1 313 ? -7.766 0.461 -0.656 1.00 79.62 313 VAL A CA 1
ATOM 2355 C C . VAL A 1 313 ? -9.016 -0.365 -0.344 1.00 79.62 313 VAL A C 1
ATOM 2357 O O . VAL A 1 313 ? -9.980 0.155 0.218 1.00 79.62 313 VAL A O 1
ATOM 2360 N N . LEU A 1 314 ? -9.002 -1.641 -0.728 1.00 80.31 314 LEU A N 1
ATOM 2361 C CA . LEU A 1 314 ? -10.091 -2.599 -0.506 1.00 80.31 314 LEU A CA 1
ATOM 2362 C C . LEU A 1 314 ? -9.909 -3.373 0.803 1.00 80.31 314 LEU A C 1
ATOM 2364 O O . LEU A 1 314 ? -10.876 -3.670 1.492 1.00 80.31 314 LEU A O 1
ATOM 2368 N N . ALA A 1 315 ? -8.668 -3.699 1.163 1.00 81.12 315 ALA A N 1
ATOM 2369 C CA . ALA A 1 315 ? -8.337 -4.323 2.442 1.00 81.12 315 ALA A CA 1
ATOM 2370 C C . ALA A 1 315 ? -6.892 -4.000 2.833 1.00 81.12 315 ALA A C 1
ATOM 2372 O O . ALA A 1 315 ? -6.053 -3.786 1.961 1.00 81.12 315 ALA A O 1
ATOM 2373 N N . ARG A 1 316 ? -6.575 -3.969 4.131 1.00 82.31 316 ARG A N 1
ATOM 2374 C CA . ARG A 1 316 ? -5.196 -3.807 4.620 1.00 82.31 316 ARG A CA 1
ATOM 2375 C C . ARG A 1 316 ? -4.994 -4.402 6.010 1.00 82.31 316 ARG A C 1
ATOM 2377 O O . ARG A 1 316 ? -5.955 -4.577 6.750 1.00 82.31 316 ARG A O 1
ATOM 2384 N N . SER A 1 317 ? -3.749 -4.687 6.383 1.00 77.56 317 SER A N 1
ATOM 2385 C CA . SER A 1 317 ? -3.375 -5.209 7.705 1.00 77.56 317 SER A CA 1
ATOM 2386 C C . SER A 1 317 ? -3.207 -4.101 8.759 1.00 77.56 317 SER A C 1
ATOM 2388 O O . SER A 1 317 ? -2.129 -3.947 9.330 1.00 77.56 317 SER A O 1
ATOM 2390 N N . GLY A 1 318 ? -4.246 -3.303 9.015 1.00 69.19 318 GLY A N 1
ATOM 2391 C CA . GLY A 1 318 ? -4.180 -2.218 10.005 1.00 69.19 318 GLY A CA 1
ATOM 2392 C C . GLY A 1 318 ? -3.296 -1.030 9.604 1.00 69.19 318 GLY A C 1
ATOM 2393 O O . GLY A 1 318 ? -2.935 -0.881 8.435 1.00 69.19 318 GLY A O 1
ATOM 2394 N N . ALA A 1 319 ? -2.972 -0.144 10.556 1.00 63.53 319 ALA A N 1
ATOM 2395 C CA . ALA A 1 319 ? -2.103 1.012 10.311 1.00 63.53 319 ALA A CA 1
ATOM 2396 C C . ALA A 1 319 ? -0.638 0.610 10.138 1.00 63.53 319 ALA A C 1
ATOM 2398 O O . ALA A 1 319 ? 0.128 1.389 9.578 1.00 63.53 319 ALA A O 1
ATOM 2399 N N . GLU A 1 320 ? -0.256 -0.608 10.539 1.00 66.50 320 GLU A N 1
ATOM 2400 C CA . GLU A 1 320 ? 1.051 -1.191 10.218 1.00 66.50 320 GLU A CA 1
ATOM 2401 C C . GLU A 1 320 ? 1.335 -1.109 8.711 1.00 66.50 320 GLU A C 1
ATOM 2403 O O . GLU A 1 320 ? 2.437 -0.728 8.323 1.00 66.50 320 GLU A O 1
ATOM 2408 N N . SER A 1 321 ? 0.328 -1.354 7.858 1.00 70.81 321 SER A N 1
ATOM 2409 C CA . SER A 1 321 ? 0.477 -1.228 6.402 1.00 70.81 321 SER A CA 1
ATOM 2410 C C . SER A 1 321 ? 0.829 0.190 5.957 1.00 70.81 321 SER A C 1
ATOM 2412 O O . SER A 1 321 ? 1.774 0.388 5.191 1.00 70.81 321 SER A O 1
ATOM 2414 N N . ALA A 1 322 ? 0.104 1.173 6.492 1.00 67.44 322 ALA A N 1
ATOM 2415 C CA . ALA A 1 322 ? 0.294 2.575 6.156 1.00 67.44 322 ALA A CA 1
ATOM 2416 C C . ALA A 1 322 ? 1.602 3.135 6.722 1.00 67.44 322 ALA A C 1
ATOM 2418 O O . ALA A 1 322 ? 2.182 4.039 6.145 1.00 67.44 322 ALA A O 1
ATOM 2419 N N . LEU A 1 323 ? 2.083 2.614 7.848 1.00 64.88 323 LEU A N 1
ATOM 2420 C CA . LEU A 1 323 ? 3.257 3.144 8.539 1.00 64.88 323 LEU A CA 1
ATOM 2421 C C . LEU A 1 323 ? 4.558 2.439 8.182 1.00 64.88 323 LEU A C 1
ATOM 2423 O O . LEU A 1 323 ? 5.642 2.974 8.424 1.00 64.88 323 LEU A O 1
ATOM 2427 N N . MET A 1 324 ? 4.480 1.243 7.604 1.00 74.50 324 MET A N 1
ATOM 2428 C CA . MET A 1 324 ? 5.662 0.496 7.216 1.00 74.50 324 MET A CA 1
ATOM 2429 C C . MET A 1 324 ? 6.159 0.959 5.848 1.00 74.50 324 MET A C 1
ATOM 2431 O O . MET A 1 324 ? 5.963 0.303 4.825 1.00 74.50 324 MET A O 1
ATOM 2435 N N . ALA A 1 325 ? 6.850 2.098 5.847 1.00 75.94 325 ALA A N 1
ATOM 2436 C CA . ALA A 1 325 ? 7.571 2.563 4.678 1.00 75.94 325 ALA A CA 1
ATOM 2437 C C . ALA A 1 325 ? 8.691 1.560 4.350 1.00 75.94 325 ALA A C 1
ATOM 2439 O O . ALA A 1 325 ? 9.634 1.377 5.128 1.00 75.94 325 ALA A O 1
ATOM 2440 N N . VAL A 1 326 ? 8.580 0.897 3.203 1.00 78.94 326 VAL A N 1
ATOM 2441 C CA . VAL A 1 326 ? 9.574 -0.059 2.719 1.00 78.94 326 VAL A CA 1
ATOM 2442 C C . VAL A 1 326 ? 10.340 0.520 1.552 1.00 78.94 326 VAL A C 1
ATOM 2444 O O . VAL A 1 326 ? 9.797 1.257 0.725 1.00 78.94 326 VAL A O 1
ATOM 2447 N N . ASN A 1 327 ? 11.622 0.180 1.490 1.00 80.50 327 ASN A N 1
ATOM 2448 C CA . ASN A 1 327 ? 12.400 0.482 0.313 1.00 80.50 327 ASN A CA 1
ATOM 2449 C C . ASN A 1 327 ? 11.894 -0.408 -0.828 1.00 80.50 327 ASN A C 1
ATOM 2451 O O . ASN A 1 327 ? 11.883 -1.638 -0.744 1.00 80.50 327 ASN A O 1
ATOM 2455 N N . TYR A 1 328 ? 11.445 0.237 -1.897 1.00 79.44 328 TYR A N 1
ATOM 2456 C CA . TYR A 1 328 ? 10.802 -0.426 -3.016 1.00 79.44 328 TYR A CA 1
ATOM 2457 C C . TYR A 1 328 ? 11.726 -0.628 -4.215 1.00 79.44 328 TYR A C 1
ATOM 2459 O O . TYR A 1 328 ? 11.247 -0.895 -5.309 1.00 79.44 328 TYR A O 1
ATOM 2467 N N . GLY A 1 329 ? 13.044 -0.541 -4.050 1.00 69.19 329 GLY A N 1
ATOM 2468 C CA . GLY A 1 329 ? 13.982 -0.317 -5.147 1.00 69.19 329 GLY A CA 1
ATOM 2469 C C . GLY A 1 329 ? 13.910 -1.219 -6.384 1.00 69.19 329 GLY A C 1
ATOM 2470 O O . GLY A 1 329 ? 14.1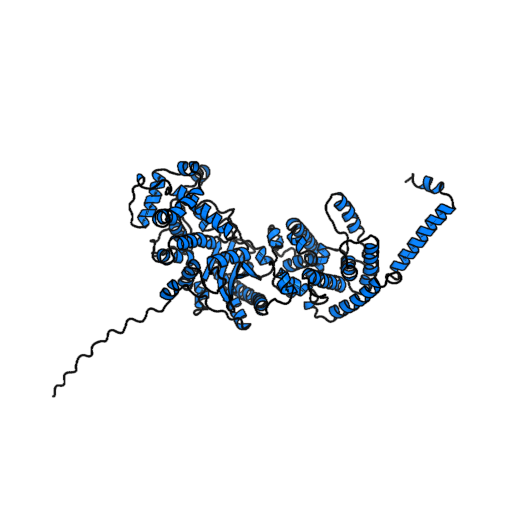44 -0.749 -7.491 1.00 69.19 329 GLY A O 1
ATOM 2471 N N . SER A 1 330 ? 13.469 -2.477 -6.287 1.00 74.94 330 SER A N 1
ATOM 2472 C CA . SER A 1 330 ? 13.237 -3.295 -7.497 1.00 74.94 330 SER A CA 1
ATOM 2473 C C . SER A 1 330 ? 11.957 -2.949 -8.272 1.00 74.94 330 SER A C 1
ATOM 2475 O O . SER A 1 330 ? 11.837 -3.335 -9.432 1.00 74.94 330 SER A O 1
ATOM 2477 N N . VAL A 1 331 ? 10.998 -2.267 -7.645 1.00 83.69 331 VAL A N 1
ATOM 2478 C CA . VAL A 1 331 ? 9.792 -1.703 -8.272 1.00 83.69 331 VAL A CA 1
ATOM 2479 C C . VAL A 1 331 ? 10.161 -0.488 -9.118 1.00 83.69 331 VAL A C 1
ATOM 2481 O O . VAL A 1 331 ? 9.567 -0.298 -10.171 1.00 83.69 331 VAL A O 1
ATOM 2484 N N . ALA A 1 332 ? 11.202 0.270 -8.744 1.00 76.81 332 ALA A N 1
ATOM 2485 C CA . ALA A 1 332 ? 11.663 1.432 -9.509 1.00 76.81 332 ALA A CA 1
ATOM 2486 C C . ALA A 1 332 ? 12.088 1.073 -10.947 1.00 76.81 332 ALA A C 1
ATOM 2488 O O . ALA A 1 332 ? 11.956 1.901 -11.850 1.00 76.81 332 ALA A O 1
ATOM 2489 N N . LYS A 1 333 ? 12.524 -0.173 -11.176 1.00 89.81 333 LYS A N 1
ATOM 2490 C CA . LYS A 1 333 ? 12.830 -0.733 -12.503 1.00 89.81 333 LYS A CA 1
ATOM 2491 C C . LYS A 1 333 ? 11.650 -0.676 -13.475 1.00 89.81 333 LYS A C 1
ATOM 2493 O O . LYS A 1 333 ? 11.870 -0.570 -14.677 1.00 89.81 333 LYS A O 1
ATOM 2498 N N . LEU A 1 334 ? 10.420 -0.757 -12.959 1.00 92.06 334 LEU A N 1
ATOM 2499 C CA . LEU A 1 334 ? 9.211 -0.741 -13.779 1.00 92.06 334 LEU A CA 1
ATOM 2500 C C . LEU A 1 334 ? 9.057 0.569 -14.536 1.00 92.06 334 LEU A C 1
ATOM 2502 O O . LEU A 1 334 ? 8.600 0.525 -15.664 1.00 92.06 334 LEU A O 1
ATOM 2506 N N . GLU A 1 335 ? 9.489 1.701 -13.976 1.00 92.62 335 GLU A N 1
ATOM 2507 C CA . GLU A 1 335 ? 9.320 2.989 -14.656 1.00 92.62 335 GLU A CA 1
ATOM 2508 C C . GLU A 1 335 ? 10.113 3.064 -15.962 1.00 92.62 335 GLU A C 1
ATOM 2510 O O . GLU A 1 335 ? 9.619 3.561 -16.966 1.00 92.62 335 GLU A O 1
ATOM 2515 N N . ALA A 1 336 ? 11.340 2.539 -15.957 1.00 94.56 336 ALA A N 1
ATOM 2516 C CA . ALA A 1 336 ? 12.170 2.523 -17.154 1.00 94.56 336 ALA A CA 1
ATOM 2517 C C . ALA A 1 336 ? 11.626 1.540 -18.201 1.00 94.56 336 ALA A C 1
ATOM 2519 O O . ALA A 1 336 ? 11.652 1.845 -19.390 1.00 94.56 336 ALA A O 1
ATOM 2520 N N . LEU A 1 337 ? 11.109 0.383 -17.768 1.00 96.38 337 LEU A N 1
ATOM 2521 C CA . LEU A 1 337 ? 10.449 -0.566 -18.668 1.00 96.38 337 LEU A CA 1
ATOM 2522 C C . LEU A 1 337 ? 9.176 0.030 -19.271 1.00 96.38 337 LEU A C 1
ATOM 2524 O O . LEU A 1 337 ? 8.969 -0.072 -20.472 1.00 96.38 337 LEU A O 1
ATOM 2528 N N . ASP A 1 338 ? 8.354 0.671 -18.449 1.00 96.06 338 ASP A N 1
ATOM 2529 C CA . ASP A 1 338 ? 7.101 1.296 -18.858 1.00 96.06 338 ASP A CA 1
ATOM 2530 C C . ASP A 1 338 ? 7.335 2.415 -19.879 1.00 96.06 338 ASP A C 1
ATOM 2532 O O . ASP A 1 338 ? 6.694 2.432 -20.924 1.00 96.06 338 ASP A O 1
ATOM 2536 N N . LEU A 1 339 ? 8.341 3.268 -19.647 1.00 96.19 339 LEU A N 1
ATOM 2537 C CA . LEU A 1 339 ? 8.787 4.266 -20.624 1.00 96.19 339 LEU A CA 1
ATOM 2538 C C . LEU A 1 339 ? 9.232 3.619 -21.947 1.00 96.19 339 LEU A C 1
ATOM 2540 O O . LEU A 1 339 ? 8.917 4.126 -23.021 1.00 96.19 339 LEU A O 1
ATOM 2544 N N . ALA A 1 340 ? 9.960 2.500 -21.885 1.00 97.06 340 ALA A N 1
ATOM 2545 C CA . ALA A 1 340 ? 10.404 1.784 -23.079 1.00 97.06 340 ALA A CA 1
ATOM 2546 C C . ALA A 1 340 ? 9.225 1.217 -23.879 1.00 97.06 340 ALA A C 1
ATOM 2548 O O . ALA A 1 340 ? 9.214 1.309 -25.105 1.00 97.06 340 ALA A O 1
ATOM 2549 N N . VAL A 1 341 ? 8.237 0.643 -23.189 1.00 96.94 341 VAL A N 1
ATOM 2550 C CA . VAL A 1 341 ? 7.025 0.085 -23.798 1.00 96.94 341 VAL A CA 1
ATOM 2551 C C . VAL A 1 341 ? 6.184 1.190 -24.430 1.00 96.94 341 VAL A C 1
ATOM 2553 O O . VAL A 1 341 ? 5.786 1.047 -25.581 1.00 96.94 341 VAL A O 1
ATOM 2556 N N . GLU A 1 342 ? 5.978 2.305 -23.728 1.00 95.06 342 GLU A N 1
ATOM 2557 C CA . GLU A 1 342 ? 5.238 3.466 -24.237 1.00 95.06 342 GLU A CA 1
ATOM 2558 C C . GLU A 1 342 ? 5.900 4.067 -25.487 1.00 95.06 342 GLU A C 1
ATOM 2560 O O . GLU A 1 342 ? 5.223 4.428 -26.448 1.00 95.06 342 GLU A O 1
ATOM 2565 N N . ALA A 1 343 ? 7.233 4.160 -25.496 1.00 96.00 343 ALA A N 1
ATOM 2566 C CA . ALA A 1 343 ? 7.959 4.807 -26.581 1.00 96.00 343 ALA A CA 1
ATOM 2567 C C . ALA A 1 343 ? 8.206 3.904 -27.800 1.00 96.00 343 ALA A C 1
ATOM 2569 O O . ALA A 1 343 ? 8.214 4.400 -28.926 1.00 96.00 343 ALA A O 1
ATOM 2570 N N . LEU A 1 344 ? 8.459 2.608 -27.587 1.00 95.19 344 LEU A N 1
ATOM 2571 C CA . LEU A 1 344 ? 8.934 1.681 -28.628 1.00 95.19 344 LEU A CA 1
ATOM 2572 C C . LEU A 1 344 ? 7.918 0.587 -28.983 1.00 95.19 344 LEU A C 1
ATOM 2574 O O . LEU A 1 344 ? 8.082 -0.100 -29.994 1.00 95.19 344 LEU A O 1
ATOM 2578 N N . GLY A 1 345 ? 6.894 0.397 -28.152 1.00 95.88 345 GLY A N 1
ATOM 2579 C CA . GLY A 1 345 ? 5.944 -0.703 -28.240 1.00 95.88 345 GLY A CA 1
ATOM 2580 C C . GLY A 1 345 ? 6.452 -2.003 -27.589 1.00 95.88 345 GLY A C 1
ATOM 2581 O O . GLY A 1 345 ? 7.658 -2.279 -27.561 1.00 95.88 345 GLY A O 1
ATOM 2582 N N . PRO A 1 346 ? 5.541 -2.858 -27.089 1.00 95.88 346 PRO A N 1
ATOM 2583 C CA . PRO A 1 346 ? 5.902 -4.047 -26.315 1.00 95.88 346 PRO A CA 1
ATOM 2584 C C . PRO A 1 346 ? 6.663 -5.111 -27.119 1.00 95.88 346 PRO A C 1
ATOM 2586 O O . PRO A 1 346 ? 7.566 -5.754 -26.582 1.00 95.88 346 PRO A O 1
ATOM 2589 N N . ARG A 1 347 ? 6.345 -5.285 -28.412 1.00 94.44 347 ARG A N 1
ATOM 2590 C CA . ARG A 1 347 ? 7.035 -6.255 -29.285 1.00 94.44 347 ARG A CA 1
ATOM 2591 C C . ARG A 1 347 ? 8.507 -5.890 -29.463 1.00 94.44 347 ARG A C 1
ATOM 2593 O O . ARG A 1 347 ? 9.376 -6.715 -29.200 1.00 94.44 347 ARG A O 1
ATOM 2600 N N . THR A 1 348 ? 8.783 -4.625 -29.778 1.00 94.19 348 THR A N 1
ATOM 2601 C CA . THR A 1 348 ? 10.145 -4.099 -29.930 1.00 94.19 348 THR A CA 1
ATOM 2602 C C . THR A 1 348 ? 10.972 -4.296 -28.661 1.00 94.19 348 THR A C 1
ATOM 2604 O O . THR A 1 348 ? 12.123 -4.724 -28.729 1.00 94.19 348 THR A O 1
ATOM 2607 N N . VAL A 1 349 ? 10.389 -4.015 -27.489 1.00 95.88 349 VAL A N 1
ATOM 2608 C CA . VAL A 1 349 ? 11.059 -4.196 -26.190 1.00 95.88 349 VAL A CA 1
ATOM 2609 C C . VAL A 1 349 ? 11.439 -5.660 -25.951 1.00 95.88 349 VAL A C 1
ATOM 2611 O O . VAL A 1 349 ? 12.545 -5.940 -25.484 1.00 95.88 349 VAL A O 1
ATOM 2614 N N . ARG A 1 350 ? 10.542 -6.588 -26.293 1.00 94.06 350 ARG A N 1
ATOM 2615 C CA . ARG A 1 350 ? 10.727 -8.032 -26.106 1.00 94.06 350 ARG A CA 1
ATOM 2616 C C . ARG A 1 350 ? 11.723 -8.645 -27.088 1.00 94.06 350 ARG A C 1
ATOM 2618 O O . ARG A 1 350 ? 12.488 -9.530 -26.720 1.00 94.06 350 ARG A O 1
ATOM 2625 N N . GLU A 1 351 ? 11.714 -8.204 -28.339 1.00 92.88 351 GLU A N 1
ATOM 2626 C CA . GLU A 1 351 ? 12.596 -8.729 -29.390 1.00 92.88 351 GLU A CA 1
ATOM 2627 C C . GLU A 1 351 ? 14.033 -8.214 -29.249 1.00 92.88 351 GLU A C 1
ATOM 2629 O O . GLU A 1 351 ? 14.987 -8.855 -29.701 1.00 92.88 351 GLU A O 1
ATOM 2634 N N . ARG A 1 352 ? 14.220 -7.067 -28.588 1.00 92.44 352 ARG A N 1
ATOM 2635 C CA . ARG A 1 352 ? 15.532 -6.443 -28.440 1.00 92.44 352 ARG A CA 1
ATOM 2636 C C . ARG A 1 352 ? 16.329 -7.063 -27.295 1.00 92.44 352 ARG A C 1
ATOM 2638 O O . ARG A 1 352 ? 16.230 -6.671 -26.134 1.00 92.44 352 ARG A O 1
ATOM 2645 N N . MET A 1 353 ? 17.174 -8.020 -27.654 1.00 93.50 353 MET A N 1
ATOM 2646 C CA . MET A 1 353 ? 18.024 -8.761 -26.725 1.00 93.50 353 MET A CA 1
ATOM 2647 C C . MET A 1 353 ? 19.393 -8.095 -26.570 1.00 93.50 353 MET A C 1
ATOM 2649 O O . MET A 1 353 ? 20.047 -7.778 -27.560 1.00 93.50 353 MET A O 1
ATOM 2653 N N . LEU A 1 354 ? 19.869 -7.950 -25.331 1.00 92.38 354 LEU A N 1
ATOM 2654 C CA . LEU A 1 354 ? 21.247 -7.533 -25.056 1.00 92.38 354 LEU A CA 1
ATOM 2655 C C . LEU A 1 354 ? 22.085 -8.708 -24.556 1.00 92.38 354 LEU A C 1
ATOM 2657 O O . LEU A 1 354 ? 21.584 -9.480 -23.732 1.00 92.38 354 LEU A O 1
ATOM 2661 N N . PRO A 1 355 ? 23.356 -8.833 -24.984 1.00 91.69 355 PRO A N 1
ATOM 2662 C CA . PRO A 1 355 ? 24.255 -9.866 -24.480 1.00 91.69 355 PRO A CA 1
ATOM 2663 C C . PRO A 1 355 ? 24.540 -9.666 -22.981 1.00 91.69 355 PRO A C 1
ATOM 2665 O O . PRO A 1 355 ? 24.470 -8.530 -22.500 1.00 91.69 355 PRO A O 1
ATOM 2668 N N . PRO A 1 356 ? 24.908 -10.727 -22.236 1.00 91.00 356 PRO A N 1
ATOM 2669 C CA . PRO A 1 356 ? 25.295 -10.624 -20.830 1.00 91.00 356 PRO A CA 1
ATOM 2670 C C . PRO A 1 356 ? 26.355 -9.556 -20.559 1.00 91.00 356 PRO A C 1
ATOM 2672 O O . PRO A 1 356 ? 27.220 -9.294 -21.391 1.00 91.00 356 PRO A O 1
ATOM 2675 N N . GLY A 1 357 ? 26.305 -8.946 -19.378 1.00 86.50 357 GLY A N 1
ATOM 2676 C CA . GLY A 1 357 ? 27.324 -7.999 -18.929 1.00 86.50 357 GLY A CA 1
ATOM 2677 C C . GLY A 1 357 ? 26.938 -7.341 -17.614 1.00 86.50 357 GLY A C 1
ATOM 2678 O O . GLY A 1 357 ? 25.755 -7.255 -17.299 1.00 86.50 357 GLY A O 1
ATOM 2679 N N . GLY A 1 358 ? 27.948 -6.924 -16.850 1.00 85.06 358 GLY A N 1
ATOM 2680 C CA . GLY A 1 358 ? 27.796 -6.457 -15.471 1.00 85.06 358 GLY A CA 1
ATOM 2681 C C . GLY A 1 358 ? 27.864 -4.938 -15.344 1.00 85.06 358 GLY A C 1
ATOM 2682 O O . GLY A 1 358 ? 26.846 -4.269 -15.187 1.00 85.06 358 GLY A O 1
ATOM 2683 N N . CYS A 1 359 ? 29.083 -4.400 -15.390 1.00 86.25 359 CYS A N 1
ATOM 2684 C CA . CYS A 1 359 ? 29.339 -2.993 -15.109 1.00 86.25 359 CYS A CA 1
ATOM 2685 C C . CYS A 1 359 ? 28.997 -2.076 -16.287 1.00 86.25 359 CYS A C 1
ATOM 2687 O O . CYS A 1 359 ? 29.289 -2.387 -17.442 1.00 86.25 359 CYS A O 1
ATOM 2689 N N . VAL A 1 360 ? 28.473 -0.897 -15.971 1.00 85.38 360 VAL A N 1
ATOM 2690 C CA . VAL A 1 360 ? 28.349 0.229 -16.899 1.00 85.38 360 VAL A CA 1
ATOM 2691 C C . VAL A 1 360 ? 29.335 1.316 -16.505 1.00 85.38 360 VAL A C 1
ATOM 2693 O O . VAL A 1 360 ? 29.597 1.534 -15.322 1.00 85.38 360 VAL A O 1
ATOM 2696 N N . ARG A 1 361 ? 29.908 2.014 -17.484 1.00 82.75 361 ARG A N 1
ATOM 2697 C CA . ARG A 1 361 ? 30.695 3.217 -17.186 1.00 82.75 361 ARG A CA 1
ATOM 2698 C C . ARG A 1 361 ? 29.743 4.309 -16.715 1.00 82.75 361 ARG A C 1
ATOM 2700 O O . ARG A 1 361 ? 28.628 4.399 -17.214 1.00 82.75 361 ARG A O 1
ATOM 2707 N N . TRP A 1 362 ? 30.144 5.111 -15.742 1.00 80.44 362 TRP A N 1
ATOM 2708 C CA . TRP A 1 362 ? 29.309 6.208 -15.265 1.00 80.44 362 TRP A CA 1
ATOM 2709 C C . TRP A 1 362 ? 30.182 7.369 -14.817 1.00 80.44 362 TRP A C 1
ATOM 2711 O O . TRP A 1 362 ? 31.157 7.169 -14.090 1.00 80.44 362 TRP A O 1
ATOM 2721 N N . ILE A 1 363 ? 29.837 8.576 -15.265 1.00 69.88 363 ILE A N 1
ATOM 2722 C CA . ILE A 1 363 ? 30.500 9.802 -14.835 1.00 69.88 363 ILE A CA 1
ATOM 2723 C C . ILE A 1 363 ? 29.531 10.546 -13.926 1.00 69.88 363 ILE A C 1
ATOM 2725 O O . ILE A 1 363 ? 28.439 10.939 -14.322 1.00 69.88 363 ILE A O 1
ATOM 2729 N N . TRP A 1 364 ? 29.945 10.736 -12.680 1.00 68.75 364 TRP A N 1
ATOM 2730 C CA . TRP A 1 364 ? 29.129 11.409 -11.681 1.00 68.75 364 TRP A CA 1
ATOM 2731 C C . TRP A 1 364 ? 29.037 12.913 -11.964 1.00 68.75 364 TRP A C 1
ATOM 2733 O O . TRP A 1 364 ? 30.023 13.536 -12.375 1.00 68.75 364 TRP A O 1
ATOM 2743 N N . ALA A 1 365 ? 27.860 13.497 -11.733 1.00 58.19 365 ALA A N 1
ATOM 2744 C CA . ALA A 1 365 ? 27.538 14.868 -12.132 1.00 58.19 365 ALA A CA 1
ATOM 2745 C C . ALA A 1 365 ? 28.450 15.919 -11.472 1.00 58.19 365 ALA A C 1
ATOM 2747 O O . ALA A 1 365 ? 28.934 16.842 -12.133 1.00 58.19 365 ALA A O 1
ATOM 2748 N N . THR A 1 366 ? 28.755 15.764 -10.179 1.00 61.00 366 THR A N 1
ATOM 2749 C CA . THR A 1 366 ? 29.533 16.758 -9.420 1.00 61.00 366 THR A CA 1
ATOM 2750 C C . THR A 1 366 ? 31.009 16.377 -9.273 1.00 61.00 366 THR A C 1
ATOM 2752 O O . THR A 1 366 ? 31.378 15.208 -9.163 1.00 61.00 366 THR A O 1
ATOM 2755 N N . LYS A 1 367 ? 31.890 17.387 -9.221 1.00 57.09 367 LYS A N 1
ATOM 2756 C CA . LYS A 1 367 ? 33.340 17.201 -9.011 1.00 57.09 367 LYS A CA 1
ATOM 2757 C C . LYS A 1 367 ? 33.655 16.491 -7.683 1.00 57.09 367 LYS A C 1
ATOM 2759 O O . LYS A 1 367 ? 34.606 15.718 -7.632 1.00 57.09 367 LYS A O 1
ATOM 2764 N N . SER A 1 368 ? 32.846 16.717 -6.645 1.00 57.38 368 SER A N 1
ATOM 2765 C CA . SER A 1 368 ? 32.939 16.014 -5.360 1.00 57.38 368 SER A CA 1
ATOM 2766 C C . SER A 1 368 ? 32.566 14.533 -5.484 1.00 57.38 368 SER A C 1
ATOM 2768 O O . SER A 1 368 ? 33.301 13.689 -4.982 1.00 57.38 368 SER A O 1
ATOM 2770 N N . GLN A 1 369 ? 31.497 14.192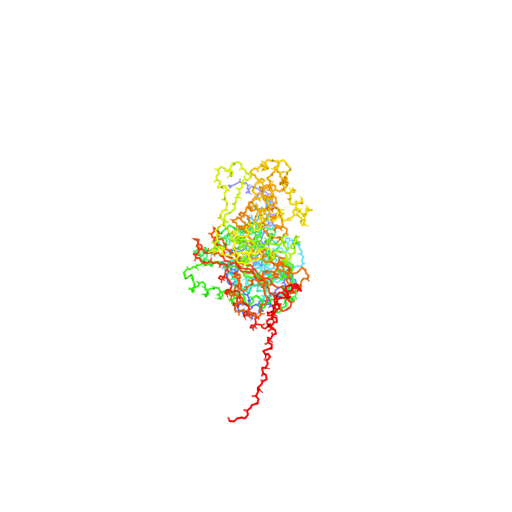 -6.215 1.00 61.72 369 GLN A N 1
ATOM 2771 C CA . GLN A 1 369 ? 31.134 12.792 -6.474 1.00 61.72 369 GLN A CA 1
ATOM 2772 C C . GLN A 1 369 ? 32.182 12.073 -7.337 1.00 61.72 369 GLN A C 1
ATOM 2774 O O . GLN A 1 369 ? 32.531 10.931 -7.042 1.00 61.72 369 GLN A O 1
ATOM 2779 N N . ARG A 1 370 ? 32.743 12.750 -8.353 1.00 62.41 370 ARG A N 1
ATOM 2780 C CA . ARG A 1 370 ? 33.812 12.206 -9.217 1.00 62.41 370 ARG A CA 1
ATOM 2781 C C . ARG A 1 370 ? 35.095 11.860 -8.458 1.00 62.41 370 ARG A C 1
ATOM 2783 O O . ARG A 1 370 ? 35.782 10.928 -8.851 1.00 62.41 370 ARG A O 1
ATOM 2790 N N . GLY A 1 371 ? 35.423 12.597 -7.395 1.00 53.94 371 GLY A N 1
ATOM 2791 C CA . GLY A 1 371 ? 36.592 12.315 -6.554 1.00 53.94 371 GLY A CA 1
ATOM 2792 C C . GLY A 1 371 ? 36.393 11.163 -5.563 1.00 53.94 371 GLY A C 1
ATOM 2793 O O . GLY A 1 371 ? 37.377 10.600 -5.095 1.00 53.94 371 GLY A O 1
ATOM 2794 N N . ALA A 1 372 ? 35.142 10.812 -5.248 1.00 53.78 372 ALA A N 1
ATOM 2795 C CA . ALA A 1 372 ? 34.793 9.832 -4.217 1.00 53.78 372 ALA A CA 1
ATOM 2796 C C . ALA A 1 372 ? 34.253 8.497 -4.765 1.00 53.78 372 ALA A C 1
ATOM 2798 O O . ALA A 1 372 ? 34.150 7.536 -4.007 1.00 53.78 372 ALA A O 1
ATOM 2799 N N . SER A 1 373 ? 33.889 8.424 -6.052 1.00 56.94 373 SER A N 1
ATOM 2800 C CA . SER A 1 373 ? 33.195 7.268 -6.641 1.00 56.94 373 SER A CA 1
ATOM 2801 C C . SER A 1 373 ? 33.920 6.707 -7.874 1.00 56.94 373 SER A C 1
ATOM 2803 O O . SER A 1 373 ? 34.477 7.477 -8.658 1.00 56.94 373 SER A O 1
ATOM 2805 N N . PRO A 1 374 ? 33.902 5.377 -8.091 1.00 58.44 374 PRO A N 1
ATOM 2806 C CA . PRO A 1 374 ? 34.535 4.753 -9.252 1.00 58.44 374 PRO A CA 1
ATOM 2807 C C . PRO A 1 374 ? 33.894 5.203 -10.578 1.00 58.44 374 PRO A C 1
ATOM 2809 O O . PRO A 1 374 ? 32.696 5.485 -10.644 1.00 58.44 374 PRO A O 1
ATOM 2812 N N . ALA A 1 375 ? 34.687 5.207 -11.659 1.00 69.56 375 ALA A N 1
ATOM 2813 C CA . ALA A 1 375 ? 34.257 5.544 -13.031 1.00 69.56 375 ALA A CA 1
ATOM 2814 C C . ALA A 1 375 ? 33.364 4.466 -13.692 1.00 69.56 375 ALA A C 1
ATOM 2816 O O . ALA A 1 375 ? 33.013 4.549 -14.875 1.00 69.56 375 ALA A O 1
ATOM 2817 N N . SER A 1 376 ? 33.024 3.423 -12.936 1.00 79.88 376 SER A N 1
ATOM 2818 C CA . SER A 1 376 ? 32.182 2.308 -13.343 1.00 79.88 376 SER A CA 1
ATOM 2819 C C . SER A 1 376 ? 31.219 1.955 -12.219 1.00 79.88 376 SER A C 1
ATOM 2821 O O . SER A 1 376 ? 31.628 1.810 -11.067 1.00 79.88 376 SER A O 1
ATOM 2823 N N . TYR A 1 377 ? 29.956 1.760 -12.574 1.00 84.31 377 TYR A N 1
ATOM 2824 C CA . TYR A 1 377 ? 28.923 1.239 -11.698 1.00 84.31 377 TYR A CA 1
ATOM 2825 C C . TYR A 1 377 ? 28.667 -0.237 -12.014 1.00 84.31 377 TYR A C 1
ATOM 2827 O O . TYR A 1 377 ? 28.323 -0.586 -13.142 1.00 84.31 377 TYR A O 1
ATOM 2835 N N . CYS A 1 378 ? 28.840 -1.105 -11.017 1.00 86.19 378 CYS A N 1
ATOM 2836 C CA . CYS A 1 378 ? 28.693 -2.555 -11.135 1.00 86.19 378 CYS A CA 1
ATOM 2837 C C . CYS A 1 378 ? 27.562 -3.031 -10.213 1.00 86.19 378 CYS A C 1
ATOM 2839 O O . CYS A 1 378 ? 27.811 -3.282 -9.032 1.00 86.19 378 CYS A O 1
ATOM 2841 N N . PRO A 1 379 ? 26.316 -3.124 -10.706 1.00 85.69 379 PRO A N 1
ATOM 2842 C CA . PRO A 1 379 ? 25.211 -3.620 -9.900 1.00 85.69 379 PRO A CA 1
ATOM 2843 C C . PRO A 1 379 ? 25.452 -5.055 -9.433 1.00 85.69 379 PRO A C 1
ATOM 2845 O O . PRO A 1 379 ? 25.868 -5.904 -10.220 1.00 85.69 379 PRO A O 1
ATOM 2848 N N . ALA A 1 380 ? 25.139 -5.342 -8.171 1.00 83.38 380 ALA A N 1
ATOM 2849 C CA . ALA A 1 380 ? 25.176 -6.703 -7.652 1.00 83.38 380 ALA A CA 1
ATOM 2850 C C . ALA A 1 380 ? 23.946 -7.482 -8.137 1.00 83.38 380 ALA A C 1
ATOM 2852 O O . ALA A 1 380 ? 22.816 -7.117 -7.812 1.00 83.38 380 ALA A O 1
ATOM 2853 N N . ASP A 1 381 ? 24.154 -8.554 -8.897 1.00 86.88 381 ASP A N 1
ATOM 2854 C CA . ASP A 1 381 ? 23.094 -9.489 -9.275 1.00 86.88 381 ASP A CA 1
ATOM 2855 C C . ASP A 1 381 ? 23.072 -10.685 -8.325 1.00 86.88 381 ASP A C 1
ATOM 2857 O O . ASP A 1 381 ? 24.109 -11.290 -8.065 1.00 86.88 381 ASP A O 1
ATOM 2861 N N . VAL A 1 382 ? 21.878 -11.093 -7.883 1.00 81.12 382 VAL A N 1
ATOM 2862 C CA . VAL A 1 382 ? 21.703 -12.355 -7.134 1.00 81.12 382 VAL A CA 1
ATOM 2863 C C . VAL A 1 382 ? 22.144 -13.551 -7.981 1.00 81.12 382 VAL A C 1
ATOM 2865 O O . VAL A 1 382 ? 22.700 -14.525 -7.484 1.00 81.12 382 VAL A O 1
ATOM 2868 N N . THR A 1 383 ? 21.885 -13.491 -9.285 1.00 82.75 383 THR A N 1
ATOM 2869 C CA . THR A 1 383 ? 22.359 -14.480 -10.251 1.00 82.75 383 THR A CA 1
ATOM 2870 C C . THR A 1 383 ? 22.791 -13.737 -11.509 1.00 82.75 383 THR A C 1
ATOM 2872 O O . THR A 1 383 ? 21.931 -13.134 -12.155 1.00 82.75 383 THR A O 1
ATOM 2875 N N . PRO A 1 384 ? 24.087 -13.754 -11.866 1.00 85.69 384 PRO A N 1
ATOM 2876 C CA . PRO A 1 384 ? 24.573 -13.080 -13.062 1.00 85.69 384 PRO A CA 1
ATOM 2877 C C . PRO A 1 384 ? 23.867 -13.567 -14.339 1.00 85.69 384 PRO A C 1
ATOM 2879 O O . PRO A 1 384 ? 23.505 -14.747 -14.440 1.00 85.69 384 PRO A O 1
ATOM 2882 N N . PRO A 1 385 ? 23.665 -12.692 -15.339 1.00 89.62 385 PRO A N 1
ATOM 2883 C CA . PRO A 1 385 ? 23.084 -13.090 -16.615 1.00 89.62 385 PRO A CA 1
ATOM 2884 C C . PRO A 1 385 ? 24.027 -14.048 -17.358 1.00 89.62 385 PRO A C 1
ATOM 2886 O O . PRO A 1 385 ? 25.191 -13.734 -17.576 1.00 89.62 385 PRO A O 1
ATOM 2889 N N . ALA A 1 386 ? 23.515 -15.204 -17.784 1.00 89.31 386 ALA A N 1
ATOM 2890 C CA . ALA A 1 386 ? 24.282 -16.193 -18.556 1.00 89.31 386 ALA A CA 1
ATOM 2891 C C . ALA A 1 386 ? 23.979 -16.167 -20.065 1.00 89.31 386 ALA A C 1
ATOM 2893 O O . ALA A 1 386 ? 24.704 -16.759 -20.857 1.00 89.31 386 ALA A O 1
ATOM 2894 N N . ARG A 1 387 ? 22.895 -15.500 -20.475 1.00 93.50 387 ARG A N 1
ATOM 2895 C CA . ARG A 1 387 ? 22.458 -15.409 -21.873 1.00 93.50 387 ARG A CA 1
ATOM 2896 C C . ARG A 1 387 ? 21.917 -14.028 -22.194 1.00 93.50 387 ARG A C 1
ATOM 2898 O O . ARG A 1 387 ? 21.593 -13.264 -21.282 1.00 93.50 387 ARG A O 1
ATOM 2905 N N . ALA A 1 388 ? 21.782 -13.754 -23.488 1.00 94.25 388 ALA A N 1
ATOM 2906 C CA . ALA A 1 388 ? 21.117 -12.547 -23.932 1.00 94.25 388 ALA A CA 1
ATOM 2907 C C . ALA A 1 388 ? 19.676 -12.498 -23.399 1.00 94.25 388 ALA A C 1
ATOM 2909 O O . ALA A 1 388 ? 19.012 -13.539 -23.295 1.00 94.25 388 ALA A O 1
ATOM 2910 N N . MET A 1 389 ? 19.216 -11.305 -23.031 1.00 94.81 389 MET A N 1
ATOM 2911 C CA . MET A 1 389 ? 17.866 -11.092 -22.507 1.00 94.81 389 MET A CA 1
ATOM 2912 C C . MET A 1 389 ? 17.306 -9.734 -22.906 1.00 94.81 389 MET A C 1
ATOM 2914 O O . MET A 1 389 ? 18.049 -8.754 -23.036 1.00 94.81 389 MET A O 1
ATOM 2918 N N . SER A 1 390 ? 15.991 -9.700 -23.071 1.00 95.88 390 SER A N 1
ATOM 2919 C CA . SER A 1 390 ? 15.206 -8.506 -23.337 1.00 95.88 390 SER A CA 1
ATOM 2920 C C . SER A 1 390 ? 15.010 -7.692 -22.063 1.00 95.88 390 SER A C 1
ATOM 2922 O O . SER A 1 390 ? 15.322 -8.147 -20.952 1.00 95.88 390 SER A O 1
ATOM 2924 N N . PHE A 1 391 ? 14.523 -6.462 -22.213 1.00 96.56 391 PHE A N 1
ATOM 2925 C CA . PHE A 1 391 ? 14.367 -5.570 -21.071 1.00 96.56 391 PHE A CA 1
ATOM 2926 C C . PHE A 1 391 ? 13.288 -6.076 -20.100 1.00 96.56 391 PHE A C 1
ATOM 2928 O O . PHE A 1 391 ? 13.505 -6.119 -18.886 1.00 96.56 391 PHE A O 1
ATOM 2935 N N . ASP A 1 392 ? 12.156 -6.542 -20.623 1.00 96.44 392 ASP A N 1
ATOM 2936 C CA . ASP A 1 392 ? 11.078 -7.129 -19.830 1.00 96.44 392 ASP A CA 1
ATOM 2937 C C . ASP A 1 392 ? 11.526 -8.384 -19.075 1.00 96.44 392 ASP A C 1
ATOM 2939 O O . ASP A 1 392 ? 11.236 -8.513 -17.882 1.00 96.44 392 ASP A O 1
ATOM 2943 N N . GLU A 1 393 ? 12.310 -9.266 -19.706 1.00 95.81 393 GLU A N 1
ATOM 2944 C CA . GLU A 1 393 ? 12.876 -10.429 -19.021 1.00 95.81 393 GLU A CA 1
ATOM 2945 C C . GLU A 1 393 ? 13.817 -9.996 -17.883 1.00 95.81 393 GLU A C 1
ATOM 2947 O O . GLU A 1 393 ? 13.728 -10.527 -16.769 1.00 95.81 393 GLU A O 1
ATOM 2952 N N . ALA A 1 394 ? 14.702 -9.023 -18.134 1.00 94.88 394 ALA A N 1
ATOM 2953 C CA . ALA A 1 394 ? 15.637 -8.514 -17.131 1.00 94.88 394 ALA A CA 1
ATOM 2954 C C . ALA A 1 394 ? 14.899 -7.959 -15.902 1.00 94.88 394 ALA A C 1
ATOM 2956 O O . ALA A 1 394 ? 15.269 -8.263 -14.762 1.00 94.88 394 ALA A O 1
ATOM 2957 N N . VAL A 1 395 ? 13.811 -7.213 -16.114 1.00 94.88 395 VAL A N 1
ATOM 2958 C CA . VAL A 1 395 ? 12.981 -6.670 -15.032 1.00 94.88 395 VAL A CA 1
ATOM 2959 C C . VAL A 1 395 ? 12.192 -7.776 -14.323 1.00 94.88 395 VAL A C 1
ATOM 2961 O O . VAL A 1 395 ? 12.213 -7.833 -13.087 1.00 94.88 395 VAL A O 1
ATOM 2964 N N . ALA A 1 396 ? 11.571 -8.704 -15.056 1.00 94.12 396 ALA A N 1
ATOM 2965 C CA . ALA A 1 396 ? 10.804 -9.818 -14.490 1.00 94.12 396 ALA A CA 1
ATOM 2966 C C . ALA A 1 396 ? 11.667 -10.771 -13.644 1.00 94.12 396 ALA A C 1
ATOM 2968 O O . ALA A 1 396 ? 11.229 -11.269 -12.602 1.00 94.12 396 ALA A O 1
ATOM 2969 N N . ARG A 1 397 ? 12.918 -11.004 -14.057 1.00 92.50 397 ARG A N 1
ATOM 2970 C CA . ARG A 1 397 ? 13.916 -11.792 -13.310 1.00 92.50 397 ARG A CA 1
ATOM 2971 C C . ARG A 1 397 ? 14.690 -10.962 -12.286 1.00 92.50 397 ARG A C 1
ATOM 2973 O O . ARG A 1 397 ? 15.422 -11.521 -11.476 1.00 92.50 397 ARG A O 1
ATOM 2980 N N . SER A 1 398 ? 14.479 -9.647 -12.271 1.00 91.06 398 SER A N 1
ATOM 2981 C CA . SER A 1 398 ? 15.143 -8.686 -11.393 1.00 91.06 398 SER A CA 1
ATOM 2982 C C . SER A 1 398 ? 16.675 -8.672 -11.523 1.00 91.06 398 SER A C 1
ATOM 2984 O O . SER A 1 398 ? 17.359 -8.420 -10.536 1.00 91.06 398 SER A O 1
ATOM 2986 N N . ILE A 1 399 ? 17.207 -8.867 -12.733 1.00 92.44 399 ILE A N 1
ATOM 2987 C CA . ILE A 1 399 ? 18.646 -8.781 -13.030 1.00 92.44 399 ILE A CA 1
ATOM 2988 C C . ILE A 1 399 ? 19.049 -7.302 -13.080 1.00 92.44 399 ILE A C 1
ATOM 2990 O O . ILE A 1 399 ? 18.636 -6.568 -13.981 1.00 92.44 399 ILE A O 1
ATOM 2994 N N . ASN A 1 400 ? 19.786 -6.840 -12.071 1.00 91.06 400 ASN A N 1
ATOM 2995 C CA . ASN A 1 400 ? 20.145 -5.440 -11.859 1.00 91.06 400 ASN A CA 1
ATOM 2996 C C . ASN A 1 400 ? 21.053 -4.914 -12.977 1.00 91.06 400 ASN A C 1
ATOM 2998 O O . ASN A 1 400 ? 20.750 -3.868 -13.551 1.00 91.06 400 ASN A O 1
ATOM 3002 N N . SER A 1 401 ? 22.113 -5.649 -13.321 1.00 92.00 401 SER A N 1
ATOM 3003 C CA . SER A 1 401 ? 23.068 -5.250 -14.368 1.00 92.00 401 SER A CA 1
ATOM 3004 C C . SER A 1 401 ? 22.391 -5.026 -15.721 1.00 92.00 401 SER A C 1
ATOM 3006 O O . SER A 1 401 ? 22.517 -3.965 -16.332 1.00 92.00 401 SER A O 1
ATOM 3008 N N . MET A 1 402 ? 21.591 -5.998 -16.154 1.00 93.56 402 MET A N 1
ATOM 3009 C CA . MET A 1 402 ? 20.876 -5.941 -17.426 1.00 93.56 402 MET A CA 1
ATOM 3010 C C . MET A 1 402 ? 19.792 -4.864 -17.427 1.00 93.56 402 MET A C 1
ATOM 3012 O O . MET A 1 402 ? 19.632 -4.182 -18.434 1.00 93.56 402 MET A O 1
ATOM 3016 N N . THR A 1 403 ? 19.097 -4.652 -16.302 1.00 93.69 403 THR A N 1
ATOM 3017 C CA . THR A 1 403 ? 18.114 -3.561 -16.169 1.00 93.69 403 THR A CA 1
ATOM 3018 C C . THR A 1 403 ? 18.765 -2.198 -16.400 1.00 93.69 403 THR A C 1
ATOM 3020 O O . THR A 1 403 ? 18.252 -1.392 -17.170 1.00 93.69 403 THR A O 1
ATOM 3023 N N . VAL A 1 404 ? 19.914 -1.950 -15.763 1.00 92.44 404 VAL A N 1
ATOM 3024 C CA . VAL A 1 404 ? 20.655 -0.689 -15.908 1.00 92.44 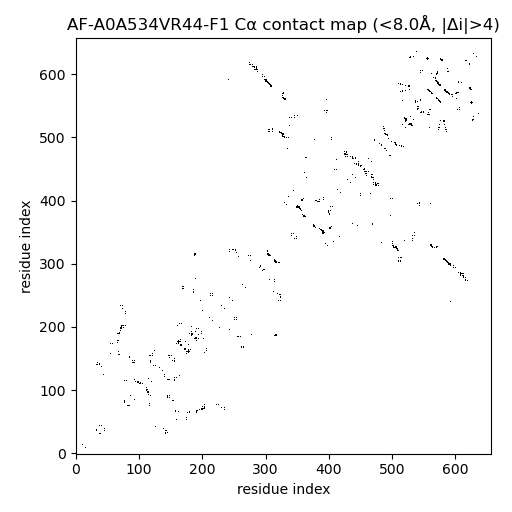404 VAL A CA 1
ATOM 3025 C C . VAL A 1 404 ? 21.139 -0.496 -17.346 1.00 92.44 404 VAL A C 1
ATOM 3027 O O . VAL A 1 404 ? 20.992 0.588 -17.903 1.00 92.44 404 VAL A O 1
ATOM 3030 N N . ARG A 1 405 ? 21.678 -1.549 -17.970 1.00 92.56 405 ARG A N 1
ATOM 3031 C CA . ARG A 1 405 ? 22.167 -1.494 -19.356 1.00 92.56 405 ARG A CA 1
ATOM 3032 C C . ARG A 1 405 ? 21.059 -1.194 -20.361 1.00 92.56 405 ARG A C 1
ATOM 3034 O O . ARG A 1 405 ? 21.252 -0.338 -21.218 1.00 92.56 405 ARG A O 1
ATOM 3041 N N . HIS A 1 406 ? 19.907 -1.853 -20.235 1.00 94.44 406 HIS A N 1
ATOM 3042 C CA . HIS A 1 406 ? 18.735 -1.573 -21.070 1.00 94.44 406 HIS A CA 1
ATOM 3043 C C . HIS A 1 406 ? 18.217 -0.146 -20.871 1.00 94.44 406 HIS A C 1
ATOM 3045 O O . HIS A 1 406 ? 17.965 0.549 -21.849 1.00 94.44 406 HIS A O 1
ATOM 3051 N N . ALA A 1 407 ? 18.125 0.326 -19.625 1.00 94.06 407 ALA A N 1
ATOM 3052 C CA . ALA A 1 407 ? 17.667 1.684 -19.341 1.00 94.06 407 ALA A CA 1
ATOM 3053 C C . ALA A 1 407 ? 18.597 2.757 -19.934 1.00 94.06 407 ALA A C 1
ATOM 3055 O O . ALA A 1 407 ? 18.124 3.709 -20.545 1.00 94.06 407 ALA A O 1
ATOM 3056 N N . LEU A 1 408 ? 19.919 2.587 -19.820 1.00 91.94 408 LEU A N 1
ATOM 3057 C CA . LEU A 1 408 ? 20.893 3.528 -20.389 1.00 91.94 408 LEU A CA 1
ATOM 3058 C C . LEU A 1 408 ? 20.902 3.537 -21.925 1.00 91.94 408 LEU A C 1
ATOM 3060 O O . LEU A 1 408 ? 21.360 4.506 -22.521 1.00 91.94 408 LEU A O 1
ATOM 3064 N N . LEU A 1 409 ? 20.364 2.500 -22.573 1.00 92.38 409 LEU A N 1
ATOM 3065 C CA . LEU A 1 409 ? 20.142 2.478 -24.019 1.00 92.38 409 LEU A CA 1
ATOM 3066 C C . LEU A 1 409 ? 18.885 3.236 -24.456 1.00 92.38 409 LEU A C 1
ATOM 3068 O O . LEU A 1 409 ? 18.710 3.437 -25.655 1.00 92.38 409 LEU A O 1
ATOM 3072 N N . LEU A 1 410 ? 18.023 3.688 -23.541 1.00 95.00 410 LEU A N 1
ATOM 3073 C CA . LEU A 1 410 ? 16.801 4.393 -23.928 1.00 95.00 410 LEU A CA 1
ATOM 3074 C C . LEU A 1 410 ? 17.074 5.698 -24.686 1.00 95.00 410 LEU A C 1
ATOM 3076 O O . LEU A 1 410 ? 16.516 5.828 -25.770 1.00 95.00 410 LEU A O 1
ATOM 3080 N N . PRO A 1 411 ? 17.945 6.627 -24.242 1.00 94.19 411 PRO A N 1
ATOM 3081 C CA . PRO A 1 411 ? 18.176 7.867 -24.985 1.00 94.19 411 PRO A CA 1
ATOM 3082 C C . PRO A 1 411 ? 18.600 7.664 -26.454 1.00 94.19 411 PRO A C 1
ATOM 3084 O O . PRO A 1 411 ? 17.965 8.252 -27.333 1.00 94.19 411 PRO A O 1
ATOM 3087 N N . PRO A 1 412 ? 19.587 6.801 -26.786 1.00 91.62 412 PRO A N 1
ATOM 3088 C CA . PRO A 1 412 ? 19.936 6.555 -28.186 1.00 91.62 412 PRO A CA 1
ATOM 3089 C C . PRO A 1 412 ? 18.875 5.779 -28.981 1.00 91.62 412 PRO A C 1
ATOM 3091 O O . PRO A 1 412 ? 18.904 5.815 -30.210 1.00 91.62 412 PRO A O 1
ATOM 3094 N N . LEU A 1 413 ? 17.952 5.064 -28.329 1.00 92.38 413 LEU A N 1
ATOM 3095 C CA . LEU A 1 413 ? 16.788 4.490 -29.010 1.00 92.38 413 LEU A CA 1
ATOM 3096 C C . LEU A 1 413 ? 15.747 5.578 -29.291 1.00 92.38 413 LEU A C 1
ATOM 3098 O O . LEU A 1 413 ? 15.261 5.699 -30.414 1.00 92.38 413 LEU A O 1
ATOM 3102 N N . LEU A 1 414 ? 15.448 6.414 -28.300 1.00 94.25 414 LEU A N 1
ATOM 3103 C CA . LEU A 1 414 ? 14.484 7.503 -28.417 1.00 94.25 414 LEU A CA 1
ATOM 3104 C C . LEU A 1 414 ? 14.872 8.498 -29.509 1.00 94.25 414 LEU A C 1
ATOM 3106 O O . LEU A 1 414 ? 13.996 8.904 -30.260 1.00 94.25 414 LEU A O 1
ATOM 3110 N N . SER A 1 415 ? 16.159 8.801 -29.703 1.00 91.25 415 SER A N 1
ATOM 3111 C CA . SER A 1 415 ? 16.596 9.690 -30.797 1.00 91.25 415 SER A CA 1
ATOM 3112 C C . SER A 1 415 ? 16.135 9.254 -32.189 1.00 91.25 415 SER A C 1
ATOM 3114 O O . SER A 1 415 ? 16.064 10.081 -33.093 1.00 91.25 415 SER A O 1
ATOM 3116 N N . ARG A 1 416 ? 15.823 7.968 -32.377 1.00 87.88 416 ARG A N 1
ATOM 3117 C CA . ARG A 1 416 ? 15.411 7.401 -33.667 1.00 87.88 416 ARG A CA 1
ATOM 3118 C C . ARG A 1 416 ? 13.912 7.254 -33.792 1.00 87.88 416 ARG A C 1
ATOM 3120 O O . ARG A 1 416 ? 13.360 7.523 -34.850 1.00 87.88 416 ARG A O 1
ATOM 3127 N N . TRP A 1 417 ? 13.284 6.764 -32.729 1.00 89.81 417 TRP A N 1
ATOM 3128 C CA . TRP A 1 417 ? 11.880 6.364 -32.755 1.00 89.81 417 TRP A CA 1
ATOM 3129 C C . TRP A 1 417 ? 10.955 7.463 -32.231 1.00 89.81 417 TRP A C 1
ATOM 3131 O O . TRP A 1 417 ? 9.833 7.589 -32.710 1.00 89.81 417 TRP A O 1
ATOM 3141 N N . ARG A 1 418 ? 11.423 8.251 -31.257 1.00 94.44 418 ARG A N 1
ATOM 3142 C CA . ARG A 1 418 ? 10.672 9.299 -30.551 1.00 94.44 418 ARG A CA 1
ATOM 3143 C C . ARG A 1 418 ? 11.582 10.490 -30.200 1.00 94.44 418 ARG A C 1
ATOM 3145 O O . ARG A 1 418 ? 11.836 10.746 -29.018 1.00 94.44 418 ARG A O 1
ATOM 3152 N N . PRO A 1 419 ? 12.134 11.198 -31.207 1.00 93.19 419 PRO A N 1
ATOM 3153 C CA . PRO A 1 419 ? 13.043 12.322 -30.971 1.00 93.19 419 PRO A CA 1
ATOM 3154 C C . PRO A 1 419 ? 12.365 13.475 -30.216 1.00 93.19 419 PRO A C 1
ATOM 3156 O O . PRO A 1 419 ? 13.027 14.196 -29.476 1.00 93.19 419 PRO A O 1
ATOM 3159 N N . ASP A 1 420 ? 11.044 13.607 -30.355 1.00 95.00 420 ASP A N 1
ATOM 3160 C CA . ASP A 1 420 ? 10.194 14.501 -29.569 1.00 95.00 420 ASP A CA 1
ATOM 3161 C C . ASP A 1 420 ? 10.311 14.218 -28.063 1.00 95.00 420 ASP A C 1
ATOM 3163 O O . ASP A 1 420 ? 10.599 15.122 -27.279 1.00 95.00 420 ASP A O 1
ATOM 3167 N N . LEU A 1 421 ? 10.182 12.948 -27.672 1.00 95.12 421 LEU A N 1
ATOM 3168 C CA . LEU A 1 421 ? 10.283 12.522 -26.278 1.00 95.12 421 LEU A CA 1
ATOM 3169 C C . LEU A 1 421 ? 11.719 12.620 -25.753 1.00 95.12 421 LEU A C 1
ATOM 3171 O O . LEU A 1 421 ? 11.933 12.964 -24.594 1.00 95.12 421 LEU A O 1
ATOM 3175 N N . LEU A 1 422 ? 12.723 12.351 -26.596 1.00 95.19 422 LEU A N 1
ATOM 3176 C CA . LEU A 1 422 ? 14.118 12.583 -26.216 1.00 95.19 422 LEU A CA 1
ATOM 3177 C C . LEU A 1 422 ? 14.361 14.058 -25.877 1.00 95.19 422 LEU A C 1
ATOM 3179 O O . LEU A 1 422 ? 15.048 14.342 -24.898 1.00 95.19 422 LEU A O 1
ATOM 3183 N N . HIS A 1 423 ? 13.806 14.980 -26.666 1.00 93.25 423 HIS A N 1
ATOM 3184 C CA . HIS A 1 423 ? 13.957 16.411 -26.423 1.00 93.25 423 HIS A CA 1
ATOM 3185 C C . HIS A 1 423 ? 13.273 16.847 -25.118 1.00 93.25 423 HIS A C 1
ATOM 3187 O O . HIS A 1 423 ? 13.862 17.607 -24.350 1.00 93.25 423 HIS A O 1
ATOM 3193 N N . GLU A 1 424 ? 12.078 16.316 -24.830 1.00 94.31 424 GLU A N 1
ATOM 3194 C CA . GLU A 1 424 ? 11.389 16.499 -23.542 1.00 94.31 424 GLU A CA 1
ATOM 3195 C C . GLU A 1 424 ? 12.260 16.017 -22.374 1.00 94.31 424 GLU A C 1
ATOM 3197 O O . GLU A 1 424 ? 12.505 16.771 -21.435 1.00 94.31 424 GLU A O 1
ATOM 3202 N N . ILE A 1 425 ? 12.813 14.804 -22.466 1.00 94.81 425 ILE A N 1
ATOM 3203 C CA . ILE A 1 425 ? 13.707 14.256 -21.439 1.00 94.81 425 ILE A CA 1
ATOM 3204 C C . ILE A 1 425 ? 14.951 15.133 -21.283 1.00 94.81 425 ILE A C 1
ATOM 3206 O O . ILE A 1 425 ? 15.323 15.488 -20.169 1.00 94.81 425 ILE A O 1
ATOM 3210 N N . ALA A 1 426 ? 15.596 15.525 -22.384 1.00 92.50 426 ALA A N 1
ATOM 3211 C CA . ALA A 1 426 ? 16.795 16.360 -22.358 1.00 92.50 426 ALA A CA 1
ATOM 3212 C C . ALA A 1 426 ? 16.554 17.739 -21.715 1.00 92.50 426 ALA A C 1
ATOM 3214 O O . ALA A 1 426 ? 17.510 18.345 -21.220 1.00 92.50 426 ALA A O 1
ATOM 3215 N N . ALA A 1 427 ? 15.309 18.228 -21.694 1.00 92.12 427 ALA A N 1
ATOM 3216 C CA . ALA A 1 427 ? 14.932 19.485 -21.052 1.00 92.12 427 ALA A CA 1
ATOM 3217 C C . ALA A 1 427 ? 14.980 19.431 -19.511 1.00 92.12 427 ALA A C 1
ATOM 3219 O O . ALA A 1 427 ? 15.119 20.482 -18.884 1.00 92.12 427 ALA A O 1
ATOM 3220 N N . GLU A 1 428 ? 14.983 18.238 -18.900 1.00 91.56 428 GLU A N 1
ATOM 3221 C CA . GLU A 1 428 ? 15.209 18.040 -17.452 1.00 91.56 428 GLU A CA 1
ATOM 3222 C C . GLU A 1 428 ? 16.613 18.487 -16.993 1.00 91.56 428 GLU A C 1
ATOM 3224 O O . GLU A 1 428 ? 16.904 18.612 -15.796 1.00 91.56 428 GLU A O 1
ATOM 3229 N N . VAL A 1 429 ? 17.523 18.720 -17.946 1.00 90.12 429 VAL A N 1
ATOM 3230 C CA . VAL A 1 429 ? 18.876 19.214 -17.694 1.00 90.12 429 VAL A CA 1
ATOM 3231 C C . VAL A 1 429 ? 19.071 20.563 -18.401 1.00 90.12 429 VAL A C 1
ATOM 3233 O O . VAL A 1 429 ? 19.063 20.631 -19.638 1.00 90.12 429 VAL A O 1
ATOM 3236 N N . PRO A 1 430 ? 19.302 21.657 -17.648 1.00 90.75 430 PRO A N 1
ATOM 3237 C CA . PRO A 1 430 ? 19.577 22.972 -18.215 1.00 90.75 430 PRO A CA 1
ATOM 3238 C C . PRO A 1 430 ? 20.718 22.946 -19.238 1.00 90.75 430 PRO A C 1
ATOM 3240 O O . PRO A 1 430 ? 21.695 22.212 -19.084 1.00 90.75 430 PRO A O 1
ATOM 3243 N N . SER A 1 431 ? 20.644 23.796 -20.265 1.00 87.75 431 SER A N 1
ATOM 3244 C CA . SER A 1 431 ? 21.633 23.839 -21.358 1.00 87.75 431 SER A CA 1
ATOM 3245 C C . SER A 1 431 ? 23.076 24.025 -20.871 1.00 87.75 431 SER A C 1
ATOM 3247 O O . SER A 1 431 ? 23.977 23.358 -21.375 1.00 87.75 431 SER A O 1
ATOM 3249 N N . CYS A 1 432 ? 23.299 24.867 -19.857 1.00 88.69 432 CYS A N 1
ATOM 3250 C CA . CYS A 1 432 ? 24.617 25.059 -19.246 1.00 88.69 432 CYS A CA 1
ATOM 3251 C C . CYS A 1 432 ? 25.147 23.786 -18.564 1.00 88.69 432 CYS A C 1
ATOM 3253 O O . CYS A 1 432 ? 26.334 23.487 -18.671 1.00 88.69 432 CYS A O 1
ATOM 3255 N N . GLU A 1 433 ? 24.281 23.029 -17.879 1.00 87.25 433 GLU A N 1
ATOM 3256 C CA . GLU A 1 433 ? 24.651 21.760 -17.236 1.00 87.25 433 GLU A CA 1
ATOM 3257 C C . GLU A 1 433 ? 24.942 20.688 -18.298 1.00 87.25 433 GLU A C 1
ATOM 3259 O O . GLU A 1 433 ? 25.969 20.017 -18.213 1.00 87.25 433 GLU A O 1
ATOM 3264 N N . ARG A 1 434 ? 24.123 20.598 -19.359 1.00 86.56 434 ARG A N 1
ATOM 3265 C CA . ARG A 1 434 ? 24.379 19.700 -20.502 1.00 86.56 434 ARG A CA 1
ATOM 3266 C C . ARG A 1 434 ? 25.728 19.984 -21.161 1.00 86.56 434 ARG A C 1
ATOM 3268 O O . ARG A 1 434 ? 26.509 19.060 -21.366 1.00 86.56 434 ARG A O 1
ATOM 3275 N N . ALA A 1 435 ? 26.028 21.254 -21.433 1.00 84.94 435 ALA A N 1
ATOM 3276 C CA . ALA A 1 435 ? 27.299 21.661 -22.030 1.00 84.94 435 ALA A CA 1
ATOM 3277 C C . ALA A 1 435 ? 28.508 21.338 -21.132 1.00 84.94 435 ALA A C 1
ATOM 3279 O O . ALA A 1 435 ? 29.573 21.007 -21.639 1.00 84.94 435 ALA A O 1
ATOM 3280 N N . ALA A 1 436 ? 28.350 21.400 -19.806 1.00 84.31 436 ALA A N 1
ATOM 3281 C CA . ALA A 1 436 ? 29.414 21.067 -18.858 1.00 84.31 436 ALA A CA 1
ATOM 3282 C C . ALA A 1 436 ? 29.684 19.554 -18.732 1.00 84.31 436 ALA A C 1
ATOM 3284 O O . ALA A 1 436 ? 30.763 19.161 -18.283 1.00 84.31 436 ALA A O 1
ATOM 3285 N N . LEU A 1 437 ? 28.705 18.715 -19.081 1.00 81.94 437 LEU A N 1
ATOM 3286 C CA . LEU A 1 437 ? 28.805 17.253 -19.049 1.00 81.94 437 LEU A CA 1
ATOM 3287 C C . LEU A 1 437 ? 29.253 16.660 -20.393 1.00 81.94 437 LEU A C 1
ATOM 3289 O O . LEU A 1 437 ? 29.780 15.550 -20.428 1.00 81.94 437 LEU A O 1
ATOM 3293 N N . ASP A 1 438 ? 29.067 17.396 -21.486 1.00 84.56 438 ASP A N 1
ATOM 3294 C CA . ASP A 1 438 ? 29.453 16.981 -22.829 1.00 84.56 438 ASP A CA 1
ATOM 3295 C C . ASP A 1 438 ? 30.972 17.051 -23.052 1.00 84.56 438 ASP A C 1
ATOM 3297 O O . ASP A 1 438 ? 31.634 18.061 -22.815 1.00 84.56 438 ASP A O 1
ATOM 3301 N N . SER A 1 439 ? 31.542 15.945 -23.526 1.00 82.81 439 SER A N 1
ATOM 3302 C CA . SER A 1 439 ? 32.949 15.854 -23.910 1.00 82.81 439 SER A CA 1
ATOM 3303 C C . SER A 1 439 ? 33.152 14.743 -24.944 1.00 82.81 439 SER A C 1
ATOM 3305 O O . SER A 1 439 ? 32.355 13.802 -24.986 1.00 82.81 439 SER A O 1
ATOM 3307 N N . PRO A 1 440 ? 34.244 14.755 -25.732 1.00 81.75 440 PRO A N 1
ATOM 3308 C CA . PRO A 1 440 ? 34.540 13.661 -26.661 1.00 81.75 440 PRO A CA 1
ATOM 3309 C C . PRO A 1 440 ? 34.599 12.282 -25.984 1.00 81.75 440 PRO A C 1
ATOM 3311 O O . PRO A 1 440 ? 34.162 11.286 -26.556 1.00 81.75 440 PRO A O 1
ATOM 3314 N N . ALA A 1 441 ? 35.096 12.221 -24.743 1.00 80.44 441 ALA A N 1
ATOM 3315 C CA . ALA A 1 441 ? 35.139 10.989 -23.960 1.00 80.44 441 ALA A CA 1
ATOM 3316 C C . ALA A 1 441 ? 33.738 10.508 -23.554 1.00 80.44 441 ALA A C 1
ATOM 3318 O O . ALA A 1 441 ? 33.489 9.305 -23.545 1.00 80.44 441 ALA A O 1
ATOM 3319 N N . ASP A 1 442 ? 32.831 11.433 -23.242 1.00 82.81 442 ASP A N 1
ATOM 3320 C CA . ASP A 1 442 ? 31.452 11.116 -22.874 1.00 82.81 442 ASP A CA 1
ATOM 3321 C C . ASP A 1 442 ? 30.629 10.670 -24.091 1.00 82.81 442 ASP A C 1
ATOM 3323 O O . ASP A 1 442 ? 29.960 9.638 -24.064 1.00 82.81 442 ASP A O 1
ATOM 3327 N N . ARG A 1 443 ? 30.793 11.353 -25.228 1.00 86.50 443 ARG A N 1
ATOM 3328 C CA . ARG A 1 443 ? 30.214 10.925 -26.508 1.00 86.50 443 ARG A CA 1
ATOM 3329 C C . ARG A 1 443 ? 30.721 9.553 -26.957 1.00 86.50 443 ARG A C 1
ATOM 3331 O O . ARG A 1 443 ? 29.953 8.758 -27.494 1.00 86.50 443 ARG A O 1
ATOM 3338 N N . ALA A 1 444 ? 31.983 9.217 -26.678 1.00 84.31 444 ALA A N 1
ATOM 3339 C CA . ALA A 1 444 ? 32.512 7.879 -26.941 1.00 84.31 444 ALA A CA 1
ATOM 3340 C C . ALA A 1 444 ? 31.812 6.783 -26.110 1.00 84.31 444 ALA A C 1
ATOM 3342 O O . ALA A 1 444 ? 31.671 5.656 -26.586 1.00 84.31 444 ALA A O 1
ATOM 3343 N N . LEU A 1 445 ? 31.327 7.092 -24.898 1.00 85.81 445 LEU A N 1
ATOM 3344 C CA . LEU A 1 445 ? 30.520 6.153 -24.106 1.00 85.81 445 LEU A CA 1
ATOM 3345 C C . LEU A 1 445 ? 29.167 5.878 -24.763 1.00 85.81 445 LEU A C 1
ATOM 3347 O O . LEU A 1 445 ? 28.747 4.723 -24.827 1.00 85.81 445 LEU A O 1
ATOM 3351 N N . ALA A 1 446 ? 28.517 6.913 -25.298 1.00 85.38 446 ALA A N 1
ATOM 3352 C CA . ALA A 1 446 ? 27.286 6.763 -26.067 1.00 85.38 446 ALA A CA 1
ATOM 3353 C C . ALA A 1 446 ? 27.518 5.949 -27.353 1.00 85.38 446 ALA A C 1
ATOM 3355 O O . ALA A 1 446 ? 26.737 5.049 -27.655 1.00 85.38 446 ALA A O 1
ATOM 3356 N N . GLY A 1 447 ? 28.639 6.166 -28.049 1.00 84.25 447 GLY A N 1
ATOM 3357 C CA . GLY A 1 447 ? 29.073 5.301 -29.153 1.00 84.25 447 GLY A CA 1
ATOM 3358 C C . GLY A 1 447 ? 29.240 3.835 -28.726 1.00 84.25 447 GLY A C 1
ATOM 3359 O O . GLY A 1 447 ? 28.797 2.929 -29.425 1.00 84.25 447 GLY A O 1
ATOM 3360 N N . GLY A 1 448 ? 29.788 3.583 -27.533 1.00 84.31 448 GLY A N 1
ATOM 3361 C CA . GLY A 1 448 ? 29.896 2.237 -26.957 1.00 84.31 448 GLY A CA 1
ATOM 3362 C C . GLY A 1 448 ? 28.552 1.594 -26.589 1.00 84.31 448 GLY A C 1
ATOM 3363 O O . GLY A 1 448 ? 28.417 0.373 -26.658 1.00 84.31 448 GLY A O 1
ATOM 3364 N N . LEU A 1 449 ? 27.540 2.386 -26.221 1.00 83.50 449 LEU A N 1
ATOM 3365 C CA . LEU A 1 449 ? 26.165 1.898 -26.089 1.00 83.50 449 LEU A CA 1
ATOM 3366 C C . LEU A 1 449 ? 25.590 1.505 -27.454 1.00 83.50 449 LEU A C 1
ATOM 3368 O O . LEU A 1 449 ? 25.062 0.407 -27.599 1.00 83.50 449 LEU A O 1
ATOM 3372 N N . LEU A 1 450 ? 25.740 2.364 -28.462 1.00 83.69 450 LEU A N 1
ATOM 3373 C CA . LEU A 1 450 ? 25.296 2.096 -29.833 1.00 83.69 450 LEU A CA 1
ATOM 3374 C C . LEU A 1 450 ? 25.970 0.855 -30.434 1.00 83.69 450 LEU A C 1
ATOM 3376 O O . LEU A 1 450 ? 25.310 0.060 -31.100 1.00 83.69 450 LEU A O 1
ATOM 3380 N N . ALA A 1 451 ? 27.234 0.602 -30.094 1.00 85.88 451 ALA A N 1
ATOM 3381 C CA . ALA A 1 451 ? 27.937 -0.615 -30.490 1.00 85.88 451 ALA A CA 1
ATOM 3382 C C . ALA A 1 451 ? 27.280 -1.892 -29.941 1.00 85.88 451 ALA A C 1
ATOM 3384 O O . ALA A 1 451 ? 27.313 -2.928 -30.601 1.00 85.88 451 ALA A O 1
ATOM 3385 N N . GLN A 1 452 ? 26.606 -1.830 -28.784 1.00 83.19 452 GLN A N 1
ATOM 3386 C CA . GLN A 1 452 ? 25.820 -2.964 -28.269 1.00 83.19 452 GLN A CA 1
ATOM 3387 C C . GLN A 1 452 ? 24.588 -3.264 -29.129 1.00 83.19 452 GLN A C 1
ATOM 3389 O O . GLN A 1 452 ? 24.033 -4.355 -29.035 1.00 83.19 452 GLN A O 1
ATOM 3394 N N . LEU A 1 453 ? 24.172 -2.313 -29.967 1.00 79.50 453 LEU A N 1
ATOM 3395 C CA . LEU A 1 453 ? 23.114 -2.465 -30.961 1.00 79.50 453 LEU A CA 1
ATOM 3396 C C . LEU A 1 453 ? 23.663 -2.894 -32.334 1.00 79.50 453 LEU A C 1
ATOM 3398 O O . LEU A 1 453 ? 22.893 -3.004 -33.282 1.00 79.50 453 LEU A O 1
ATOM 3402 N N . GLY A 1 454 ? 24.974 -3.149 -32.436 1.00 82.75 454 GLY A N 1
ATOM 3403 C CA . GLY A 1 454 ? 25.658 -3.496 -33.682 1.00 82.75 454 GLY A CA 1
ATOM 3404 C C . GLY A 1 454 ? 26.108 -2.290 -34.507 1.00 82.75 454 GLY A C 1
ATOM 3405 O O . GLY A 1 454 ? 26.463 -2.452 -35.671 1.00 82.75 454 GLY A O 1
ATOM 3406 N N . GLU A 1 455 ? 26.103 -1.084 -33.935 1.00 83.25 455 GLU A N 1
ATOM 3407 C CA . GLU A 1 455 ? 26.343 0.153 -34.680 1.00 83.25 455 GLU A CA 1
ATOM 3408 C C . GLU A 1 455 ? 27.621 0.856 -34.253 1.00 83.25 455 GLU A C 1
ATOM 3410 O O . GLU A 1 455 ? 27.852 1.116 -33.076 1.00 83.25 455 GLU A O 1
ATOM 3415 N N . THR A 1 456 ? 28.447 1.214 -35.231 1.00 85.06 456 THR A N 1
ATOM 3416 C CA . THR A 1 456 ? 29.693 1.939 -34.980 1.00 85.06 456 THR A CA 1
ATOM 3417 C C . THR A 1 456 ? 29.502 3.397 -35.369 1.00 85.06 456 THR A C 1
ATOM 3419 O O . THR A 1 456 ? 29.341 3.703 -36.546 1.00 85.06 456 THR A O 1
ATOM 3422 N N . VAL A 1 457 ? 29.511 4.288 -34.377 1.00 84.38 457 VAL A N 1
ATOM 3423 C CA . VAL A 1 457 ? 29.374 5.740 -34.563 1.00 84.38 457 VAL A CA 1
ATOM 3424 C C . VAL A 1 457 ? 30.586 6.422 -33.943 1.00 84.38 457 VAL A C 1
ATOM 3426 O O . VAL A 1 457 ? 30.939 6.135 -32.796 1.00 84.38 457 VAL A O 1
ATOM 3429 N N . ALA A 1 458 ? 31.243 7.302 -34.699 1.00 84.31 458 ALA A N 1
ATOM 3430 C CA . ALA A 1 458 ? 32.385 8.050 -34.187 1.00 84.31 458 ALA A CA 1
ATOM 3431 C C . ALA A 1 458 ? 31.925 9.089 -33.134 1.00 84.31 458 ALA A C 1
ATOM 3433 O O . ALA A 1 458 ? 30.820 9.623 -33.253 1.00 84.31 458 ALA A O 1
ATOM 3434 N N . PRO A 1 459 ? 32.717 9.393 -32.084 1.00 80.31 459 PRO A N 1
ATOM 3435 C CA . PRO A 1 459 ? 32.274 10.272 -30.992 1.00 80.31 459 PRO A CA 1
ATOM 3436 C C . PRO A 1 459 ? 31.834 11.677 -31.432 1.00 80.31 459 PRO A C 1
ATOM 3438 O O . PRO A 1 459 ? 30.947 12.271 -30.828 1.00 80.31 459 PRO A O 1
ATOM 3441 N N . ASP A 1 460 ? 32.437 12.217 -32.485 1.00 84.62 460 ASP A N 1
ATOM 3442 C CA . ASP A 1 460 ? 32.103 13.510 -33.089 1.00 84.62 460 ASP A CA 1
ATOM 3443 C C . ASP A 1 460 ? 30.753 13.503 -33.825 1.00 84.62 460 ASP A C 1
ATOM 3445 O O . ASP A 1 460 ? 30.116 14.548 -33.941 1.00 84.62 460 ASP A O 1
ATOM 3449 N N . GLN A 1 461 ? 30.285 12.326 -34.249 1.00 86.19 461 GLN A N 1
ATOM 3450 C CA . GLN A 1 461 ? 28.988 12.122 -34.900 1.00 86.19 461 GLN A CA 1
ATOM 3451 C C . GLN A 1 461 ? 27.837 11.921 -33.902 1.00 86.19 461 GLN A C 1
ATOM 3453 O O . GLN A 1 461 ? 26.669 11.932 -34.292 1.00 86.19 461 GLN A O 1
ATOM 3458 N N . VAL A 1 462 ? 28.135 11.743 -32.611 1.00 85.44 462 VAL A N 1
ATOM 3459 C CA . VAL A 1 462 ? 27.111 11.655 -31.564 1.00 85.44 462 VAL A CA 1
ATOM 3460 C C . VAL A 1 462 ? 26.581 13.055 -31.259 1.00 85.44 462 VAL A C 1
ATOM 3462 O O . VAL A 1 462 ? 27.341 13.962 -30.906 1.00 85.44 462 VAL A O 1
ATOM 3465 N N . ALA A 1 463 ? 25.262 13.225 -31.377 1.00 85.25 463 ALA A N 1
ATOM 3466 C CA . ALA A 1 463 ? 24.592 14.480 -31.060 1.00 85.25 463 ALA A CA 1
ATOM 3467 C C . ALA A 1 463 ? 24.853 14.898 -29.596 1.00 85.25 463 ALA A C 1
ATOM 3469 O O . ALA A 1 463 ? 24.851 14.032 -28.720 1.00 85.25 463 ALA A O 1
ATOM 3470 N N . PRO A 1 464 ? 24.999 16.202 -29.286 1.00 81.06 464 PRO A N 1
ATOM 3471 C CA . PRO A 1 464 ? 25.228 16.666 -27.913 1.00 81.06 464 PRO A CA 1
ATOM 3472 C C . PRO A 1 464 ? 24.145 16.220 -26.919 1.00 81.06 464 PRO A C 1
ATOM 3474 O O . PRO A 1 464 ? 24.433 15.974 -25.754 1.00 81.06 464 PRO A O 1
ATOM 3477 N N . GLU A 1 465 ? 22.898 16.067 -27.374 1.00 81.88 465 GLU A N 1
ATOM 3478 C CA . GLU A 1 465 ? 21.782 15.576 -26.548 1.00 81.88 465 GLU A CA 1
ATOM 3479 C C . GLU A 1 465 ? 21.906 14.089 -26.183 1.00 81.88 465 GLU A C 1
ATOM 3481 O O . GLU A 1 465 ? 21.285 13.637 -25.228 1.00 81.88 465 GLU A O 1
ATOM 3486 N N . LEU A 1 466 ? 22.739 13.343 -26.915 1.00 87.69 466 LEU A N 1
ATOM 3487 C CA . LEU A 1 466 ? 23.093 11.947 -26.655 1.00 87.69 466 LEU A CA 1
ATOM 3488 C C . LEU A 1 466 ? 24.429 11.800 -25.921 1.00 87.69 466 LEU A C 1
ATOM 3490 O O . LEU A 1 466 ? 24.919 10.681 -25.775 1.00 87.69 466 LEU A O 1
ATOM 3494 N N . SER A 1 467 ? 25.010 12.907 -25.450 1.00 87.81 467 SER A N 1
ATOM 3495 C CA . SER A 1 467 ? 26.080 12.899 -24.450 1.00 87.81 467 SER A CA 1
ATOM 3496 C C . SER A 1 467 ? 25.669 11.969 -23.303 1.00 87.81 467 SER A C 1
ATOM 3498 O O . SER A 1 467 ? 24.649 12.194 -22.652 1.00 87.81 467 SER A O 1
ATOM 3500 N N . TYR A 1 468 ? 26.403 10.871 -23.125 1.00 87.38 468 TYR A N 1
ATOM 3501 C CA . TYR A 1 468 ? 26.060 9.744 -22.259 1.00 87.38 468 TYR A CA 1
ATOM 3502 C C . TYR A 1 468 ? 25.653 10.175 -20.846 1.00 87.38 468 TYR A C 1
ATOM 3504 O O . TYR A 1 468 ? 24.622 9.736 -20.333 1.00 87.38 468 TYR A O 1
ATOM 3512 N N . SER A 1 469 ? 26.434 11.057 -20.224 1.00 85.38 469 SER A N 1
ATOM 3513 C CA . SER A 1 469 ? 26.181 11.510 -18.856 1.00 85.38 469 SER A CA 1
ATOM 3514 C C . SER A 1 469 ? 24.994 12.464 -18.784 1.00 85.38 469 SER A C 1
ATOM 3516 O O . SER A 1 469 ? 24.139 12.310 -17.913 1.00 85.38 469 SER A O 1
ATOM 3518 N N . ALA A 1 470 ? 24.902 13.418 -19.717 1.00 87.19 470 ALA A N 1
ATOM 3519 C CA . ALA A 1 470 ? 23.789 14.365 -19.766 1.00 87.19 470 ALA A CA 1
ATOM 3520 C C . ALA A 1 470 ? 22.457 13.652 -20.050 1.00 87.19 470 ALA A C 1
ATOM 3522 O O . ALA A 1 470 ? 21.480 13.870 -19.338 1.00 87.19 470 ALA A O 1
ATOM 3523 N N . ALA A 1 471 ? 22.440 12.753 -21.036 1.00 91.19 471 ALA A N 1
ATOM 3524 C CA . ALA A 1 471 ? 21.282 11.952 -21.412 1.00 91.19 471 ALA A CA 1
ATOM 3525 C C . ALA A 1 471 ? 20.862 10.981 -20.298 1.00 91.19 471 ALA A C 1
ATOM 3527 O O . ALA A 1 471 ? 19.671 10.796 -20.053 1.00 91.19 471 ALA A O 1
ATOM 3528 N N . GLY A 1 472 ? 21.827 10.383 -19.591 1.00 91.25 472 GLY A N 1
ATOM 3529 C CA . GLY A 1 472 ? 21.560 9.523 -18.440 1.00 91.25 472 GLY A CA 1
ATOM 3530 C C . GLY A 1 472 ? 20.937 10.285 -17.267 1.00 91.25 472 GLY A C 1
ATOM 3531 O O . GLY A 1 472 ? 19.914 9.857 -16.740 1.00 91.25 472 GLY A O 1
ATOM 3532 N N . ILE A 1 473 ? 21.513 11.427 -16.875 1.00 90.38 473 ILE A N 1
ATOM 3533 C CA . ILE A 1 473 ? 20.972 12.286 -15.803 1.00 90.38 473 ILE A CA 1
ATOM 3534 C C . ILE A 1 473 ? 19.562 12.765 -16.160 1.00 90.38 473 ILE A C 1
ATOM 3536 O O . ILE A 1 473 ? 18.650 12.647 -15.343 1.00 90.38 473 ILE A O 1
ATOM 3540 N N . ALA A 1 474 ? 19.377 13.244 -17.392 1.00 93.00 474 ALA A N 1
ATOM 3541 C CA . ALA A 1 474 ? 18.085 13.659 -17.925 1.00 93.00 474 ALA A CA 1
ATOM 3542 C C . ALA A 1 474 ? 17.041 12.539 -17.814 1.00 93.00 474 ALA A C 1
ATOM 3544 O O . ALA A 1 474 ? 15.967 12.740 -17.248 1.00 93.00 474 ALA A O 1
ATOM 3545 N N . LEU A 1 475 ? 17.394 11.326 -18.257 1.00 94.56 475 LEU A N 1
ATOM 3546 C CA . LEU A 1 475 ? 16.542 10.148 -18.123 1.00 94.56 475 LEU A CA 1
ATOM 3547 C C . LEU A 1 475 ? 16.181 9.868 -16.659 1.00 94.56 475 LEU A C 1
ATOM 3549 O O . LEU A 1 475 ? 15.019 9.610 -16.361 1.00 94.56 475 LEU A O 1
ATOM 3553 N N . PHE A 1 476 ? 17.139 9.894 -15.729 1.00 92.12 476 PHE A N 1
ATOM 3554 C CA . PHE A 1 476 ? 16.854 9.565 -14.329 1.00 92.12 476 PHE A CA 1
ATOM 3555 C C . PHE A 1 476 ? 15.994 10.619 -13.627 1.00 92.12 476 PHE A C 1
ATOM 3557 O O . PHE A 1 476 ? 15.096 10.233 -12.872 1.00 92.12 476 PHE A O 1
ATOM 3564 N N . ARG A 1 477 ? 16.186 11.911 -13.928 1.00 92.69 477 ARG A N 1
ATOM 3565 C CA . ARG A 1 477 ? 15.292 12.993 -13.479 1.00 92.69 477 ARG A CA 1
ATOM 3566 C C . ARG A 1 477 ? 13.880 12.810 -14.031 1.00 92.69 477 ARG A C 1
ATOM 3568 O O . ARG A 1 477 ? 12.922 12.809 -13.259 1.00 92.69 477 ARG A O 1
ATOM 3575 N N . TYR A 1 478 ? 13.759 12.509 -15.323 1.00 94.75 478 TYR A N 1
ATOM 3576 C CA . TYR A 1 478 ? 12.473 12.238 -15.964 1.00 94.75 478 TYR A CA 1
ATOM 3577 C C . TYR A 1 478 ? 11.749 11.032 -15.343 1.00 94.75 478 TYR A C 1
ATOM 3579 O O . TYR A 1 478 ? 10.579 11.104 -14.967 1.00 94.75 478 TYR A O 1
ATOM 3587 N N . LEU A 1 479 ? 12.457 9.912 -15.151 1.00 93.06 479 LEU A N 1
ATOM 3588 C CA . LEU A 1 479 ? 11.910 8.718 -14.499 1.00 93.06 479 LEU A CA 1
ATOM 3589 C C . LEU A 1 479 ? 11.519 8.988 -13.041 1.00 93.06 479 LEU A C 1
ATOM 3591 O O . LEU A 1 479 ? 10.557 8.408 -12.539 1.00 93.06 479 LEU A O 1
ATOM 3595 N N . ARG A 1 480 ? 12.261 9.839 -12.328 1.00 91.31 480 ARG A N 1
ATOM 3596 C CA . ARG A 1 480 ? 11.903 10.272 -10.975 1.00 91.31 480 ARG A CA 1
ATOM 3597 C C . ARG A 1 480 ? 10.593 11.065 -10.983 1.00 91.31 480 ARG A C 1
ATOM 3599 O O . ARG A 1 480 ? 9.693 10.696 -10.232 1.00 91.31 480 ARG A O 1
ATOM 3606 N N . ALA A 1 481 ? 10.455 12.058 -11.861 1.00 92.31 481 ALA A N 1
ATOM 3607 C CA . ALA A 1 481 ? 9.230 12.846 -11.996 1.00 92.31 481 ALA A CA 1
ATOM 3608 C C . ALA A 1 481 ? 8.017 11.964 -12.343 1.00 92.31 481 ALA A C 1
ATOM 3610 O O . ALA A 1 481 ? 6.972 12.049 -11.696 1.00 92.31 481 ALA A O 1
ATOM 3611 N N . ARG A 1 482 ? 8.171 11.025 -13.289 1.00 92.44 482 ARG A N 1
ATOM 3612 C CA . ARG A 1 482 ? 7.111 10.064 -13.641 1.00 92.44 482 ARG A CA 1
ATOM 3613 C C . ARG A 1 482 ? 6.676 9.185 -12.466 1.00 92.44 482 ARG A C 1
ATOM 3615 O O . ARG A 1 482 ? 5.483 8.928 -12.309 1.00 92.44 482 ARG A O 1
ATOM 3622 N N . ARG A 1 483 ? 7.608 8.747 -11.610 1.00 90.25 483 ARG A N 1
ATOM 3623 C CA . ARG A 1 483 ? 7.272 7.979 -10.393 1.00 90.25 483 ARG A CA 1
ATOM 3624 C C . ARG A 1 483 ? 6.466 8.806 -9.397 1.00 90.25 483 ARG A C 1
ATOM 3626 O O . ARG A 1 483 ? 5.476 8.300 -8.871 1.00 90.25 483 ARG A O 1
ATOM 3633 N N . GLU A 1 484 ? 6.861 10.058 -9.169 1.00 89.38 484 GLU A N 1
ATOM 3634 C CA . GLU A 1 484 ? 6.153 10.971 -8.262 1.00 89.38 484 GLU A CA 1
ATOM 3635 C C . GLU A 1 484 ? 4.732 11.257 -8.769 1.00 89.38 484 GLU A C 1
ATOM 3637 O O . GLU A 1 484 ? 3.775 11.142 -8.002 1.00 89.38 484 GLU A O 1
ATOM 3642 N N . LEU A 1 485 ? 4.566 11.497 -10.076 1.00 90.38 485 LEU A N 1
ATOM 3643 C CA . LEU A 1 485 ? 3.252 11.618 -10.725 1.00 90.38 485 LEU A CA 1
ATOM 3644 C C . LEU A 1 485 ? 2.415 10.339 -10.581 1.00 90.38 485 LEU A C 1
ATOM 3646 O O . LEU A 1 485 ? 1.205 10.390 -10.358 1.00 90.38 485 LEU A O 1
ATOM 3650 N N . ALA A 1 486 ? 3.064 9.177 -10.639 1.00 86.69 486 ALA A N 1
ATOM 3651 C CA . ALA A 1 486 ? 2.454 7.883 -10.365 1.00 86.69 486 ALA A CA 1
ATOM 3652 C C . ALA A 1 486 ? 2.309 7.580 -8.859 1.00 86.69 486 ALA A C 1
ATOM 3654 O O . ALA A 1 486 ? 2.068 6.424 -8.495 1.00 86.69 486 ALA A O 1
ATOM 3655 N N . GLY A 1 487 ? 2.411 8.587 -7.983 1.00 84.25 487 GLY A N 1
ATOM 3656 C CA . GLY A 1 487 ? 2.135 8.516 -6.545 1.00 84.25 487 GLY A CA 1
ATOM 3657 C C . GLY A 1 487 ? 3.138 7.705 -5.727 1.00 84.25 487 GLY A C 1
ATOM 3658 O O . GLY A 1 487 ? 2.821 7.332 -4.596 1.00 84.25 487 GLY A O 1
ATOM 3659 N N . LEU A 1 488 ? 4.316 7.406 -6.284 1.00 86.31 488 LEU A N 1
ATOM 3660 C CA . LEU A 1 488 ? 5.383 6.688 -5.595 1.00 86.31 488 LEU A CA 1
ATOM 3661 C C . LEU A 1 488 ? 6.506 7.674 -5.219 1.00 86.31 488 LEU A C 1
ATOM 3663 O O . LEU A 1 488 ? 7.152 8.208 -6.123 1.00 86.31 488 LEU A O 1
ATOM 3667 N N . PRO A 1 489 ? 6.758 7.934 -3.919 1.00 85.94 489 PRO A N 1
ATOM 3668 C CA . PRO A 1 489 ? 7.693 8.975 -3.485 1.00 85.94 489 PRO A CA 1
ATOM 3669 C C . PRO A 1 489 ? 9.120 8.709 -3.956 1.00 85.94 489 PRO A C 1
ATOM 3671 O O . PRO A 1 489 ? 9.728 7.756 -3.489 1.00 85.94 489 PRO A O 1
ATOM 3674 N N . ALA A 1 490 ? 9.680 9.559 -4.818 1.00 86.12 490 ALA A N 1
ATOM 3675 C CA . ALA A 1 490 ? 11.006 9.355 -5.408 1.00 86.12 490 ALA A CA 1
ATOM 3676 C C . ALA A 1 490 ? 12.014 10.470 -5.074 1.00 86.12 490 ALA A C 1
ATOM 3678 O O . ALA A 1 490 ? 13.110 10.500 -5.632 1.00 86.12 490 ALA A O 1
ATOM 3679 N N . GLU A 1 491 ? 11.681 11.345 -4.121 1.00 79.81 491 GLU A N 1
ATOM 3680 C CA . GLU A 1 491 ? 12.423 12.578 -3.833 1.00 79.81 491 GLU A CA 1
ATOM 3681 C C . GLU A 1 491 ? 13.897 12.364 -3.455 1.00 79.81 491 GLU A C 1
ATOM 3683 O O . GLU A 1 491 ? 14.742 13.242 -3.633 1.00 79.81 491 GLU A O 1
ATOM 3688 N N . ARG A 1 492 ? 14.209 11.194 -2.892 1.00 80.00 492 ARG A N 1
ATOM 3689 C CA . ARG A 1 492 ? 15.556 10.844 -2.427 1.00 80.00 492 ARG A CA 1
ATOM 3690 C C . ARG A 1 492 ? 16.341 10.030 -3.447 1.00 80.00 492 ARG A C 1
ATOM 3692 O O . ARG A 1 492 ? 17.491 9.686 -3.168 1.00 80.00 492 ARG A O 1
ATOM 3699 N N . LEU A 1 493 ? 15.738 9.662 -4.580 1.00 82.19 493 LEU A N 1
ATOM 3700 C CA . LEU A 1 493 ? 16.450 8.938 -5.628 1.00 82.19 493 LEU A CA 1
ATOM 3701 C C . LEU A 1 493 ? 17.500 9.861 -6.263 1.00 82.19 493 LEU A C 1
ATOM 3703 O O . LEU A 1 493 ? 17.183 11.012 -6.572 1.00 82.19 493 LEU A O 1
ATOM 3707 N N . PRO A 1 494 ? 18.737 9.376 -6.444 1.00 83.50 494 PRO A N 1
ATOM 3708 C CA . PRO A 1 494 ? 19.787 10.175 -7.051 1.00 83.50 494 PRO A CA 1
ATOM 3709 C C . PRO A 1 494 ? 19.632 10.244 -8.578 1.00 83.50 494 PRO A C 1
ATOM 3711 O O . PRO A 1 494 ? 18.898 9.460 -9.176 1.00 83.50 494 PRO A O 1
ATOM 3714 N N . ASP A 1 495 ? 20.371 11.144 -9.223 1.00 85.94 495 ASP A N 1
ATOM 3715 C CA . ASP A 1 495 ? 20.350 11.338 -10.682 1.00 85.94 495 ASP A CA 1
ATOM 3716 C C . ASP A 1 495 ? 21.331 10.389 -11.406 1.00 85.94 495 ASP A C 1
ATOM 3718 O O . ASP A 1 495 ? 22.087 10.786 -12.292 1.00 85.94 495 ASP A O 1
ATOM 3722 N N . ASP A 1 496 ? 21.386 9.126 -10.986 1.00 85.50 496 ASP A N 1
ATOM 3723 C CA . ASP A 1 496 ? 22.337 8.130 -11.489 1.00 85.50 496 ASP A CA 1
ATOM 3724 C C . ASP A 1 496 ? 21.709 6.720 -11.572 1.00 85.50 496 ASP A C 1
ATOM 3726 O O . ASP A 1 496 ? 20.578 6.520 -11.113 1.00 85.50 496 ASP A O 1
ATOM 3730 N N . PRO A 1 497 ? 22.399 5.710 -12.147 1.00 83.75 497 PRO A N 1
ATOM 3731 C CA . PRO A 1 497 ? 21.835 4.377 -12.343 1.00 83.75 497 PRO A CA 1
ATOM 3732 C C . PRO A 1 497 ? 21.379 3.655 -11.071 1.00 83.75 497 PRO A C 1
ATOM 3734 O O . PRO A 1 497 ? 20.545 2.750 -11.161 1.00 83.75 497 PRO A O 1
ATOM 3737 N N . THR A 1 498 ? 21.873 4.033 -9.888 1.00 82.00 498 THR A N 1
ATOM 3738 C CA . THR A 1 498 ? 21.398 3.473 -8.612 1.00 82.00 498 THR A CA 1
ATOM 3739 C C . THR A 1 498 ? 19.928 3.822 -8.347 1.00 82.00 498 THR A C 1
ATOM 3741 O O . THR A 1 498 ? 19.238 3.073 -7.653 1.00 82.00 498 THR A O 1
ATOM 3744 N N . SER A 1 499 ? 19.398 4.879 -8.976 1.00 82.88 499 SER A N 1
ATOM 3745 C CA . SER A 1 499 ? 17.979 5.264 -8.918 1.00 82.88 499 SER A CA 1
ATOM 3746 C C . SER A 1 499 ? 17.025 4.183 -9.430 1.00 82.88 499 SER A C 1
ATOM 3748 O O . SER A 1 499 ? 15.897 4.073 -8.949 1.00 82.88 499 SER A O 1
ATOM 3750 N N . LEU A 1 500 ? 17.474 3.339 -10.366 1.00 83.50 500 LEU A N 1
ATOM 3751 C CA . LEU A 1 500 ? 16.696 2.208 -10.884 1.00 83.50 500 LEU A CA 1
ATOM 3752 C C . LEU A 1 500 ? 16.583 1.062 -9.883 1.00 83.50 500 LEU A C 1
ATOM 3754 O O . LEU A 1 500 ? 15.691 0.225 -10.011 1.00 83.50 500 LEU A O 1
ATOM 3758 N N . LEU A 1 501 ? 17.513 0.994 -8.933 1.00 79.38 501 LEU A N 1
ATOM 3759 C CA . LEU A 1 501 ? 17.605 -0.079 -7.950 1.00 79.38 501 LEU A CA 1
ATOM 3760 C C . LEU A 1 501 ? 17.120 0.351 -6.565 1.00 79.38 501 LEU A C 1
ATOM 3762 O O . LEU A 1 501 ? 17.073 -0.503 -5.687 1.00 79.38 501 LEU A O 1
ATOM 3766 N N . GLY A 1 502 ? 16.757 1.633 -6.409 1.00 64.12 502 GLY A N 1
ATOM 3767 C CA . GLY A 1 502 ? 16.207 2.300 -5.227 1.00 64.12 502 GLY A CA 1
ATOM 3768 C C . GLY A 1 502 ? 16.873 1.918 -3.909 1.00 64.12 502 GLY A C 1
ATOM 3769 O O . GLY A 1 502 ? 16.551 0.913 -3.290 1.00 64.12 502 GLY A O 1
ATOM 3770 N N . ASN A 1 503 ? 17.777 2.763 -3.429 1.00 62.47 503 ASN A N 1
ATOM 3771 C CA . ASN A 1 503 ? 18.453 2.566 -2.145 1.00 62.47 503 ASN A CA 1
ATOM 3772 C C . ASN A 1 503 ? 18.078 3.615 -1.081 1.00 62.47 503 ASN A C 1
ATOM 3774 O O . ASN A 1 503 ? 18.551 3.506 0.041 1.00 62.47 503 ASN A O 1
ATOM 3778 N N . SER A 1 504 ? 17.251 4.615 -1.408 1.00 64.25 504 SER A N 1
ATOM 3779 C CA . SER A 1 504 ? 17.067 5.798 -0.548 1.00 64.25 504 SER A CA 1
ATOM 3780 C C . SER A 1 504 ? 15.618 6.254 -0.343 1.00 64.25 504 SER A C 1
ATOM 3782 O O . SER A 1 504 ? 15.345 7.032 0.577 1.00 64.25 504 SER A O 1
ATOM 3784 N N . SER A 1 505 ? 14.682 5.795 -1.179 1.00 75.31 505 SER A N 1
ATOM 3785 C CA . SER A 1 505 ? 13.265 6.174 -1.104 1.00 75.31 505 SER A CA 1
ATOM 3786 C C . SER A 1 505 ? 12.432 5.062 -0.475 1.00 75.31 505 SER A C 1
ATOM 3788 O O . SER A 1 505 ? 12.708 3.876 -0.666 1.00 75.31 505 SER A O 1
ATOM 3790 N N . ARG A 1 506 ? 11.415 5.445 0.300 1.00 81.75 506 ARG A N 1
ATOM 3791 C CA . ARG A 1 506 ? 10.530 4.518 1.010 1.00 81.75 506 ARG A CA 1
ATOM 3792 C C . ARG A 1 506 ? 9.080 4.852 0.693 1.00 81.75 506 ARG A C 1
ATOM 3794 O O . ARG A 1 506 ? 8.747 6.022 0.534 1.00 81.75 506 ARG A O 1
ATOM 3801 N N . ALA A 1 507 ? 8.242 3.827 0.622 1.00 82.50 507 ALA A N 1
ATOM 3802 C CA . ALA A 1 507 ? 6.818 3.973 0.354 1.00 82.50 507 ALA A CA 1
ATOM 3803 C C . ALA A 1 507 ? 6.007 2.937 1.134 1.00 82.50 507 ALA A C 1
ATOM 3805 O O . ALA A 1 507 ? 6.521 1.872 1.485 1.00 82.50 507 ALA A O 1
ATOM 3806 N N . THR A 1 508 ? 4.749 3.255 1.412 1.00 85.19 508 THR A N 1
ATOM 3807 C CA . THR A 1 508 ? 3.811 2.350 2.089 1.00 85.19 508 THR A CA 1
ATOM 3808 C C . THR A 1 508 ? 3.325 1.259 1.132 1.00 85.19 508 THR A C 1
ATOM 3810 O O . THR A 1 508 ? 3.421 1.409 -0.093 1.00 85.19 508 THR A O 1
ATOM 3813 N N . ALA A 1 509 ? 2.776 0.159 1.657 1.00 87.31 509 ALA A N 1
ATOM 3814 C CA . ALA A 1 509 ? 2.227 -0.899 0.805 1.00 87.31 509 ALA A CA 1
ATOM 3815 C C . ALA A 1 509 ? 1.082 -0.377 -0.086 1.00 87.31 509 ALA A C 1
ATOM 3817 O O . ALA A 1 509 ? 0.965 -0.782 -1.241 1.00 87.31 509 ALA A O 1
ATOM 3818 N N . GLU A 1 510 ? 0.293 0.577 0.411 1.00 86.00 510 GLU A N 1
ATOM 3819 C CA . GLU A 1 510 ? -0.761 1.255 -0.340 1.00 86.00 510 GLU A CA 1
ATOM 3820 C C . GLU A 1 510 ? -0.209 2.103 -1.497 1.00 86.00 510 GLU A C 1
ATOM 3822 O O . GLU A 1 510 ? -0.704 1.994 -2.618 1.00 86.00 510 GLU A O 1
ATOM 3827 N N . GLN A 1 511 ? 0.840 2.903 -1.262 1.00 87.69 511 GLN A N 1
ATOM 3828 C CA . GLN A 1 511 ? 1.487 3.698 -2.318 1.00 87.69 511 GLN A CA 1
ATOM 3829 C C . GLN A 1 511 ? 2.078 2.798 -3.406 1.00 87.69 511 GLN A C 1
ATOM 3831 O O . GLN A 1 511 ? 1.886 3.042 -4.599 1.00 87.69 511 GLN A O 1
ATOM 3836 N N . ILE A 1 512 ? 2.745 1.714 -2.998 1.00 90.19 512 ILE A N 1
ATOM 3837 C CA . ILE A 1 512 ? 3.280 0.705 -3.918 1.00 90.19 512 ILE A CA 1
ATOM 3838 C C . ILE A 1 512 ? 2.145 0.041 -4.700 1.00 90.19 512 ILE A C 1
ATOM 3840 O O . ILE A 1 512 ? 2.262 -0.140 -5.908 1.00 90.19 512 ILE A O 1
ATOM 3844 N N . GLY A 1 513 ? 1.039 -0.302 -4.043 1.00 91.50 513 GLY A N 1
ATOM 3845 C CA . GLY A 1 513 ? -0.111 -0.928 -4.686 1.00 91.50 513 GLY A CA 1
ATOM 3846 C C . GLY A 1 513 ? -0.799 -0.020 -5.694 1.00 91.50 513 GLY A C 1
ATOM 3847 O O . GLY A 1 513 ? -1.078 -0.464 -6.802 1.00 91.50 513 GLY A O 1
ATOM 3848 N N . GLY A 1 514 ? -0.996 1.258 -5.363 1.00 90.44 514 GLY A N 1
ATOM 3849 C CA . GLY A 1 514 ? -1.524 2.253 -6.298 1.00 90.44 514 GLY A CA 1
ATOM 3850 C C . GLY A 1 514 ? -0.600 2.477 -7.500 1.00 90.44 514 GLY A C 1
ATOM 3851 O O . GLY A 1 514 ? -1.069 2.548 -8.637 1.00 90.44 514 GLY A O 1
ATOM 3852 N N . TYR A 1 515 ? 0.717 2.520 -7.273 1.00 92.56 515 TYR A N 1
ATOM 3853 C CA . TYR A 1 515 ? 1.711 2.571 -8.348 1.00 92.56 515 TYR A CA 1
ATOM 3854 C C . TYR A 1 515 ? 1.621 1.341 -9.261 1.00 92.56 515 TYR A C 1
ATOM 3856 O O . TYR A 1 515 ? 1.459 1.475 -10.472 1.00 92.56 515 TYR A O 1
ATOM 3864 N N . LEU A 1 516 ? 1.662 0.137 -8.686 1.00 94.69 516 LEU A N 1
ATOM 3865 C CA . LEU A 1 516 ? 1.574 -1.111 -9.442 1.00 94.69 516 LEU A CA 1
ATOM 3866 C C . LEU A 1 516 ? 0.237 -1.250 -10.170 1.00 94.69 516 LEU A C 1
ATOM 3868 O O . LEU A 1 516 ? 0.223 -1.745 -11.291 1.00 94.69 516 LEU A O 1
ATOM 3872 N N . HIS A 1 517 ? -0.865 -0.776 -9.590 1.00 93.88 517 HIS A N 1
ATOM 3873 C CA . HIS A 1 517 ? -2.157 -0.766 -10.267 1.00 93.88 517 HIS A CA 1
ATOM 3874 C C . HIS A 1 517 ? -2.091 0.054 -11.555 1.00 93.88 517 HIS A C 1
ATOM 3876 O O . HIS A 1 517 ? -2.515 -0.426 -12.600 1.00 93.88 517 HIS A O 1
ATOM 3882 N N . ARG A 1 518 ? -1.518 1.263 -11.509 1.00 92.56 518 ARG A N 1
ATOM 3883 C CA . ARG A 1 518 ? -1.347 2.108 -12.703 1.00 92.56 518 ARG A CA 1
ATOM 3884 C C . ARG A 1 518 ? -0.432 1.483 -13.754 1.00 92.56 518 ARG A C 1
ATOM 3886 O O . ARG A 1 518 ? -0.649 1.699 -14.937 1.00 92.56 518 ARG A O 1
ATOM 3893 N N . LYS A 1 519 ? 0.605 0.755 -13.330 1.00 93.69 519 LYS A N 1
ATOM 3894 C CA . LYS A 1 519 ? 1.618 0.207 -14.246 1.00 93.69 519 LYS A CA 1
ATOM 3895 C C . LYS A 1 519 ? 1.262 -1.153 -14.831 1.00 93.69 519 LYS A C 1
ATOM 3897 O O . LYS A 1 519 ? 1.686 -1.450 -15.940 1.00 93.69 519 LYS A O 1
ATOM 3902 N N . LEU A 1 520 ? 0.533 -1.995 -14.102 1.00 95.62 520 LEU A N 1
ATOM 3903 C CA . LEU A 1 520 ? 0.267 -3.381 -14.504 1.00 95.62 520 LEU A CA 1
ATOM 3904 C C . LEU A 1 520 ? -1.093 -3.575 -15.174 1.00 95.62 520 LEU A C 1
ATOM 3906 O O . LEU A 1 520 ? -1.257 -4.538 -15.918 1.00 95.62 520 LEU A O 1
ATOM 3910 N N . LEU A 1 521 ? -2.067 -2.711 -14.897 1.00 95.69 521 LEU A N 1
ATOM 3911 C CA . LEU A 1 521 ? -3.446 -2.863 -15.354 1.00 95.69 521 LEU A CA 1
ATOM 3912 C C . LEU A 1 521 ? -3.815 -1.748 -16.329 1.00 95.69 521 LEU A C 1
ATOM 3914 O O . LEU A 1 521 ? -3.275 -0.643 -16.258 1.00 95.69 521 LEU A O 1
ATOM 3918 N N . ALA A 1 522 ? -4.753 -2.039 -17.224 1.00 93.62 522 ALA A N 1
ATOM 3919 C CA . ALA A 1 522 ? -5.357 -1.033 -18.080 1.00 93.62 522 ALA A CA 1
ATOM 3920 C C . ALA A 1 522 ? -6.109 0.020 -17.240 1.00 93.62 522 ALA A C 1
ATOM 3922 O O . ALA A 1 522 ? -6.658 -0.263 -16.172 1.00 93.62 522 ALA A O 1
ATOM 3923 N N . ALA A 1 523 ? -6.135 1.262 -17.728 1.00 88.88 523 ALA A N 1
ATOM 3924 C CA . ALA A 1 523 ? -6.750 2.388 -17.019 1.00 88.88 523 ALA A CA 1
ATOM 3925 C C . ALA A 1 523 ? -8.293 2.389 -17.069 1.00 88.88 523 ALA A C 1
ATOM 3927 O O . ALA A 1 523 ? -8.925 3.224 -16.427 1.00 88.88 523 ALA A O 1
ATOM 3928 N N . ASP A 1 524 ? -8.901 1.460 -17.808 1.00 89.31 524 ASP A N 1
ATOM 3929 C CA . ASP A 1 524 ? -10.350 1.349 -18.014 1.00 89.31 524 ASP A CA 1
ATOM 3930 C C . ASP A 1 524 ? -11.097 0.669 -16.849 1.00 89.31 524 ASP A C 1
ATOM 3932 O O . ASP A 1 524 ? -12.321 0.552 -16.877 1.00 89.31 524 ASP A O 1
ATOM 3936 N N . GLY A 1 525 ? -10.373 0.222 -15.816 1.00 85.94 525 GLY A N 1
ATOM 3937 C CA . GLY A 1 525 ? -10.944 -0.466 -14.657 1.00 85.94 525 GLY A CA 1
ATOM 3938 C C . GLY A 1 525 ? -11.346 -1.919 -14.927 1.00 85.94 525 GLY A C 1
ATOM 3939 O O . GLY A 1 525 ? -11.936 -2.551 -14.050 1.00 85.94 525 GLY A O 1
ATOM 3940 N N . SER A 1 526 ? -11.022 -2.459 -16.104 1.00 92.50 526 SER A N 1
ATOM 3941 C CA . SER A 1 526 ? -11.241 -3.861 -16.449 1.00 92.50 526 SER A CA 1
ATOM 3942 C C . SER A 1 526 ? -10.148 -4.768 -15.869 1.00 92.50 526 SER A C 1
ATOM 3944 O O . SER A 1 526 ? -9.086 -4.322 -15.434 1.00 92.50 526 SER A O 1
ATOM 3946 N N . CYS A 1 527 ? -10.374 -6.082 -15.900 1.00 95.44 527 CYS A N 1
ATOM 3947 C CA . CYS A 1 527 ? -9.352 -7.084 -15.579 1.00 95.44 527 CYS A CA 1
ATOM 3948 C C . CYS A 1 527 ? -8.337 -7.301 -16.718 1.00 95.44 527 CYS A C 1
ATOM 3950 O O . CYS A 1 527 ? -7.884 -8.427 -16.918 1.00 95.44 527 CYS A O 1
ATOM 3952 N N . THR A 1 528 ? -7.983 -6.255 -17.462 1.00 96.62 528 THR A N 1
ATOM 3953 C CA . THR A 1 528 ? -7.033 -6.319 -18.580 1.00 96.62 528 THR A CA 1
ATOM 3954 C C . THR A 1 528 ? -5.671 -5.793 -18.147 1.00 96.62 528 THR A C 1
ATOM 3956 O O . THR A 1 528 ? -5.567 -4.791 -17.436 1.00 96.62 528 THR A O 1
ATOM 3959 N N . LEU A 1 529 ? -4.607 -6.481 -18.553 1.00 97.56 529 LEU A N 1
ATOM 3960 C CA . LEU A 1 529 ? -3.237 -6.033 -18.322 1.00 97.56 529 LEU A CA 1
ATOM 3961 C C . LEU A 1 529 ? -2.878 -4.862 -19.244 1.00 97.56 529 LEU A C 1
ATOM 3963 O O . LEU A 1 529 ? -3.275 -4.833 -20.406 1.00 97.56 529 LEU A O 1
ATOM 3967 N N . SER A 1 530 ? -2.072 -3.927 -18.738 1.00 97.00 530 SER A N 1
ATOM 3968 C CA . SER A 1 530 ? -1.352 -2.980 -19.597 1.00 97.00 530 SER A CA 1
ATOM 3969 C C . SER A 1 530 ? -0.310 -3.724 -20.440 1.00 97.00 530 SER A C 1
ATOM 3971 O O . SER A 1 530 ? 0.054 -4.858 -20.124 1.00 97.00 530 SER A O 1
ATOM 3973 N N . ASP A 1 531 ? 0.253 -3.081 -21.462 1.00 97.56 531 ASP A N 1
ATOM 3974 C CA . ASP A 1 531 ? 1.338 -3.680 -22.250 1.00 97.56 531 ASP A CA 1
ATOM 3975 C C . ASP A 1 531 ? 2.553 -4.051 -21.380 1.00 97.56 531 ASP A C 1
ATOM 3977 O O . ASP A 1 531 ? 3.090 -5.159 -21.474 1.00 97.56 531 ASP A O 1
ATOM 3981 N N . THR A 1 532 ? 2.934 -3.167 -20.453 1.00 96.88 532 THR A N 1
ATOM 3982 C CA . THR A 1 532 ? 3.982 -3.419 -19.452 1.00 96.88 532 THR A CA 1
ATOM 3983 C C . THR A 1 532 ? 3.617 -4.602 -18.547 1.00 96.88 532 THR A C 1
ATOM 3985 O O . THR A 1 532 ? 4.440 -5.489 -18.303 1.00 96.88 532 THR A O 1
ATOM 3988 N N . GLY A 1 533 ? 2.374 -4.654 -18.061 1.00 96.94 533 GLY A N 1
ATOM 3989 C CA . GLY A 1 533 ? 1.868 -5.750 -17.237 1.00 96.94 533 GLY A CA 1
ATOM 3990 C C . GLY A 1 533 ? 1.849 -7.088 -17.978 1.00 96.94 533 GLY A C 1
ATOM 3991 O O . GLY A 1 533 ? 2.238 -8.109 -17.408 1.00 96.94 533 GLY A O 1
ATOM 3992 N N . ALA A 1 534 ? 1.468 -7.084 -19.253 1.00 97.62 534 ALA A N 1
ATOM 3993 C CA . ALA A 1 534 ? 1.417 -8.254 -20.118 1.00 97.62 534 ALA A CA 1
ATOM 3994 C C . ALA A 1 534 ? 2.809 -8.850 -20.353 1.00 97.62 534 ALA A C 1
ATOM 3996 O O . ALA A 1 534 ? 2.987 -10.057 -20.182 1.00 97.62 534 ALA A O 1
ATOM 3997 N N . LEU A 1 535 ? 3.824 -8.021 -20.626 1.00 96.88 535 LEU A N 1
ATOM 3998 C CA . LEU A 1 535 ? 5.212 -8.489 -20.733 1.00 96.88 535 LEU A CA 1
ATOM 3999 C C . LEU A 1 535 ? 5.679 -9.194 -19.447 1.00 96.88 535 LEU A C 1
ATOM 4001 O O . LEU A 1 535 ? 6.248 -10.289 -19.492 1.00 96.88 535 LEU A O 1
ATOM 4005 N N . LEU A 1 536 ? 5.369 -8.634 -18.274 1.00 96.81 536 LEU A N 1
ATOM 4006 C CA . LEU A 1 536 ? 5.698 -9.276 -16.997 1.00 96.81 536 LEU A CA 1
ATOM 4007 C C . LEU A 1 536 ? 4.902 -10.568 -16.764 1.00 96.81 536 LEU A C 1
ATOM 4009 O O . LEU A 1 536 ? 5.458 -11.542 -16.245 1.00 96.81 536 LEU A O 1
ATOM 4013 N N . ALA A 1 537 ? 3.628 -10.608 -17.161 1.00 96.69 537 ALA A N 1
ATOM 4014 C CA . ALA A 1 537 ? 2.784 -11.796 -17.061 1.00 96.69 537 ALA A CA 1
ATOM 4015 C C . ALA A 1 537 ? 3.289 -12.948 -17.945 1.00 96.69 537 ALA A C 1
ATOM 4017 O O . ALA A 1 537 ? 3.275 -14.104 -17.507 1.00 96.69 537 ALA A O 1
ATOM 4018 N N . LEU A 1 538 ? 3.808 -12.654 -19.142 1.00 95.25 538 LEU A N 1
ATOM 4019 C CA . LEU A 1 538 ? 4.449 -13.642 -20.019 1.00 95.25 538 LEU A CA 1
ATOM 4020 C C . LEU A 1 538 ? 5.693 -14.260 -19.358 1.00 95.25 538 LEU A C 1
ATOM 4022 O O . LEU A 1 538 ? 5.965 -15.451 -19.514 1.00 95.25 538 LEU A O 1
ATOM 4026 N N . HIS A 1 539 ? 6.413 -13.490 -18.538 1.00 95.00 539 HIS A N 1
ATOM 4027 C CA . HIS A 1 539 ? 7.574 -13.970 -17.787 1.00 95.00 539 HIS A CA 1
ATOM 4028 C C . HIS A 1 539 ? 7.253 -14.525 -16.390 1.00 95.00 539 HIS A C 1
ATOM 4030 O O . HIS A 1 539 ? 8.173 -14.972 -15.699 1.00 95.00 539 HIS A O 1
ATOM 4036 N N . ARG A 1 540 ? 5.982 -14.598 -15.960 1.00 94.50 540 ARG A N 1
ATOM 4037 C CA . ARG A 1 540 ? 5.605 -15.006 -14.585 1.00 94.50 540 ARG A CA 1
ATOM 4038 C C . ARG A 1 540 ? 6.166 -16.365 -14.153 1.00 94.50 540 ARG A C 1
ATOM 4040 O O . ARG A 1 540 ? 6.476 -16.554 -12.980 1.00 94.50 540 ARG A O 1
ATOM 4047 N N . ARG A 1 541 ? 6.333 -17.302 -15.096 1.00 93.81 541 ARG A N 1
ATOM 4048 C CA . ARG A 1 541 ? 6.859 -18.661 -14.854 1.00 93.81 541 ARG A CA 1
ATOM 4049 C C . ARG A 1 541 ? 8.392 -18.739 -14.826 1.00 93.81 541 ARG A C 1
ATOM 4051 O O . ARG A 1 541 ? 8.931 -19.693 -14.276 1.00 93.81 541 ARG A O 1
ATOM 4058 N N . ALA A 1 542 ? 9.091 -17.747 -15.377 1.00 90.31 542 ALA A N 1
ATOM 4059 C CA . ALA A 1 542 ? 10.558 -17.694 -15.440 1.00 90.31 542 ALA A CA 1
ATOM 4060 C C . ALA A 1 542 ? 11.169 -16.611 -14.525 1.00 90.31 542 ALA A C 1
ATOM 4062 O O . ALA A 1 542 ? 12.361 -16.653 -14.212 1.00 90.31 542 ALA A O 1
ATOM 4063 N N . GLY A 1 543 ? 10.356 -15.643 -14.096 1.00 89.94 543 GLY A N 1
ATOM 4064 C CA . GLY A 1 543 ? 10.734 -14.514 -13.253 1.00 89.94 543 GLY A CA 1
ATOM 4065 C C . GLY A 1 543 ? 10.741 -14.819 -11.756 1.00 89.94 543 GLY A C 1
ATOM 4066 O O . GLY A 1 543 ? 10.711 -15.969 -11.308 1.00 89.94 543 GLY A O 1
ATOM 4067 N N . THR A 1 544 ? 10.748 -13.756 -10.954 1.00 92.44 544 THR A N 1
ATOM 4068 C CA . THR A 1 544 ? 10.748 -13.862 -9.486 1.00 92.44 544 THR A CA 1
ATOM 4069 C C . THR A 1 544 ? 9.417 -14.350 -8.902 1.00 92.44 544 THR A C 1
ATOM 4071 O O . THR A 1 544 ? 9.382 -14.819 -7.766 1.00 92.44 544 THR A O 1
ATOM 4074 N N . LEU A 1 545 ? 8.337 -14.312 -9.689 1.00 95.31 545 LEU A N 1
ATOM 4075 C CA . LEU A 1 545 ? 7.004 -14.804 -9.324 1.00 95.31 545 LEU A CA 1
ATOM 4076 C C . LEU A 1 545 ? 6.795 -16.305 -9.599 1.00 95.31 545 LEU A C 1
ATOM 4078 O O . LEU A 1 545 ? 5.723 -16.835 -9.299 1.00 95.31 545 LEU A O 1
ATOM 4082 N N . ARG A 1 546 ? 7.810 -17.009 -10.128 1.00 95.25 546 ARG A N 1
ATOM 4083 C CA . ARG A 1 546 ? 7.701 -18.402 -10.606 1.00 95.25 546 ARG A CA 1
ATOM 4084 C C . ARG A 1 546 ? 7.090 -19.372 -9.601 1.00 95.25 546 ARG A C 1
ATOM 4086 O O . ARG A 1 546 ? 6.352 -20.269 -9.989 1.00 95.25 546 ARG A O 1
ATOM 4093 N N . TRP A 1 547 ? 7.380 -19.182 -8.313 1.00 95.12 547 TRP A N 1
ATOM 4094 C CA . TRP A 1 547 ? 6.875 -20.048 -7.251 1.00 95.12 547 TRP A CA 1
ATOM 4095 C C . TRP A 1 547 ? 5.345 -19.975 -7.158 1.00 95.12 547 TRP A C 1
ATOM 4097 O O . TRP A 1 547 ? 4.675 -21.006 -7.139 1.00 95.12 547 TRP A O 1
ATOM 4107 N N . LEU A 1 548 ? 4.783 -18.761 -7.195 1.00 95.94 548 LEU A N 1
ATOM 4108 C CA . LEU A 1 548 ? 3.334 -18.565 -7.171 1.00 95.94 548 LEU A CA 1
ATOM 4109 C C . LEU A 1 548 ? 2.695 -19.038 -8.482 1.00 95.94 548 LEU A C 1
ATOM 4111 O O . LEU A 1 548 ? 1.642 -19.668 -8.455 1.00 95.94 548 LEU A O 1
ATOM 4115 N N . ALA A 1 549 ? 3.363 -18.807 -9.617 1.00 95.00 549 ALA A N 1
ATOM 4116 C CA . ALA A 1 549 ? 2.890 -19.262 -10.923 1.00 95.00 549 ALA A CA 1
ATOM 4117 C C . ALA A 1 549 ? 2.831 -20.793 -11.021 1.00 95.00 549 ALA A C 1
ATOM 4119 O O . ALA A 1 549 ? 1.913 -21.331 -11.631 1.00 95.00 549 ALA A O 1
ATOM 4120 N N . TRP A 1 550 ? 3.768 -21.505 -10.390 1.00 95.06 550 TRP A N 1
ATOM 4121 C CA . 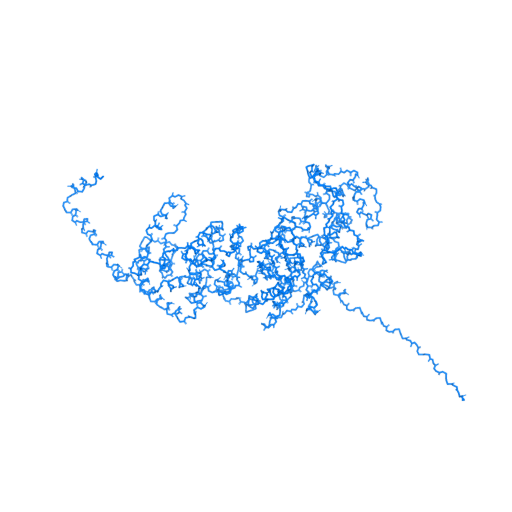TRP A 1 550 ? 3.723 -22.964 -10.295 1.00 95.06 550 TRP A CA 1
ATOM 4122 C C . TRP A 1 550 ? 2.571 -23.445 -9.409 1.00 95.06 550 TRP A C 1
ATOM 4124 O O . TRP A 1 550 ? 1.919 -24.440 -9.722 1.00 95.06 550 TRP A O 1
ATOM 4134 N N . ARG A 1 551 ? 2.269 -22.711 -8.330 1.00 96.12 551 ARG A N 1
ATOM 4135 C CA . ARG A 1 551 ? 1.153 -23.037 -7.438 1.00 96.12 551 ARG A CA 1
ATOM 4136 C C . ARG A 1 551 ? -0.220 -22.754 -8.061 1.00 96.12 551 ARG A C 1
ATOM 4138 O O . ARG A 1 551 ? -1.176 -23.475 -7.773 1.00 96.12 551 ARG A O 1
ATOM 4145 N N . TRP A 1 552 ? -0.288 -21.758 -8.942 1.00 94.81 552 TRP A N 1
ATOM 4146 C CA . TRP A 1 552 ? -1.484 -21.315 -9.659 1.00 94.81 552 TRP A CA 1
ATOM 4147 C C . TRP A 1 552 ? -1.272 -21.367 -11.184 1.00 94.81 552 TRP A C 1
ATOM 4149 O O . TRP A 1 552 ? -1.311 -20.335 -11.853 1.00 94.81 552 TRP A O 1
ATOM 4159 N N . PRO A 1 553 ? -1.075 -22.562 -11.778 1.00 90.44 553 PRO A N 1
ATOM 4160 C CA . PRO A 1 553 ? -0.583 -22.696 -13.155 1.00 90.44 553 PRO A CA 1
ATOM 4161 C C . PRO A 1 553 ? -1.553 -22.176 -14.218 1.00 90.44 553 PRO A C 1
ATOM 4163 O O . PRO A 1 553 ? -1.114 -21.770 -15.296 1.00 90.44 553 PRO A O 1
ATOM 4166 N N . LYS A 1 554 ? -2.856 -22.179 -13.914 1.00 90.19 554 LYS A N 1
ATOM 4167 C CA . LYS A 1 554 ? -3.925 -21.683 -14.794 1.00 90.19 554 LYS A CA 1
ATOM 4168 C C . LYS A 1 554 ? -4.166 -20.176 -14.669 1.00 90.19 554 LYS A C 1
ATOM 4170 O O . LYS A 1 554 ? -4.890 -19.624 -15.487 1.00 90.19 554 LYS A O 1
ATOM 4175 N N . LEU A 1 555 ? -3.601 -19.530 -13.648 1.00 93.38 555 LEU A N 1
ATOM 4176 C CA . LEU A 1 555 ? -3.811 -18.112 -13.390 1.00 93.38 555 LEU A CA 1
ATOM 4177 C C . LEU A 1 555 ? -2.821 -17.282 -14.219 1.00 93.38 555 LEU A C 1
ATOM 4179 O O . LEU A 1 555 ? -1.603 -17.488 -14.152 1.00 93.38 555 LEU A O 1
ATOM 4183 N N . VAL A 1 556 ? -3.344 -16.334 -14.992 1.00 95.81 556 VAL A N 1
ATOM 4184 C CA . VAL A 1 556 ? -2.552 -15.257 -15.596 1.00 95.81 556 VAL A CA 1
ATOM 4185 C C . VAL A 1 556 ? -2.588 -14.069 -14.645 1.00 95.81 556 VAL A C 1
ATOM 4187 O O . VAL A 1 556 ? -3.655 -13.555 -14.316 1.00 95.81 556 VAL A O 1
ATOM 4190 N N . PHE A 1 557 ? -1.414 -13.672 -14.168 1.00 97.06 557 PHE A N 1
ATOM 4191 C CA . PHE A 1 557 ? -1.224 -12.540 -13.270 1.00 97.06 557 PHE A CA 1
ATOM 4192 C C . PHE A 1 557 ? 0.110 -11.864 -13.586 1.00 97.06 557 PHE A C 1
ATOM 4194 O O . PHE A 1 557 ? 1.040 -12.510 -14.082 1.00 97.06 557 PHE A O 1
ATOM 4201 N N . ALA A 1 558 ? 0.205 -10.576 -13.273 1.00 97.00 558 ALA A N 1
ATOM 4202 C CA . ALA A 1 558 ? 1.424 -9.783 -13.402 1.00 97.00 558 ALA A CA 1
ATOM 4203 C C . ALA A 1 558 ? 1.865 -9.283 -12.030 1.00 97.00 558 ALA A C 1
ATOM 4205 O O . ALA A 1 558 ? 1.083 -9.265 -11.083 1.00 97.00 558 ALA A O 1
ATOM 4206 N N . GLY A 1 559 ? 3.117 -8.864 -11.893 1.00 95.44 559 GLY A N 1
ATOM 4207 C CA . GLY A 1 559 ? 3.592 -8.348 -10.620 1.00 95.44 559 GLY A CA 1
ATOM 4208 C C . GLY A 1 559 ? 5.085 -8.101 -10.588 1.00 95.44 559 GLY A C 1
ATOM 4209 O O . GLY A 1 559 ? 5.806 -8.337 -11.559 1.00 95.44 559 GLY A O 1
ATOM 4210 N N . LYS A 1 560 ? 5.559 -7.672 -9.422 1.00 94.25 560 LYS A N 1
ATOM 4211 C CA . LYS A 1 560 ? 6.974 -7.429 -9.177 1.00 94.25 560 LYS A CA 1
ATOM 4212 C C . LYS A 1 560 ? 7.340 -7.730 -7.730 1.00 94.25 560 LYS A C 1
ATOM 4214 O O . LYS A 1 560 ? 6.626 -7.375 -6.800 1.00 94.25 560 LYS A O 1
ATOM 4219 N N . THR A 1 561 ? 8.498 -8.356 -7.543 1.00 91.56 561 THR A N 1
ATOM 4220 C CA . THR A 1 561 ? 9.151 -8.485 -6.232 1.00 91.56 561 THR A CA 1
ATOM 4221 C C . THR A 1 561 ? 10.218 -7.411 -6.059 1.00 91.56 561 THR A C 1
ATOM 4223 O O . THR A 1 561 ? 10.861 -7.011 -7.039 1.00 91.56 561 THR A O 1
ATOM 4226 N N . GLY A 1 562 ? 10.475 -7.021 -4.813 1.00 86.75 562 GLY A N 1
ATOM 4227 C CA . GLY A 1 562 ? 11.611 -6.191 -4.440 1.00 86.75 562 GLY A CA 1
ATOM 4228 C C . GLY A 1 562 ? 12.277 -6.617 -3.146 1.00 86.75 562 GLY A C 1
ATOM 4229 O O . GLY A 1 562 ? 11.672 -7.251 -2.283 1.00 86.75 562 GLY A O 1
ATOM 4230 N N . SER A 1 563 ? 13.573 -6.348 -3.056 1.00 79.94 563 SER A N 1
ATOM 4231 C CA . SER A 1 563 ? 14.388 -6.626 -1.874 1.00 79.94 563 SER A CA 1
ATOM 4232 C C . SER A 1 563 ? 15.514 -5.607 -1.812 1.00 79.94 563 SER A C 1
ATOM 4234 O O . SER A 1 563 ? 16.150 -5.347 -2.833 1.00 79.94 563 SER A O 1
ATOM 4236 N N . SER A 1 564 ? 15.730 -5.028 -0.635 1.00 75.69 564 SER A N 1
ATOM 4237 C CA . SER A 1 564 ? 16.818 -4.095 -0.359 1.00 75.69 564 SER A CA 1
ATOM 4238 C C . SER A 1 564 ? 17.673 -4.666 0.774 1.00 75.69 564 SER A C 1
ATOM 4240 O O . SER A 1 564 ? 17.192 -4.711 1.909 1.00 75.69 564 SER A O 1
ATOM 4242 N N . PRO A 1 565 ? 18.918 -5.097 0.487 1.00 63.06 565 PRO A N 1
ATOM 4243 C CA . PRO A 1 565 ? 19.858 -5.561 1.508 1.00 63.06 565 PRO A CA 1
ATOM 4244 C C . PRO A 1 565 ? 20.351 -4.438 2.432 1.00 63.06 565 PRO A C 1
ATOM 4246 O O . PRO A 1 565 ? 20.921 -4.716 3.474 1.00 63.06 565 PRO A O 1
ATOM 4249 N N . HIS A 1 566 ? 20.186 -3.169 2.037 1.00 61.38 566 HIS A N 1
ATOM 4250 C CA . HIS A 1 566 ? 20.699 -2.017 2.788 1.00 61.38 566 HIS A CA 1
ATOM 4251 C C . HIS A 1 566 ? 19.712 -1.482 3.833 1.00 61.38 566 HIS A C 1
ATOM 4253 O O . HIS A 1 566 ? 20.131 -0.983 4.869 1.00 61.38 566 HIS A O 1
ATOM 4259 N N . ASP A 1 567 ? 18.409 -1.561 3.548 1.00 62.31 567 ASP A N 1
ATOM 4260 C CA . ASP A 1 567 ? 17.330 -1.077 4.427 1.00 62.31 567 ASP A CA 1
ATOM 4261 C C . ASP A 1 567 ? 16.560 -2.220 5.108 1.00 62.31 567 ASP A C 1
ATOM 4263 O O . ASP A 1 567 ? 15.518 -1.985 5.733 1.00 62.31 567 ASP A O 1
ATOM 4267 N N . ASP A 1 568 ? 17.033 -3.455 4.928 1.00 77.75 568 ASP A N 1
ATOM 4268 C CA . ASP A 1 568 ? 16.435 -4.667 5.469 1.00 77.75 568 ASP A CA 1
ATOM 4269 C C . ASP A 1 568 ? 14.935 -4.754 5.165 1.00 77.75 568 ASP A C 1
ATOM 4271 O O . ASP A 1 568 ? 14.085 -4.839 6.049 1.00 77.75 568 ASP A O 1
ATOM 4275 N N . SER A 1 569 ? 14.573 -4.676 3.883 1.00 85.69 569 SER A N 1
ATOM 4276 C CA . SER A 1 569 ? 13.169 -4.790 3.480 1.00 85.69 569 SER A CA 1
ATOM 4277 C C . SER A 1 569 ? 12.970 -5.676 2.264 1.00 85.69 569 SER A C 1
ATOM 4279 O O . SER A 1 569 ? 13.810 -5.765 1.365 1.00 85.69 569 SER A O 1
ATOM 4281 N N . ALA A 1 570 ? 11.817 -6.332 2.236 1.00 89.31 570 ALA A N 1
ATOM 4282 C CA . ALA A 1 570 ? 11.368 -7.119 1.106 1.00 89.31 570 ALA A CA 1
ATOM 4283 C C . ALA A 1 570 ? 9.904 -6.806 0.813 1.00 89.31 570 ALA A C 1
ATOM 4285 O O . ALA A 1 570 ? 9.126 -6.519 1.719 1.00 89.31 570 ALA A O 1
ATOM 4286 N N . LEU A 1 571 ? 9.524 -6.874 -0.457 1.00 92.19 571 LEU A N 1
ATOM 4287 C CA . LEU A 1 571 ? 8.151 -6.667 -0.891 1.00 92.19 571 LEU A CA 1
ATOM 4288 C C . LEU A 1 571 ? 7.802 -7.537 -2.088 1.00 92.19 571 LEU A C 1
ATOM 4290 O O . LEU A 1 571 ? 8.664 -7.968 -2.862 1.00 92.19 571 LEU A O 1
ATOM 4294 N N . VAL A 1 572 ? 6.508 -7.720 -2.289 1.00 94.44 572 VAL A N 1
ATOM 4295 C CA . VAL A 1 572 ? 5.934 -8.245 -3.517 1.00 94.44 572 VAL A CA 1
ATOM 4296 C C . VAL A 1 572 ? 4.595 -7.579 -3.777 1.00 94.44 572 VAL A C 1
ATOM 4298 O O . VAL A 1 572 ? 3.817 -7.364 -2.854 1.00 94.44 572 VAL A O 1
ATOM 4301 N N . GLY A 1 573 ? 4.318 -7.273 -5.038 1.00 95.25 573 GLY A N 1
ATOM 4302 C CA . GLY A 1 573 ? 2.985 -6.906 -5.485 1.00 95.25 573 GLY A CA 1
ATOM 4303 C C . GLY A 1 573 ? 2.571 -7.736 -6.689 1.00 95.25 573 GLY A C 1
ATOM 4304 O O . GLY A 1 573 ? 3.385 -7.943 -7.593 1.00 95.25 573 GLY A O 1
ATOM 4305 N N . ILE A 1 574 ? 1.331 -8.218 -6.699 1.00 97.00 574 ILE A N 1
ATOM 4306 C CA . ILE A 1 574 ? 0.732 -8.943 -7.825 1.00 97.00 574 ILE A CA 1
ATOM 4307 C C . ILE A 1 574 ? -0.630 -8.350 -8.174 1.00 97.00 574 ILE A C 1
ATOM 4309 O O . ILE A 1 574 ? -1.391 -7.994 -7.282 1.00 97.00 574 ILE A O 1
ATOM 4313 N N . ALA A 1 575 ? -0.944 -8.277 -9.460 1.00 97.31 575 ALA A N 1
ATOM 4314 C CA . ALA A 1 575 ? -2.262 -7.942 -9.972 1.00 97.31 575 ALA A CA 1
ATOM 4315 C C . ALA A 1 575 ? -3.019 -9.233 -10.310 1.00 97.31 575 ALA A C 1
ATOM 4317 O O . ALA A 1 575 ? -2.474 -10.106 -10.987 1.00 97.31 575 ALA A O 1
ATOM 4318 N N . VAL A 1 576 ? -4.267 -9.346 -9.866 1.00 96.19 576 VAL A N 1
ATOM 4319 C CA . VAL A 1 576 ? -5.181 -10.467 -10.132 1.00 96.19 576 VAL A CA 1
ATOM 4320 C C . VAL A 1 576 ? -6.577 -9.939 -10.466 1.00 96.19 576 VAL A C 1
ATOM 4322 O O . VAL A 1 576 ? -6.908 -8.805 -10.127 1.00 96.19 576 VAL A O 1
ATOM 4325 N N . CYS A 1 577 ? -7.410 -10.761 -11.105 1.00 95.31 577 CYS A N 1
ATOM 4326 C CA . CYS A 1 577 ? -8.833 -10.468 -11.242 1.00 95.31 577 CYS A CA 1
ATOM 4327 C C . CYS A 1 577 ? -9.602 -11.169 -10.116 1.00 95.31 577 CYS A C 1
ATOM 4329 O O . CYS A 1 577 ? -9.513 -12.391 -9.972 1.00 95.31 577 CYS A O 1
ATOM 4331 N N . LEU A 1 578 ? -10.339 -10.408 -9.312 1.00 93.25 578 LEU A N 1
ATOM 4332 C CA . LEU A 1 578 ? -11.157 -10.918 -8.218 1.00 93.25 578 LEU A CA 1
ATOM 4333 C C . LEU A 1 578 ? -12.610 -10.498 -8.414 1.00 93.25 578 LEU A C 1
ATOM 4335 O O . LEU A 1 578 ? -12.911 -9.309 -8.409 1.00 93.25 578 LEU A O 1
ATOM 4339 N N . ASP A 1 579 ? -13.511 -11.466 -8.569 1.00 90.88 579 ASP A N 1
ATOM 4340 C CA . ASP A 1 579 ? -14.937 -11.208 -8.811 1.00 90.88 579 ASP A CA 1
ATOM 4341 C C . ASP A 1 579 ? -15.162 -10.219 -9.976 1.00 90.88 579 ASP A C 1
ATOM 4343 O O . ASP A 1 579 ? -15.966 -9.298 -9.880 1.00 90.88 579 ASP A O 1
ATOM 4347 N N . ALA A 1 580 ? -14.411 -10.397 -11.072 1.00 90.00 580 ALA A N 1
ATOM 4348 C CA . ALA A 1 580 ? -14.395 -9.507 -12.241 1.00 90.00 580 ALA A CA 1
ATOM 4349 C C . ALA A 1 580 ? -13.902 -8.066 -11.975 1.00 90.00 580 ALA A C 1
ATOM 4351 O O . ALA A 1 580 ? -14.076 -7.192 -12.821 1.00 90.00 580 ALA A O 1
ATOM 4352 N N . ARG A 1 581 ? -13.254 -7.818 -10.831 1.00 90.88 581 ARG A N 1
ATOM 4353 C CA . ARG A 1 581 ? -12.619 -6.539 -10.486 1.00 90.88 581 ARG A CA 1
ATOM 4354 C C . ARG A 1 581 ? -11.095 -6.693 -10.484 1.00 90.88 581 ARG A C 1
ATOM 4356 O O . ARG A 1 581 ? -10.594 -7.670 -9.919 1.00 90.88 581 ARG A O 1
ATOM 4363 N N . PRO A 1 582 ? -10.328 -5.766 -11.080 1.00 94.25 582 PRO A N 1
ATOM 4364 C CA . PRO A 1 582 ? -8.879 -5.821 -10.989 1.00 94.25 582 PRO A CA 1
ATOM 4365 C C . PRO A 1 582 ? -8.435 -5.437 -9.573 1.00 94.25 582 PRO A C 1
ATOM 4367 O O . PRO A 1 582 ? -8.875 -4.431 -9.016 1.00 94.25 582 PRO A O 1
ATOM 4370 N N . VAL A 1 583 ? -7.568 -6.256 -8.981 1.00 94.38 583 VAL A N 1
ATOM 4371 C CA . VAL A 1 583 ? -7.046 -6.051 -7.628 1.00 94.38 583 VAL A CA 1
ATOM 4372 C C . VAL A 1 583 ? -5.538 -6.254 -7.622 1.00 94.38 583 VAL A C 1
ATOM 4374 O O . VAL A 1 583 ? -5.032 -7.264 -8.108 1.00 94.38 583 VAL A O 1
ATOM 4377 N N . VAL A 1 584 ? -4.809 -5.319 -7.022 1.00 96.50 584 VAL A N 1
ATOM 4378 C CA . VAL A 1 584 ? -3.384 -5.448 -6.724 1.00 96.50 584 VAL A CA 1
ATOM 4379 C C . VAL A 1 584 ? -3.200 -5.802 -5.257 1.00 96.50 584 VAL A C 1
ATOM 4381 O O . VAL A 1 584 ? -3.552 -5.029 -4.372 1.00 96.50 584 VAL A O 1
ATOM 4384 N N . LEU A 1 585 ? -2.620 -6.967 -4.997 1.00 96.38 585 LEU A N 1
ATOM 4385 C CA . LEU A 1 585 ? -2.227 -7.415 -3.667 1.00 96.38 585 LEU A CA 1
ATOM 4386 C C . LEU A 1 585 ? -0.762 -7.060 -3.447 1.00 96.38 585 LEU A C 1
ATOM 4388 O O . LEU A 1 585 ? 0.098 -7.532 -4.191 1.00 96.38 585 LEU A O 1
ATOM 4392 N N . VAL A 1 586 ? -0.476 -6.261 -2.426 1.00 94.56 586 VAL A N 1
ATOM 4393 C CA . VAL A 1 586 ? 0.878 -5.894 -2.018 1.00 94.56 586 VAL A CA 1
ATOM 4394 C C . VAL A 1 586 ? 1.147 -6.422 -0.628 1.00 94.56 586 VAL A C 1
ATOM 4396 O O . VAL A 1 586 ? 0.364 -6.225 0.295 1.00 94.56 586 VAL A O 1
ATOM 4399 N N . ALA A 1 587 ? 2.292 -7.068 -0.484 1.00 94.31 587 ALA A N 1
ATOM 4400 C CA . ALA A 1 587 ? 2.832 -7.479 0.788 1.00 94.31 587 ALA A CA 1
ATOM 4401 C C . ALA A 1 587 ? 4.254 -6.944 0.925 1.00 94.31 587 ALA A C 1
ATOM 4403 O O . ALA A 1 587 ? 5.014 -6.906 -0.045 1.00 94.31 587 ALA A O 1
ATOM 4404 N N . ALA A 1 588 ? 4.628 -6.558 2.133 1.00 91.69 588 ALA A N 1
ATOM 4405 C CA . ALA A 1 588 ? 5.981 -6.147 2.447 1.00 91.69 588 ALA A CA 1
ATOM 4406 C C . ALA A 1 588 ? 6.378 -6.637 3.837 1.00 91.69 588 ALA A C 1
ATOM 4408 O O . ALA A 1 588 ? 5.518 -6.937 4.662 1.00 91.69 588 ALA A O 1
ATOM 4409 N N . LEU A 1 589 ? 7.677 -6.730 4.098 1.00 89.12 589 LEU A N 1
ATOM 4410 C CA . LEU A 1 589 ? 8.217 -7.043 5.414 1.00 89.12 589 LEU A CA 1
ATOM 4411 C C . LEU A 1 589 ? 9.520 -6.293 5.692 1.00 89.12 589 LEU A C 1
ATOM 4413 O O . LEU A 1 589 ? 10.220 -5.868 4.767 1.00 89.12 589 LEU A O 1
ATOM 4417 N N . ARG A 1 590 ? 9.840 -6.176 6.981 1.00 85.38 590 ARG A N 1
ATOM 4418 C CA . ARG A 1 590 ? 11.122 -5.710 7.533 1.00 85.38 590 ARG A CA 1
ATOM 4419 C C . ARG A 1 590 ? 11.459 -6.547 8.771 1.00 85.38 590 ARG A C 1
ATOM 4421 O O . ARG A 1 590 ? 10.532 -6.901 9.497 1.00 85.38 590 ARG A O 1
ATOM 4428 N N . PRO A 1 591 ? 12.720 -6.887 9.065 1.00 79.88 591 PRO A N 1
ATOM 4429 C CA . PRO A 1 591 ? 13.051 -7.610 10.276 1.00 79.88 591 PRO A CA 1
ATOM 4430 C C . PRO A 1 591 ? 12.948 -6.672 11.484 1.00 79.88 591 PRO A C 1
ATOM 4432 O O . PRO A 1 591 ? 13.240 -5.479 11.405 1.00 79.88 591 PRO A O 1
ATOM 4435 N N . LEU A 1 592 ? 12.539 -7.215 12.629 1.00 78.44 592 LEU A N 1
ATOM 4436 C CA . LEU A 1 592 ? 12.521 -6.490 13.903 1.00 78.44 592 LEU A CA 1
ATOM 4437 C C . LEU A 1 592 ? 13.941 -6.207 14.412 1.00 78.44 592 LEU A C 1
ATOM 4439 O O . LEU A 1 592 ? 14.131 -5.304 15.230 1.00 78.44 592 LEU A O 1
ATOM 4443 N N . GLN A 1 593 ? 14.922 -6.981 13.943 1.00 76.31 593 GLN A N 1
ATOM 4444 C CA . GLN A 1 593 ? 16.347 -6.824 14.206 1.00 76.31 593 GLN A CA 1
ATOM 4445 C C . GLN A 1 593 ? 17.089 -6.885 12.870 1.00 76.31 593 GLN A C 1
ATOM 4447 O O . GLN A 1 593 ? 17.047 -7.905 12.192 1.00 76.31 593 GLN A O 1
ATOM 4452 N N . ALA A 1 594 ? 17.723 -5.781 12.490 1.00 70.75 594 ALA A N 1
ATOM 4453 C CA . ALA A 1 594 ? 18.610 -5.723 11.335 1.00 70.75 594 ALA A CA 1
ATOM 4454 C C . ALA A 1 594 ? 19.897 -6.539 11.585 1.00 70.75 594 ALA A C 1
ATOM 4456 O O . ALA A 1 594 ? 20.363 -6.558 12.733 1.00 70.75 594 ALA A O 1
ATOM 4457 N N . PRO A 1 595 ? 20.513 -7.139 10.548 1.00 77.62 595 PRO A N 1
ATOM 4458 C CA . PRO A 1 595 ? 20.106 -7.119 9.136 1.00 77.62 595 PRO A CA 1
ATOM 4459 C C . PRO A 1 595 ? 19.046 -8.176 8.760 1.00 77.62 595 PRO A C 1
ATOM 4461 O O . PRO A 1 595 ? 18.769 -9.097 9.529 1.00 77.62 595 PRO A O 1
ATOM 4464 N N . LEU A 1 596 ? 18.457 -8.065 7.562 1.00 77.31 596 LEU A N 1
ATOM 4465 C CA . LEU A 1 596 ? 17.677 -9.143 6.944 1.00 77.31 596 LEU A CA 1
ATOM 4466 C C . LEU A 1 596 ? 18.571 -10.385 6.791 1.00 77.31 596 LEU A C 1
ATOM 4468 O O . LEU A 1 596 ? 19.684 -10.252 6.282 1.00 77.31 596 LEU A O 1
ATOM 4472 N N . PRO A 1 597 ? 18.095 -11.589 7.161 1.00 80.44 597 PRO A N 1
ATOM 4473 C CA . PRO A 1 597 ? 18.840 -12.815 6.912 1.00 80.44 597 PRO A CA 1
ATOM 4474 C C . PRO A 1 597 ? 19.169 -12.990 5.427 1.00 80.44 597 PRO A C 1
ATOM 4476 O O . PRO A 1 597 ? 18.332 -12.717 4.559 1.00 80.44 597 PRO A O 1
ATOM 4479 N N . ASP A 1 598 ? 20.361 -13.511 5.140 1.00 78.62 598 ASP A N 1
ATOM 4480 C CA . ASP A 1 598 ? 20.775 -13.828 3.776 1.00 78.62 598 ASP A CA 1
ATOM 4481 C C . ASP A 1 598 ? 19.756 -14.748 3.087 1.00 78.62 598 ASP A C 1
ATOM 4483 O O . ASP A 1 598 ? 19.274 -15.731 3.653 1.00 78.62 598 ASP A O 1
ATOM 4487 N N . GLY A 1 599 ? 19.400 -14.417 1.843 1.00 77.12 599 GLY A N 1
ATOM 4488 C CA . GLY A 1 599 ? 18.395 -15.149 1.066 1.00 77.12 599 GLY A CA 1
ATOM 4489 C C . GLY A 1 599 ? 16.937 -14.778 1.372 1.00 77.12 599 GLY A C 1
ATOM 4490 O O . GLY A 1 599 ? 16.040 -15.200 0.632 1.00 77.12 599 GLY A O 1
ATOM 4491 N N . LEU A 1 600 ? 16.668 -13.964 2.403 1.00 81.69 600 LEU A N 1
ATOM 4492 C CA . LEU A 1 600 ? 15.323 -13.463 2.673 1.00 81.69 600 LEU A CA 1
ATOM 4493 C C . LEU A 1 600 ? 14.973 -12.362 1.663 1.00 81.69 600 LEU A C 1
ATOM 4495 O O . LEU A 1 600 ? 15.427 -11.219 1.732 1.00 81.69 600 LEU A O 1
ATOM 4499 N N . HIS A 1 601 ? 14.142 -12.725 0.688 1.00 83.62 601 HIS A N 1
ATOM 4500 C CA . HIS A 1 601 ? 13.751 -11.866 -0.427 1.00 83.62 601 HIS A CA 1
ATOM 4501 C C . HIS A 1 601 ? 12.231 -11.754 -0.554 1.00 83.62 601 HIS A C 1
ATOM 4503 O O . HIS A 1 601 ? 11.467 -12.510 0.048 1.00 83.62 601 HIS A O 1
ATOM 4509 N N . GLY A 1 602 ? 11.773 -10.855 -1.428 1.00 82.25 602 GLY A N 1
ATOM 4510 C CA . GLY A 1 602 ? 10.348 -10.617 -1.685 1.00 82.25 602 GLY A CA 1
ATOM 4511 C C . GLY A 1 602 ? 9.581 -11.864 -2.133 1.00 82.25 602 GLY A C 1
ATOM 4512 O O . GLY A 1 602 ? 8.371 -11.946 -1.963 1.00 82.25 602 GLY A O 1
ATOM 4513 N N . SER A 1 603 ? 10.274 -12.883 -2.647 1.00 85.69 603 SER A N 1
ATOM 4514 C CA . SER A 1 603 ? 9.672 -14.173 -2.989 1.00 85.69 603 SER A CA 1
ATOM 4515 C C . SER A 1 603 ? 9.102 -14.919 -1.773 1.00 85.69 603 SER A C 1
ATOM 4517 O O . SER A 1 603 ? 8.162 -15.694 -1.940 1.00 85.69 603 SER A O 1
ATOM 4519 N N . VAL A 1 604 ? 9.614 -14.707 -0.552 1.00 89.88 604 VAL A N 1
ATOM 4520 C CA . VAL A 1 604 ? 9.076 -15.308 0.691 1.00 89.88 604 VAL A CA 1
ATOM 4521 C C . VAL A 1 604 ? 7.639 -14.858 0.943 1.00 89.88 604 VAL A C 1
ATOM 4523 O O . VAL A 1 604 ? 6.784 -15.667 1.299 1.00 89.88 604 VAL A O 1
ATOM 4526 N N . LEU A 1 605 ? 7.324 -13.604 0.625 1.00 93.56 605 LEU A N 1
ATOM 4527 C CA . LEU A 1 605 ? 5.976 -13.054 0.764 1.00 93.56 605 LEU A CA 1
ATOM 4528 C C . LEU A 1 605 ? 4.950 -13.720 -0.171 1.00 93.56 605 LEU A C 1
ATOM 4530 O O . LEU A 1 605 ? 3.753 -13.677 0.111 1.00 93.56 605 LEU A O 1
ATOM 4534 N N . LEU A 1 606 ? 5.392 -14.404 -1.237 1.00 95.12 606 LEU A N 1
ATOM 4535 C CA . LEU A 1 606 ? 4.496 -15.168 -2.115 1.00 95.12 606 LEU A CA 1
ATOM 4536 C C . LEU A 1 606 ? 3.764 -16.291 -1.371 1.00 95.12 606 LEU A C 1
ATOM 4538 O O . LEU A 1 606 ? 2.659 -16.641 -1.769 1.00 95.12 606 LEU A O 1
ATOM 4542 N N . ARG A 1 607 ? 4.351 -16.841 -0.296 1.00 95.12 607 ARG A N 1
ATOM 4543 C CA . ARG A 1 607 ? 3.724 -17.896 0.518 1.00 95.12 607 ARG A CA 1
ATOM 4544 C C . ARG A 1 607 ? 2.501 -17.362 1.260 1.00 95.12 607 ARG A C 1
ATOM 4546 O O . ARG A 1 607 ? 1.451 -17.999 1.247 1.00 95.12 607 ARG A O 1
ATOM 4553 N N . GLY A 1 608 ? 2.615 -16.154 1.815 1.00 95.06 608 GLY A N 1
ATOM 4554 C CA . GLY A 1 608 ? 1.479 -15.439 2.388 1.00 95.06 608 GLY A CA 1
ATOM 4555 C C . GLY A 1 608 ? 0.419 -15.127 1.330 1.00 95.06 608 GLY A C 1
ATOM 4556 O O . GLY A 1 608 ? -0.758 -15.402 1.542 1.00 95.06 608 GLY A O 1
ATOM 4557 N N . LEU A 1 609 ? 0.815 -14.606 0.160 1.00 96.38 609 LEU A N 1
ATOM 4558 C CA . LEU A 1 609 ? -0.143 -14.303 -0.915 1.00 96.38 609 LEU A CA 1
ATOM 4559 C C . LEU A 1 609 ? -0.881 -15.548 -1.426 1.00 96.38 609 LEU A C 1
ATOM 4561 O O . LEU A 1 609 ? -2.074 -15.493 -1.696 1.00 96.38 609 LEU A O 1
ATOM 4565 N N . ASP A 1 610 ? -0.206 -16.687 -1.529 1.00 97.31 610 ASP A N 1
ATOM 4566 C CA . ASP A 1 610 ? -0.847 -17.950 -1.886 1.00 97.31 610 ASP A CA 1
ATOM 4567 C C . ASP A 1 610 ? -1.875 -18.390 -0.832 1.00 97.31 610 ASP A C 1
ATOM 4569 O O . ASP A 1 610 ? -3.004 -18.728 -1.187 1.00 97.31 610 ASP A O 1
ATOM 4573 N N . ALA A 1 611 ? -1.531 -18.330 0.457 1.00 96.94 611 ALA A N 1
ATOM 4574 C CA . ALA A 1 611 ? -2.475 -18.638 1.530 1.00 96.94 611 ALA A CA 1
ATOM 4575 C C . ALA A 1 611 ? -3.695 -17.695 1.519 1.00 96.94 611 ALA A C 1
ATOM 4577 O O . ALA A 1 611 ? -4.826 -18.154 1.684 1.00 96.94 611 ALA A O 1
ATOM 4578 N N . TYR A 1 612 ? -3.479 -16.410 1.226 1.00 96.38 612 TYR A N 1
ATOM 4579 C CA . TYR A 1 612 ? -4.539 -15.420 1.028 1.00 96.38 612 TYR A CA 1
ATOM 4580 C C . TYR A 1 612 ? -5.482 -15.790 -0.125 1.00 96.38 612 TYR A C 1
ATOM 4582 O O . TYR A 1 612 ? -6.692 -15.883 0.061 1.00 96.38 612 TYR A O 1
ATOM 4590 N N . LEU A 1 613 ? -4.937 -16.065 -1.315 1.00 96.25 613 LEU A N 1
ATOM 4591 C CA . LEU A 1 613 ? -5.729 -16.409 -2.502 1.00 96.25 613 LEU A CA 1
ATOM 4592 C C . LEU A 1 613 ? -6.528 -17.707 -2.318 1.00 96.25 613 LEU A C 1
ATOM 4594 O O . LEU A 1 613 ? -7.648 -17.829 -2.819 1.00 96.25 613 LEU A O 1
ATOM 4598 N N . ARG A 1 614 ? -5.974 -18.693 -1.601 1.00 96.38 614 ARG A N 1
ATOM 4599 C CA . ARG A 1 614 ? -6.699 -19.929 -1.267 1.00 96.38 614 ARG A CA 1
ATOM 4600 C C . ARG A 1 614 ? -7.869 -19.661 -0.328 1.00 96.38 614 ARG A C 1
ATOM 4602 O O . ARG A 1 614 ? -8.925 -20.258 -0.513 1.00 96.38 614 ARG A O 1
ATOM 4609 N N . GLU A 1 615 ? -7.693 -18.770 0.642 1.00 95.69 615 GLU A N 1
ATOM 4610 C CA . GLU A 1 615 ? -8.765 -18.391 1.559 1.00 95.69 615 GLU A CA 1
ATOM 4611 C C . GLU A 1 615 ? -9.886 -17.647 0.848 1.00 95.69 615 GLU A C 1
ATOM 4613 O O . GLU A 1 615 ? -11.049 -17.965 1.060 1.00 95.69 615 GLU A O 1
ATOM 4618 N N . LEU A 1 616 ? -9.555 -16.739 -0.072 1.00 93.44 616 LEU A N 1
ATOM 4619 C CA . LEU A 1 616 ? -10.562 -16.089 -0.910 1.00 93.44 616 LEU A CA 1
ATOM 4620 C C . LEU A 1 616 ? -11.393 -17.110 -1.695 1.00 93.44 616 LEU A C 1
ATOM 4622 O O . LEU A 1 616 ? -12.615 -17.007 -1.723 1.00 93.44 616 LEU A O 1
ATOM 4626 N N . ARG A 1 617 ? -10.765 -18.153 -2.256 1.00 92.56 617 ARG A N 1
ATOM 4627 C CA . ARG A 1 617 ? -11.507 -19.253 -2.898 1.00 92.56 617 ARG A CA 1
ATOM 4628 C C . ARG A 1 617 ? -12.365 -20.056 -1.924 1.00 92.56 617 ARG A C 1
ATOM 4630 O O . ARG A 1 617 ? -13.397 -20.563 -2.340 1.00 92.56 617 ARG A O 1
ATOM 4637 N N . ARG A 1 618 ? -11.940 -20.199 -0.664 1.00 94.44 618 ARG A N 1
ATOM 4638 C CA . ARG A 1 618 ? -12.725 -20.852 0.398 1.00 94.44 618 ARG A CA 1
ATOM 4639 C C . ARG A 1 618 ? -13.947 -20.017 0.795 1.00 94.44 618 ARG A C 1
ATOM 4641 O O . ARG A 1 618 ? -14.953 -20.589 1.188 1.00 94.44 618 ARG A O 1
ATOM 4648 N N . LEU A 1 619 ? -13.850 -18.693 0.681 1.00 88.31 619 LEU A N 1
ATOM 4649 C CA . LEU A 1 619 ? -14.928 -17.716 0.885 1.00 88.31 619 LEU A CA 1
ATOM 4650 C C . LEU A 1 619 ? -15.740 -17.456 -0.404 1.00 88.31 619 LEU A C 1
ATOM 4652 O O . LEU A 1 619 ? -16.349 -16.398 -0.568 1.00 88.31 619 LEU A O 1
ATOM 4656 N N . ASP A 1 620 ? -15.708 -18.400 -1.350 1.00 88.69 620 ASP A N 1
ATOM 4657 C CA . ASP A 1 620 ? -16.425 -18.358 -2.631 1.00 88.69 620 ASP A CA 1
ATOM 4658 C C . ASP A 1 620 ? -16.133 -17.126 -3.512 1.00 88.69 620 ASP A C 1
ATOM 4660 O O . ASP A 1 620 ? -16.902 -16.797 -4.420 1.00 88.69 620 ASP A O 1
ATOM 4664 N N . ARG A 1 621 ? -14.992 -16.457 -3.302 1.00 91.88 621 ARG A N 1
ATOM 4665 C CA . ARG A 1 621 ? -14.520 -15.384 -4.185 1.00 91.88 621 ARG A CA 1
ATOM 4666 C C . ARG A 1 621 ? -13.861 -15.979 -5.427 1.00 91.88 621 ARG A C 1
ATOM 4668 O O . ARG A 1 621 ? -13.036 -16.900 -5.355 1.00 91.88 621 ARG A O 1
ATOM 4675 N N . ARG A 1 622 ? -14.180 -15.432 -6.598 1.00 90.56 622 ARG A N 1
ATOM 4676 C CA . ARG A 1 622 ? -13.659 -15.893 -7.889 1.00 90.56 622 ARG A CA 1
ATOM 4677 C C . ARG A 1 622 ? -12.331 -15.215 -8.200 1.00 90.56 622 ARG A C 1
ATOM 4679 O O . ARG A 1 622 ? -12.302 -14.102 -8.711 1.00 90.56 622 ARG A O 1
ATOM 4686 N N . VAL A 1 623 ? -11.230 -15.915 -7.933 1.00 93.69 623 VAL A N 1
ATOM 4687 C CA . VAL A 1 623 ? -9.888 -15.527 -8.399 1.00 93.69 623 VAL A CA 1
ATOM 4688 C C . VAL A 1 623 ? -9.699 -16.032 -9.831 1.00 93.69 623 VAL A C 1
ATOM 4690 O O . VAL A 1 623 ? -9.567 -17.240 -10.047 1.00 93.69 623 VAL A O 1
ATOM 4693 N N . THR A 1 624 ? -9.692 -15.127 -10.807 1.00 94.00 624 THR A N 1
ATOM 4694 C CA . THR A 1 624 ? -9.577 -15.444 -12.239 1.00 94.00 624 THR A CA 1
ATOM 4695 C C . THR A 1 624 ? -8.360 -14.787 -12.880 1.00 94.00 624 THR A C 1
ATOM 4697 O O . THR A 1 624 ? -7.741 -13.875 -12.328 1.00 94.00 624 THR A O 1
ATOM 4700 N N . SER A 1 625 ? -7.991 -15.290 -14.058 1.00 95.44 625 SER A N 1
ATOM 4701 C CA . SER A 1 625 ? -6.915 -14.725 -14.868 1.00 95.44 625 SER A CA 1
ATOM 4702 C C . SER A 1 625 ? -7.226 -13.286 -15.262 1.00 95.44 625 SER A C 1
ATOM 4704 O O . SER A 1 625 ? -8.377 -12.954 -15.545 1.00 95.44 625 SER A O 1
ATOM 4706 N N . LEU A 1 626 ? -6.189 -12.456 -15.296 1.00 96.94 626 LEU A N 1
ATOM 4707 C CA . LEU A 1 626 ? -6.242 -11.194 -16.019 1.00 96.94 626 LEU A CA 1
ATOM 4708 C C . LEU A 1 626 ? -6.219 -11.471 -17.526 1.00 96.94 626 LEU A C 1
ATOM 4710 O O . LEU A 1 626 ? -5.534 -12.393 -17.975 1.00 96.94 626 LEU A O 1
ATOM 4714 N N . ALA A 1 627 ? -6.963 -10.673 -18.284 1.00 96.75 627 ALA A N 1
ATOM 4715 C CA . ALA A 1 627 ? -6.945 -10.693 -19.735 1.00 96.75 627 ALA A CA 1
ATOM 4716 C C . ALA A 1 627 ? -5.625 -10.109 -20.247 1.00 96.75 627 ALA A C 1
ATOM 4718 O O . ALA A 1 627 ? -5.120 -9.108 -19.724 1.00 96.75 627 ALA A O 1
ATOM 4719 N N . LEU A 1 628 ? -5.063 -10.754 -21.265 1.00 96.25 628 LEU A N 1
ATOM 4720 C CA . LEU A 1 628 ? -3.914 -10.239 -21.989 1.00 96.25 628 LEU A CA 1
ATOM 4721 C C . LEU A 1 628 ? -4.403 -9.338 -23.132 1.00 96.25 628 LEU A C 1
ATOM 4723 O O . LEU A 1 628 ? -5.469 -9.582 -23.691 1.00 96.25 628 LEU A O 1
ATOM 4727 N N . PRO A 1 629 ? -3.640 -8.304 -23.513 1.00 94.94 629 PRO A N 1
ATOM 4728 C CA . PRO A 1 629 ? -3.889 -7.609 -24.767 1.00 94.94 629 PRO A CA 1
ATOM 4729 C C . PRO A 1 629 ? -3.686 -8.572 -25.947 1.00 94.94 629 PRO A C 1
ATOM 4731 O O . PRO A 1 629 ? -2.856 -9.481 -25.873 1.00 94.94 629 PRO A O 1
ATOM 4734 N N . ALA A 1 630 ? -4.393 -8.340 -27.057 1.00 92.75 630 ALA A N 1
ATOM 4735 C CA . ALA A 1 630 ? -4.422 -9.246 -28.213 1.00 92.75 630 ALA A CA 1
ATOM 4736 C C . ALA A 1 630 ? -3.023 -9.674 -28.702 1.00 92.75 630 ALA A C 1
ATOM 4738 O O . ALA A 1 630 ? -2.775 -10.849 -28.958 1.00 92.75 630 ALA A O 1
ATOM 4739 N N . TRP A 1 631 ? -2.063 -8.741 -28.742 1.00 93.62 631 TRP A N 1
ATOM 4740 C CA . TRP A 1 631 ? -0.694 -9.047 -29.168 1.00 93.62 631 TRP A CA 1
ATOM 4741 C C . TRP A 1 631 ? 0.023 -10.048 -28.248 1.00 93.62 631 TRP A C 1
ATOM 4743 O O . TRP A 1 631 ? 0.912 -10.761 -28.703 1.00 93.62 631 TRP A O 1
ATOM 4753 N N . ALA A 1 632 ? -0.317 -10.078 -26.958 1.00 93.31 632 ALA A N 1
ATOM 4754 C CA . ALA A 1 632 ? 0.273 -10.986 -25.983 1.00 93.31 632 ALA A CA 1
ATOM 4755 C C . ALA A 1 632 ? -0.454 -12.337 -25.960 1.00 93.31 632 ALA A C 1
ATOM 4757 O O . ALA A 1 632 ? 0.189 -13.355 -25.708 1.00 93.31 632 ALA A O 1
ATOM 4758 N N . GLU A 1 633 ? -1.753 -12.367 -26.270 1.00 91.25 633 GLU A N 1
ATOM 4759 C CA . GLU A 1 633 ? -2.508 -13.612 -26.465 1.00 91.25 633 GLU A CA 1
ATOM 4760 C C . GLU A 1 633 ? -1.939 -14.434 -27.624 1.00 91.25 633 GLU A C 1
ATOM 4762 O O . GLU A 1 633 ? -1.738 -15.636 -27.472 1.00 91.25 633 GLU A O 1
ATOM 4767 N N . GLU A 1 634 ? -1.583 -13.784 -28.738 1.00 88.75 634 GLU A N 1
ATOM 4768 C CA . GLU A 1 634 ? -0.899 -14.426 -29.872 1.00 88.75 634 GLU A CA 1
ATOM 4769 C C . GLU A 1 634 ? 0.408 -15.121 -29.456 1.00 88.75 634 GLU A C 1
ATOM 4771 O O . GLU A 1 634 ? 0.774 -16.153 -30.014 1.00 88.75 634 GLU A O 1
ATOM 4776 N N . ILE A 1 635 ? 1.111 -14.565 -28.466 1.00 84.56 635 ILE A N 1
ATOM 4777 C CA . ILE A 1 635 ? 2.384 -15.094 -27.962 1.00 84.56 635 ILE A CA 1
ATOM 4778 C C . ILE A 1 635 ? 2.161 -16.209 -26.932 1.00 84.56 635 ILE A C 1
ATOM 4780 O O . ILE A 1 635 ? 2.949 -17.153 -26.878 1.00 84.56 635 ILE A O 1
ATOM 4784 N N . GLU A 1 636 ? 1.139 -16.094 -26.075 1.00 77.31 636 GLU A N 1
ATOM 4785 C CA . GLU A 1 636 ? 0.816 -17.125 -25.076 1.00 77.31 636 GLU A CA 1
ATOM 4786 C C . GLU A 1 636 ? 0.081 -18.326 -25.696 1.00 77.31 636 GLU A C 1
ATOM 4788 O O . GLU A 1 636 ? 0.094 -19.416 -25.113 1.00 77.31 636 GLU A O 1
ATOM 4793 N N . ALA A 1 637 ? -0.524 -18.154 -26.877 1.00 70.06 637 ALA A N 1
ATOM 4794 C CA . ALA A 1 637 ? -1.187 -19.221 -27.606 1.00 70.06 637 ALA A CA 1
ATOM 4795 C C . ALA A 1 637 ? -0.250 -20.434 -27.770 1.00 70.06 637 ALA A C 1
ATOM 4797 O O . ALA A 1 637 ? 0.920 -20.281 -28.136 1.00 70.06 637 ALA A O 1
ATOM 4798 N N . PRO A 1 638 ? -0.731 -21.661 -27.494 1.00 56.06 638 PRO A N 1
ATOM 4799 C CA . PRO A 1 638 ? 0.070 -22.849 -27.725 1.00 56.06 638 PRO A CA 1
ATOM 4800 C C . PRO A 1 638 ? 0.451 -22.900 -29.205 1.00 56.06 638 PRO A C 1
ATOM 4802 O O . PRO A 1 638 ? -0.422 -22.862 -30.071 1.00 56.06 638 PRO A O 1
ATOM 4805 N N . VAL A 1 639 ? 1.755 -22.989 -29.485 1.00 48.88 639 VAL A N 1
ATOM 4806 C CA . VAL A 1 639 ? 2.259 -23.249 -30.837 1.00 48.88 639 VAL A CA 1
ATOM 4807 C C . VAL A 1 639 ? 1.555 -24.512 -31.322 1.00 48.88 639 VAL A C 1
ATOM 4809 O O . VAL A 1 639 ? 1.694 -25.564 -30.690 1.00 48.88 639 VAL A O 1
ATOM 4812 N N . ALA A 1 640 ? 0.751 -24.398 -32.383 1.00 41.88 640 ALA A N 1
ATOM 4813 C CA . ALA A 1 640 ? 0.131 -25.554 -33.012 1.00 41.88 640 ALA A CA 1
ATOM 4814 C C . ALA A 1 640 ? 1.238 -26.583 -33.263 1.00 41.88 640 ALA A C 1
ATOM 4816 O O . ALA A 1 640 ? 2.290 -26.234 -33.805 1.00 41.88 640 ALA A O 1
ATOM 4817 N N . ALA A 1 641 ? 1.041 -27.815 -32.783 1.00 36.16 641 ALA A N 1
ATOM 4818 C CA . ALA A 1 641 ? 2.001 -28.884 -33.017 1.00 36.16 641 ALA A CA 1
ATOM 4819 C C . ALA A 1 641 ? 2.325 -28.905 -34.519 1.00 36.16 641 ALA A C 1
ATOM 4821 O O . ALA A 1 641 ? 1.384 -28.796 -35.311 1.00 36.16 641 ALA A O 1
ATOM 4822 N N . PRO A 1 642 ? 3.607 -28.985 -34.924 1.00 41.88 642 PRO A N 1
ATOM 4823 C CA . PRO A 1 642 ? 3.928 -29.089 -36.338 1.00 41.88 642 PRO A CA 1
ATOM 4824 C C . PRO A 1 642 ? 3.120 -30.254 -36.903 1.00 41.88 642 PRO A C 1
ATOM 4826 O O . PRO A 1 642 ? 3.130 -31.341 -36.314 1.00 41.88 642 PRO A O 1
ATOM 4829 N N . GLU A 1 643 ? 2.363 -29.994 -37.975 1.00 37.00 643 GLU A N 1
ATOM 4830 C CA . GLU A 1 643 ? 1.622 -31.028 -38.690 1.00 37.00 643 GLU A CA 1
ATOM 4831 C C . GLU A 1 643 ? 2.556 -32.218 -38.870 1.00 37.00 643 GLU A C 1
ATOM 4833 O O . GLU A 1 643 ? 3.685 -32.072 -39.349 1.00 37.00 643 GLU A O 1
ATOM 4838 N N . ALA A 1 644 ? 2.117 -33.381 -38.384 1.00 35.75 644 ALA A N 1
ATOM 4839 C CA . ALA A 1 644 ? 2.868 -34.608 -38.531 1.00 35.75 644 ALA A CA 1
ATOM 4840 C C . ALA A 1 644 ? 3.210 -34.750 -40.014 1.00 35.75 644 ALA A C 1
ATOM 4842 O O . ALA A 1 644 ? 2.312 -34.880 -40.845 1.00 35.75 644 ALA A O 1
ATOM 48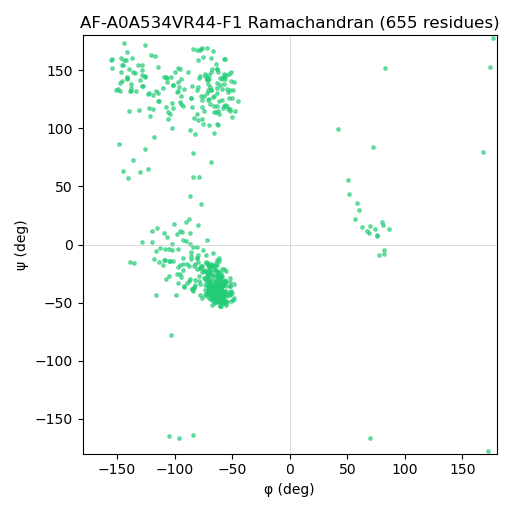43 N N . ILE A 1 645 ? 4.504 -34.688 -40.335 1.00 40.75 645 ILE A N 1
ATOM 4844 C CA . ILE A 1 645 ? 5.020 -35.027 -41.655 1.00 40.75 645 ILE A CA 1
ATOM 4845 C C . ILE A 1 645 ? 4.420 -36.392 -41.975 1.00 40.75 645 ILE A C 1
ATOM 4847 O O . ILE A 1 645 ? 4.743 -37.380 -41.310 1.00 40.75 645 ILE A O 1
ATOM 4851 N N . SER A 1 646 ? 3.490 -36.435 -42.932 1.00 38.88 646 SER A N 1
ATOM 4852 C CA . SER A 1 646 ? 2.927 -37.691 -43.395 1.00 38.88 646 SER A CA 1
ATOM 4853 C C . SER A 1 646 ? 4.087 -38.473 -43.990 1.00 38.88 646 SER A C 1
ATOM 4855 O O . SER A 1 646 ? 4.564 -38.166 -45.085 1.00 38.88 646 SER A O 1
ATOM 4857 N N . VAL A 1 647 ? 4.588 -39.453 -43.247 1.00 38.75 647 VAL A N 1
ATOM 4858 C CA . VAL A 1 647 ? 5.470 -40.464 -43.808 1.00 38.75 647 VAL A CA 1
ATOM 4859 C C . VAL A 1 647 ? 4.618 -41.182 -44.841 1.00 38.75 647 VAL A C 1
ATOM 4861 O O . VAL A 1 647 ? 3.698 -41.923 -44.495 1.00 38.75 647 VAL A O 1
ATOM 4864 N N . ALA A 1 648 ? 4.859 -40.861 -46.111 1.00 38.03 648 ALA A N 1
ATOM 4865 C CA . ALA A 1 648 ? 4.245 -41.537 -47.233 1.00 38.03 648 ALA A CA 1
ATOM 4866 C C . ALA A 1 648 ? 4.479 -43.039 -47.051 1.00 38.03 648 ALA A C 1
ATOM 4868 O O . ALA A 1 648 ? 5.622 -43.499 -47.002 1.00 38.03 648 ALA A O 1
ATOM 4869 N N . ALA A 1 649 ? 3.387 -43.783 -46.892 1.00 37.22 649 ALA A N 1
ATOM 4870 C CA . ALA A 1 649 ? 3.418 -45.230 -46.899 1.00 37.22 649 ALA A CA 1
ATOM 4871 C C . ALA A 1 649 ? 4.024 -45.682 -48.231 1.00 37.22 649 ALA A C 1
ATOM 4873 O O . ALA A 1 649 ? 3.514 -45.371 -49.308 1.00 37.22 649 ALA A O 1
ATOM 4874 N N . THR A 1 650 ? 5.146 -46.383 -48.142 1.00 36.06 650 THR A N 1
ATOM 4875 C CA . THR A 1 650 ? 5.757 -47.093 -49.260 1.00 36.06 650 THR A CA 1
ATOM 4876 C C . THR A 1 650 ? 4.776 -48.180 -49.720 1.00 36.06 650 THR A C 1
ATOM 4878 O O . THR A 1 650 ? 4.207 -48.864 -48.863 1.00 36.06 650 THR A O 1
ATOM 4881 N N . PRO A 1 651 ? 4.528 -48.365 -51.029 1.00 37.62 651 PRO A N 1
ATOM 4882 C CA . PRO A 1 651 ? 3.648 -49.428 -51.491 1.00 37.62 651 PRO A CA 1
ATOM 4883 C C . PRO A 1 651 ? 4.338 -50.772 -51.253 1.00 37.62 651 PRO A C 1
ATOM 4885 O O . PRO A 1 651 ? 5.459 -50.984 -51.707 1.00 37.62 651 PRO A O 1
ATOM 4888 N N . ALA A 1 652 ? 3.667 -51.670 -50.537 1.00 36.72 652 ALA A N 1
ATOM 4889 C CA . ALA A 1 652 ? 4.087 -53.056 -50.423 1.00 36.72 652 ALA A CA 1
ATOM 4890 C C . ALA A 1 652 ? 3.975 -53.737 -51.797 1.00 36.72 652 ALA A C 1
ATOM 4892 O O . ALA A 1 652 ? 2.873 -53.906 -52.326 1.00 36.72 652 ALA A O 1
ATOM 4893 N N . GLU A 1 653 ? 5.117 -54.128 -52.359 1.00 35.19 653 GLU A N 1
ATOM 4894 C CA . GLU A 1 653 ? 5.194 -55.082 -53.460 1.00 35.19 653 GLU A CA 1
ATOM 4895 C C . GLU A 1 653 ? 4.716 -56.455 -52.972 1.00 35.19 653 GLU A C 1
ATOM 4897 O O . GLU A 1 653 ? 5.258 -57.053 -52.043 1.00 35.19 653 GLU A O 1
ATOM 4902 N N . LYS A 1 654 ? 3.650 -56.934 -53.614 1.00 40.09 654 LYS A N 1
ATOM 4903 C CA . LYS A 1 654 ? 3.320 -58.353 -53.712 1.00 40.09 654 LYS A CA 1
ATOM 4904 C C . LYS A 1 654 ? 4.337 -58.998 -54.648 1.00 40.09 654 LYS A C 1
ATOM 4906 O O . LYS A 1 654 ? 4.347 -58.633 -55.819 1.00 40.09 654 LYS A O 1
ATOM 4911 N N . GLU A 1 655 ? 5.038 -60.030 -54.196 1.00 35.56 655 GLU A N 1
ATOM 4912 C CA . GLU A 1 655 ? 5.441 -61.098 -55.109 1.00 35.56 655 GLU A CA 1
ATOM 4913 C C . GLU A 1 655 ? 5.523 -62.455 -54.399 1.00 35.56 655 GLU A C 1
ATOM 4915 O O . GLU A 1 655 ? 6.006 -62.583 -53.275 1.00 35.56 655 GLU A O 1
ATOM 4920 N N . GLU A 1 656 ? 4.939 -63.447 -55.067 1.00 36.41 656 GLU A N 1
ATOM 4921 C CA . GLU A 1 656 ? 4.876 -64.860 -54.717 1.00 36.41 656 GLU A CA 1
ATOM 4922 C C . GLU A 1 656 ? 6.263 -65.518 -54.763 1.00 36.41 656 GLU A C 1
ATOM 4924 O O . GLU A 1 656 ? 6.903 -65.513 -55.815 1.00 36.41 656 GLU A O 1
ATOM 4929 N N . ARG A 1 657 ? 6.672 -66.187 -53.677 1.00 32.06 657 ARG A N 1
ATOM 4930 C CA . ARG A 1 657 ? 7.034 -67.623 -53.625 1.00 32.06 657 ARG A CA 1
ATOM 4931 C C . ARG A 1 657 ? 7.566 -68.034 -52.260 1.00 32.06 657 ARG A C 1
ATOM 4933 O O . ARG A 1 657 ? 8.405 -67.296 -51.702 1.00 32.06 657 ARG A O 1
#

Secondary structure (DSSP, 8-state):
--SHHHHHTSS-HHHHHHHHHHHHHHHHHHHHHHH-TTTT--HHHHHHHHHHHHHHHHHHHS-HHHH--HHHHHHHHHHH-TTTTTS-TTS----HHHHHHHHHHHTTT-------HHHHHHHHHH-SSSS--HHHHHHHHHHHHHHHHHS-HHHHHHHHHHHHHHHHHTSS--TTTHHHHHHHHHHSS-GGGS-H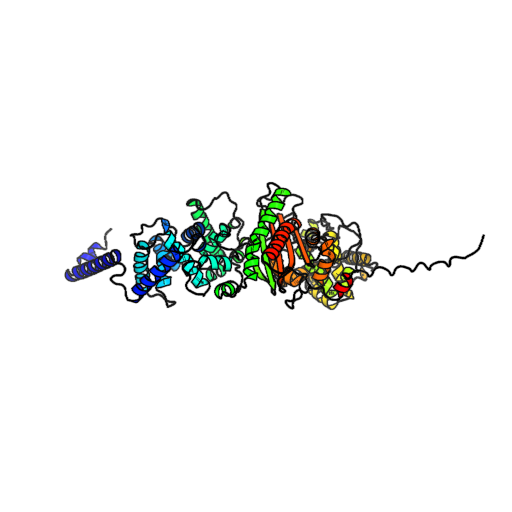HHHHHHHH-TTTHHHHHH-HHHHHHHHHHHHHHHHHTTSS-TTS--GGGS---HHHHT-PPTTHHHHHHTT---HHHHHHHHTHHHHHHHHHHHHHHHSTT--EEEEEEEE-GGG-EEEESHHHHHH--EE-TTTTHHHHHHHHHHHH-HHHHHH--B-----EE---SSHHHHHHS-SEE-PPPSS---S-B-HHHHHHTT-HHHHHHHHHTHHHHHHHH-HHHHHHHHTTS-HHHHHHH--HHHHHHHHHHHHTTT----GGGS-GGG-HHHHHHHHHHHHHHHHHHTT---TT--SSGGGGT-SS-EE-HHHHHHHHHHHHB-TTSSSBBPHHHHHHHHTTTTSTTHHHHHHSTT---EEEEEEETTTTEEEEEEEEEETTEEEEEEEEEEESSSSPPTT--GGGHHHHHHHHHHHHHHTT--EEPPBPPHHHHHHHSPPPPP-----PPPP------

pLDDT: mean 80.44, std 15.0, range [32.06, 97.62]

Nearest PDB structures (foldseek):
  7au9-assembly1_A  TM=5.927E-01  e=3.102E-05  Pseudomonas aeruginosa PAO1
  7lc4-assembly1_A  TM=5.427E-01  e=3.709E-05  Pseudomonas aeruginosa
  6vot-assembly1_A  TM=5.470E-01  e=1.296E-04  Pseudomonas aeruginosa
  3p09-assembly2_B  TM=5.356E-01  e=2.263E-03  Francisella tularensis subsp. tularensis SCHU S4
  3p09-assembly1_A  TM=4.978E-01  e=3.236E-03  Francisella tularensis subsp. tularensis SCHU S4